Protein AF-T0Z2M7-F1 (afdb_monomer_lite)

pLDDT: mean 82.96, std 15.03, range [30.2, 98.44]

Structure (mmCIF, N/CA/C/O backbone):
data_AF-T0Z2M7-F1
#
_entry.id   AF-T0Z2M7-F1
#
loop_
_atom_site.group_PDB
_atom_site.id
_atom_site.type_symbol
_atom_site.label_atom_id
_atom_site.label_alt_id
_atom_site.label_comp_id
_atom_site.label_asym_id
_atom_site.label_entity_id
_atom_site.label_seq_id
_atom_site.pdbx_PDB_ins_code
_atom_site.Cartn_x
_atom_site.Cartn_y
_atom_site.Cartn_z
_atom_site.occupancy
_atom_site.B_iso_or_equiv
_atom_site.auth_seq_id
_atom_site.auth_comp_id
_atom_site.auth_asym_id
_atom_site.auth_atom_id
_atom_site.pdbx_PDB_model_num
ATOM 1 N N . ALA A 1 1 ? -11.062 12.204 -31.242 1.00 41.41 1 ALA A N 1
ATOM 2 C CA . ALA A 1 1 ? -11.907 12.931 -30.268 1.00 41.41 1 ALA A CA 1
ATOM 3 C C . ALA A 1 1 ? -12.152 14.351 -30.784 1.00 41.41 1 ALA A C 1
ATOM 5 O O . ALA A 1 1 ? -11.266 14.879 -31.443 1.00 41.41 1 ALA A O 1
ATOM 6 N N . ARG A 1 2 ? -13.335 14.942 -30.556 1.00 42.00 2 ARG A N 1
ATOM 7 C CA . ARG A 1 2 ? -13.625 16.352 -30.893 1.00 42.00 2 ARG A CA 1
ATOM 8 C C . ARG A 1 2 ? -13.153 17.238 -29.736 1.00 42.00 2 ARG A C 1
ATOM 10 O O . ARG A 1 2 ? -13.673 17.078 -28.638 1.00 42.00 2 ARG A O 1
ATOM 17 N N . LEU A 1 3 ? -12.191 18.128 -29.983 1.00 48.78 3 LEU A N 1
ATOM 18 C CA . LEU A 1 3 ? -11.627 19.051 -28.978 1.00 48.78 3 LEU A CA 1
ATOM 19 C C . LEU A 1 3 ? -12.195 20.485 -29.068 1.00 48.78 3 LEU A C 1
ATOM 21 O O . LEU A 1 3 ? -12.039 21.268 -28.142 1.00 48.78 3 LEU A O 1
ATOM 25 N N . GLY A 1 4 ? -12.943 20.796 -30.127 1.00 41.41 4 GLY A N 1
ATOM 26 C CA . GLY A 1 4 ? -13.569 22.091 -30.404 1.00 41.41 4 GLY A CA 1
ATOM 27 C C . GLY A 1 4 ? -14.300 22.020 -31.749 1.00 41.41 4 GLY A C 1
ATOM 28 O O . GLY A 1 4 ? -14.230 20.992 -32.424 1.00 41.41 4 GLY A O 1
ATOM 29 N N . GLY A 1 5 ? -15.052 23.055 -32.136 1.00 50.09 5 GLY A N 1
ATOM 30 C CA . GLY A 1 5 ? -15.950 23.012 -33.306 1.00 50.09 5 GLY A CA 1
ATOM 31 C C . GLY A 1 5 ? -15.274 22.740 -34.662 1.00 50.09 5 GLY A C 1
ATOM 32 O O . GLY A 1 5 ? -15.942 22.242 -35.571 1.00 50.09 5 GLY A O 1
ATOM 33 N N . ASP A 1 6 ? -13.974 23.015 -34.784 1.00 63.88 6 ASP A N 1
ATOM 34 C CA . ASP A 1 6 ? -13.193 23.028 -36.028 1.00 63.88 6 ASP A CA 1
ATOM 35 C C . ASP A 1 6 ? -11.781 22.399 -35.919 1.00 63.88 6 ASP A C 1
ATOM 37 O O . ASP A 1 6 ? -11.025 22.421 -36.890 1.00 63.88 6 ASP A O 1
ATOM 41 N N . GLU A 1 7 ? -11.434 21.776 -34.785 1.00 69.38 7 GLU A N 1
ATOM 42 C CA . GLU A 1 7 ? -10.126 21.139 -34.550 1.00 69.38 7 GLU A CA 1
ATOM 43 C C . GLU A 1 7 ? -10.209 19.605 -34.570 1.00 69.38 7 GLU A C 1
ATOM 45 O O . GLU A 1 7 ? -11.076 18.989 -33.938 1.00 69.38 7 GLU A O 1
ATOM 50 N N . PHE A 1 8 ? -9.277 18.974 -35.289 1.00 76.38 8 PHE A N 1
ATOM 51 C CA . PHE A 1 8 ? -9.219 17.525 -35.478 1.00 76.38 8 PHE A CA 1
ATOM 52 C C . PHE A 1 8 ? -7.824 16.991 -35.157 1.00 76.38 8 PHE A C 1
ATOM 54 O O . PHE A 1 8 ? -6.821 17.559 -35.581 1.00 76.38 8 PHE A O 1
ATOM 61 N N . VAL A 1 9 ? -7.775 15.851 -34.467 1.00 81.94 9 VAL A N 1
ATOM 62 C CA . VAL A 1 9 ? -6.540 15.104 -34.196 1.00 81.94 9 VAL A CA 1
ATOM 63 C C . VAL A 1 9 ? -6.565 13.813 -35.004 1.00 81.94 9 VAL A C 1
ATOM 65 O O . VAL A 1 9 ? -7.545 13.065 -34.945 1.00 81.94 9 VAL A O 1
ATOM 68 N N . VAL A 1 10 ? -5.483 13.551 -35.735 1.00 83.06 10 VAL A N 1
ATOM 69 C CA . VAL A 1 10 ? -5.258 12.295 -36.458 1.00 83.06 10 VAL A CA 1
ATOM 70 C C . VAL A 1 10 ? -4.159 11.531 -35.736 1.00 83.06 10 VAL A C 1
ATOM 72 O O . VAL A 1 10 ? -3.068 12.059 -35.539 1.00 83.06 10 VAL A O 1
ATOM 75 N N . VAL A 1 11 ? -4.459 10.295 -35.342 1.00 84.44 11 VAL A N 1
ATOM 76 C CA . VAL A 1 11 ? -3.476 9.367 -34.780 1.00 84.44 11 VAL A CA 1
ATOM 77 C C . VAL A 1 11 ? -3.097 8.393 -35.884 1.00 84.44 11 VAL A C 1
ATOM 79 O O . VAL A 1 11 ? -3.972 7.791 -36.504 1.00 84.44 11 VAL A O 1
ATOM 82 N N . LEU A 1 12 ? -1.801 8.303 -36.158 1.00 78.88 12 LEU A N 1
ATOM 83 C CA . LEU A 1 12 ? -1.234 7.375 -37.124 1.00 78.88 12 LEU A CA 1
ATOM 84 C C . LEU A 1 12 ? -0.395 6.367 -36.355 1.00 78.88 12 LEU A C 1
ATOM 86 O O . LEU A 1 12 ? 0.548 6.742 -35.660 1.00 78.88 12 LEU A O 1
ATOM 90 N N . GLU A 1 13 ? -0.774 5.107 -36.480 1.00 75.50 13 GLU A N 1
ATOM 91 C CA . GLU A 1 13 ? -0.039 3.967 -35.949 1.00 75.50 13 GLU A CA 1
ATOM 92 C C . GLU A 1 13 ? 0.826 3.382 -37.079 1.00 75.50 13 GLU A C 1
ATOM 94 O O . GLU A 1 13 ? 0.578 3.652 -38.256 1.00 75.50 13 GLU A O 1
ATOM 99 N N . ASP A 1 14 ? 1.877 2.640 -36.726 1.00 63.72 14 ASP A N 1
ATOM 100 C CA . ASP A 1 14 ? 2.732 1.909 -37.676 1.00 63.72 14 ASP A CA 1
ATOM 101 C C . ASP A 1 14 ? 3.435 2.761 -38.759 1.00 63.72 14 ASP A C 1
ATOM 103 O O . ASP A 1 14 ? 3.722 2.295 -39.862 1.00 63.72 14 ASP A O 1
ATOM 107 N N . VAL A 1 15 ? 3.759 4.024 -38.454 1.00 66.81 15 VAL A N 1
ATOM 108 C CA . VAL A 1 15 ? 4.578 4.875 -39.336 1.00 66.81 15 VAL A CA 1
ATOM 109 C C . VAL A 1 15 ? 6.044 4.432 -39.253 1.00 66.81 15 VAL A C 1
ATOM 111 O O . VAL A 1 15 ? 6.734 4.741 -38.281 1.00 66.81 15 VAL A O 1
ATOM 114 N N . ALA A 1 16 ? 6.520 3.718 -40.276 1.00 53.38 16 ALA A N 1
ATOM 115 C CA . ALA A 1 16 ? 7.860 3.127 -40.304 1.00 53.38 16 ALA A CA 1
ATOM 116 C C . ALA A 1 16 ? 8.992 4.171 -40.395 1.00 53.38 16 ALA A C 1
ATOM 118 O O . ALA A 1 16 ? 10.078 3.965 -39.849 1.00 53.38 16 ALA A O 1
ATOM 119 N N . SER A 1 17 ? 8.751 5.309 -41.049 1.00 61.16 17 SER A N 1
ATOM 120 C CA . SER A 1 17 ? 9.723 6.398 -41.165 1.00 61.16 17 SER A CA 1
ATOM 121 C C . SER A 1 17 ? 9.061 7.770 -41.320 1.00 61.16 17 SER A C 1
ATOM 123 O O . SER A 1 17 ? 7.914 7.896 -41.749 1.00 61.16 17 SER A O 1
ATOM 125 N N . LEU A 1 18 ? 9.805 8.842 -41.019 1.00 63.94 18 LEU A N 1
ATOM 126 C CA . LEU A 1 18 ? 9.347 10.209 -41.314 1.00 63.94 18 LEU A CA 1
ATOM 127 C C . LEU A 1 18 ? 9.183 10.448 -42.824 1.00 63.94 18 LEU A C 1
ATOM 129 O O . LEU A 1 18 ? 8.407 11.318 -43.224 1.00 63.94 18 LEU A O 1
ATOM 133 N N . ASP A 1 19 ? 9.864 9.657 -43.651 1.00 68.00 19 ASP A N 1
ATOM 134 C CA . ASP A 1 19 ? 9.742 9.717 -45.104 1.00 68.00 19 ASP A CA 1
ATOM 135 C C . ASP A 1 19 ? 8.369 9.207 -45.573 1.00 68.00 19 ASP A C 1
ATOM 137 O O . ASP A 1 19 ? 7.834 9.729 -46.551 1.00 68.00 19 ASP A O 1
ATOM 141 N N . ASP A 1 20 ? 7.727 8.302 -44.822 1.00 67.44 20 ASP A N 1
ATOM 142 C CA . ASP A 1 20 ? 6.366 7.810 -45.098 1.00 67.44 20 ASP A CA 1
ATOM 143 C C . ASP A 1 20 ? 5.277 8.843 -44.780 1.00 67.44 20 ASP A C 1
ATOM 145 O O . ASP A 1 20 ? 4.171 8.803 -45.336 1.00 67.44 20 ASP A O 1
ATOM 149 N N . LEU A 1 21 ? 5.584 9.817 -43.917 1.00 78.62 21 LEU A N 1
ATOM 150 C CA . LEU A 1 21 ? 4.649 10.889 -43.585 1.00 78.62 21 LEU A CA 1
ATOM 151 C C . LEU A 1 21 ? 4.422 11.806 -44.782 1.00 78.62 21 LEU A C 1
ATOM 153 O O . LEU A 1 21 ? 3.293 12.223 -45.024 1.00 78.62 21 LEU A O 1
ATOM 157 N N . THR A 1 22 ? 5.461 12.105 -45.561 1.00 79.31 22 THR A N 1
ATOM 158 C CA . THR A 1 22 ? 5.355 13.087 -46.649 1.00 79.31 22 THR A CA 1
ATOM 159 C C . THR A 1 22 ? 4.326 12.665 -47.713 1.00 79.31 22 THR A C 1
ATOM 161 O O . THR A 1 22 ? 3.413 13.451 -47.979 1.00 79.31 22 THR A O 1
ATOM 164 N N . PRO A 1 23 ? 4.353 11.438 -48.275 1.00 80.56 23 PRO A N 1
ATOM 165 C CA . PRO A 1 23 ? 3.330 10.973 -49.216 1.00 80.56 23 PRO A CA 1
ATOM 166 C C . PRO A 1 23 ? 1.912 10.950 -48.631 1.00 80.56 23 PRO A C 1
ATOM 168 O O . PRO A 1 23 ? 0.943 11.266 -49.327 1.00 80.56 23 PRO A O 1
ATOM 171 N N . LEU A 1 24 ? 1.765 10.585 -47.354 1.00 84.00 24 LEU A N 1
ATOM 172 C CA . LEU A 1 24 ? 0.472 10.563 -46.672 1.00 84.00 24 LEU A CA 1
ATOM 173 C C . LEU A 1 24 ? -0.101 11.974 -46.509 1.00 84.00 24 LEU A C 1
ATOM 175 O O . LEU A 1 24 ? -1.262 12.215 -46.844 1.00 84.00 24 LEU A O 1
ATOM 179 N N . LEU A 1 25 ? 0.723 12.908 -46.041 1.00 86.12 25 LEU A N 1
ATOM 180 C CA . LEU A 1 25 ? 0.365 14.312 -45.897 1.00 86.12 25 LEU A CA 1
ATOM 181 C C . LEU A 1 25 ? 0.009 14.902 -47.261 1.00 86.12 25 LEU A C 1
ATOM 183 O O . LEU A 1 25 ? -1.025 15.545 -47.403 1.00 86.12 25 LEU A O 1
ATOM 187 N N . GLU A 1 26 ? 0.777 14.617 -48.306 1.00 84.25 26 GLU A N 1
ATOM 188 C CA . GLU A 1 26 ? 0.446 15.086 -49.652 1.00 84.25 26 GLU A CA 1
ATOM 189 C C . GLU A 1 26 ? -0.901 14.556 -50.159 1.00 84.25 26 GLU A C 1
ATOM 191 O O . GLU A 1 26 ? -1.699 15.318 -50.712 1.00 84.25 26 GLU A O 1
ATOM 196 N N . ARG A 1 27 ? -1.231 13.288 -49.884 1.00 86.69 27 ARG A N 1
ATOM 197 C CA . ARG A 1 27 ? -2.566 12.740 -50.174 1.00 86.69 27 ARG A CA 1
ATOM 198 C C . ARG A 1 27 ? -3.670 13.449 -49.391 1.00 86.69 27 ARG A C 1
ATOM 200 O O . ARG A 1 27 ? -4.721 13.741 -49.960 1.00 86.69 27 ARG A O 1
ATOM 207 N N . MET A 1 28 ? -3.450 13.727 -48.106 1.00 85.81 28 MET A N 1
ATOM 208 C CA . MET A 1 28 ? -4.407 14.467 -47.277 1.00 85.81 28 MET A CA 1
ATOM 209 C C . MET A 1 28 ? -4.600 15.895 -47.798 1.00 85.81 28 MET A C 1
ATOM 211 O O . MET A 1 28 ? -5.735 16.337 -47.954 1.00 85.81 28 MET A O 1
ATOM 215 N N . ARG A 1 29 ? -3.511 16.589 -48.149 1.00 85.12 29 ARG A N 1
ATOM 216 C CA . ARG A 1 29 ? -3.542 17.927 -48.748 1.00 85.12 29 ARG A CA 1
ATOM 217 C C . ARG A 1 29 ? -4.339 17.940 -50.042 1.00 85.12 29 ARG A C 1
ATOM 219 O O . ARG A 1 29 ? -5.193 18.804 -50.209 1.00 85.12 29 ARG A O 1
ATOM 226 N N . ALA A 1 30 ? -4.074 16.986 -50.935 1.00 84.06 30 ALA A N 1
ATOM 227 C CA . ALA A 1 30 ? -4.768 16.882 -52.213 1.00 84.06 30 ALA A CA 1
ATOM 228 C C . ALA A 1 30 ? -6.282 16.729 -52.015 1.00 84.06 30 ALA A C 1
ATOM 230 O O . ALA A 1 30 ? -7.048 17.417 -52.679 1.00 84.06 30 ALA A O 1
ATOM 231 N N . ARG A 1 31 ? -6.705 15.904 -51.048 1.00 85.88 31 ARG A N 1
ATOM 232 C CA . ARG A 1 31 ? -8.123 15.718 -50.708 1.00 85.88 31 ARG A CA 1
ATOM 233 C C . ARG A 1 31 ? -8.763 16.950 -50.074 1.00 85.88 31 ARG A C 1
ATOM 235 O O . ARG A 1 31 ? -9.897 17.266 -50.401 1.00 85.88 31 ARG A O 1
ATOM 242 N N . LEU A 1 32 ? -8.056 17.659 -49.195 1.00 80.88 32 LEU A N 1
ATOM 243 C CA . LEU A 1 32 ? -8.562 18.895 -48.582 1.00 80.88 32 LEU A CA 1
ATOM 244 C C . LEU A 1 32 ? -8.666 20.048 -49.596 1.00 80.88 32 LEU A C 1
ATOM 246 O O . LEU A 1 32 ? -9.534 20.910 -49.468 1.00 80.88 32 LEU A O 1
ATOM 250 N N . ALA A 1 33 ? -7.801 20.045 -50.612 1.00 80.12 33 ALA A N 1
ATOM 251 C CA . ALA A 1 33 ? -7.800 21.027 -51.689 1.00 80.12 33 ALA A CA 1
ATOM 252 C C . ALA A 1 33 ? -8.869 20.765 -52.769 1.00 80.12 33 ALA A C 1
ATOM 254 O O . ALA A 1 33 ? -9.067 21.627 -53.628 1.00 80.12 33 ALA A O 1
ATOM 255 N N . GLU A 1 34 ? -9.555 19.613 -52.749 1.00 83.88 34 GLU A N 1
ATOM 256 C CA . GLU A 1 34 ? -10.672 19.350 -53.660 1.00 83.88 34 GLU A CA 1
ATOM 257 C C . GLU A 1 34 ? -11.793 20.380 -53.421 1.00 83.88 34 GLU A C 1
ATOM 259 O O . GLU A 1 34 ? -12.197 20.593 -52.273 1.00 83.88 34 GLU A O 1
ATOM 264 N N . PRO A 1 35 ? -12.301 21.051 -54.474 1.00 80.56 35 PRO A N 1
ATOM 265 C CA . PRO A 1 35 ? -13.334 22.061 -54.307 1.00 80.56 35 PRO A CA 1
ATOM 266 C C . PRO A 1 35 ? -14.606 21.464 -53.707 1.00 80.56 35 PRO A C 1
ATOM 268 O O . PRO A 1 35 ? -15.222 20.566 -54.283 1.00 80.56 35 PRO A O 1
ATOM 271 N N . MET A 1 36 ? -15.028 21.999 -52.564 1.00 78.12 36 MET A N 1
ATOM 272 C CA . MET A 1 36 ? -16.313 21.671 -51.962 1.00 78.12 36 MET A CA 1
ATOM 273 C C . MET A 1 36 ? -17.365 22.672 -52.429 1.00 78.12 36 MET A C 1
ATOM 275 O O . MET A 1 36 ? -17.186 23.890 -52.337 1.00 78.12 36 MET A O 1
ATOM 279 N N . VAL A 1 37 ? -18.471 22.140 -52.946 1.00 79.69 37 VAL A N 1
ATOM 280 C CA . VAL A 1 37 ? -19.623 22.937 -53.363 1.00 79.69 37 VAL A CA 1
ATOM 281 C C . VAL A 1 37 ? -20.539 23.111 -52.161 1.00 79.69 37 VAL A C 1
ATOM 283 O O . VAL A 1 37 ? -21.153 22.156 -51.688 1.00 79.69 37 VAL A O 1
ATOM 286 N N . ILE A 1 38 ? -20.629 24.341 -51.664 1.00 77.44 38 ILE A N 1
ATOM 287 C CA . ILE A 1 38 ? -21.544 24.727 -50.593 1.00 77.44 38 ILE A CA 1
ATOM 288 C C . ILE A 1 38 ? -22.546 25.708 -51.203 1.00 77.44 38 ILE A C 1
ATOM 290 O O . ILE A 1 38 ? -22.237 26.876 -51.443 1.00 77.44 38 ILE A O 1
ATOM 294 N N . SER A 1 39 ? -23.760 25.220 -51.476 1.00 79.12 39 SER A N 1
ATOM 295 C CA . SER A 1 39 ? -24.780 25.953 -52.239 1.00 79.12 39 SER A CA 1
ATOM 296 C C . SER A 1 39 ? -24.264 26.340 -53.638 1.00 79.12 39 SER A C 1
ATOM 298 O O . SER A 1 39 ? -23.934 25.457 -54.424 1.00 79.12 39 SER A O 1
ATOM 300 N N . THR A 1 40 ? -24.172 27.629 -53.967 1.00 77.75 40 THR A N 1
ATOM 301 C CA . THR A 1 40 ? -23.656 28.137 -55.250 1.00 77.75 40 THR A CA 1
ATOM 302 C C . THR A 1 40 ? -22.165 28.483 -55.226 1.00 77.75 40 THR A C 1
ATOM 304 O O . THR A 1 40 ? -21.630 28.929 -56.241 1.00 77.75 40 THR A O 1
ATOM 307 N N . TYR A 1 41 ? -21.481 28.289 -54.094 1.00 67.44 41 TYR A N 1
ATOM 308 C CA . TYR A 1 41 ? -20.074 28.647 -53.926 1.00 67.44 41 TYR A CA 1
ATOM 309 C C . TYR A 1 41 ? -19.183 27.407 -53.964 1.00 67.44 41 TYR A C 1
ATOM 311 O O . TYR A 1 41 ? -19.444 26.412 -53.293 1.00 67.44 41 TYR A O 1
ATOM 319 N N . SER A 1 42 ? -18.101 27.494 -54.735 1.00 76.31 42 SER A N 1
ATOM 320 C CA . SER A 1 42 ? -17.023 26.509 -54.752 1.00 76.31 42 SER A CA 1
ATOM 321 C C . SER A 1 42 ? -15.856 27.064 -53.948 1.00 76.31 42 SER A C 1
ATOM 323 O O . SER A 1 42 ? -15.301 28.100 -54.316 1.00 76.31 42 SER A O 1
ATOM 325 N N . THR A 1 43 ? -15.476 26.390 -52.866 1.00 71.81 43 THR A N 1
ATOM 326 C CA . THR A 1 43 ? -14.331 26.787 -52.036 1.00 71.81 43 THR A CA 1
ATOM 327 C C . THR A 1 43 ? -13.395 25.606 -51.820 1.00 71.81 43 THR A C 1
ATOM 329 O O . THR A 1 43 ? -13.844 24.470 -51.732 1.00 71.81 43 THR A O 1
ATOM 332 N N . GLY A 1 44 ? -12.092 25.861 -51.751 1.00 66.50 44 GLY A N 1
ATOM 333 C CA . GLY A 1 44 ? -11.107 24.874 -51.304 1.00 66.50 44 GLY A CA 1
ATOM 334 C C . GLY A 1 44 ? -10.851 25.039 -49.809 1.00 66.50 44 GLY A C 1
ATOM 335 O O . GLY A 1 44 ? -10.902 26.163 -49.299 1.00 66.50 44 GLY A O 1
ATOM 336 N N . LEU A 1 45 ? -10.585 23.943 -49.098 1.00 75.88 45 LEU A N 1
ATOM 337 C CA . LEU A 1 45 ? -10.188 24.005 -47.695 1.00 75.88 45 LEU A CA 1
ATOM 338 C C . LEU A 1 45 ? -8.661 24.047 -47.591 1.00 75.88 45 LEU A C 1
ATOM 340 O O . LEU A 1 45 ? -7.942 23.279 -48.227 1.00 75.88 45 LEU A O 1
ATOM 344 N N . HIS A 1 46 ? -8.160 24.936 -46.739 1.00 72.88 46 HIS A N 1
ATOM 345 C CA . HIS A 1 46 ? -6.753 24.966 -46.365 1.00 72.88 46 HIS A CA 1
ATOM 346 C C . HIS A 1 46 ? -6.613 24.571 -44.900 1.00 72.88 46 HIS A C 1
ATOM 348 O O . HIS A 1 46 ? -7.312 25.102 -44.041 1.00 72.88 46 HIS A O 1
ATOM 354 N N . ALA A 1 47 ? -5.672 23.675 -44.618 1.00 79.75 47 ALA A N 1
ATOM 355 C CA . ALA A 1 47 ? -5.339 23.251 -43.267 1.00 79.75 47 ALA A CA 1
ATOM 356 C C . ALA A 1 47 ? -3.909 23.669 -42.900 1.00 79.75 47 ALA A C 1
ATOM 358 O O . ALA A 1 47 ? -3.066 23.919 -43.767 1.00 79.75 47 ALA A O 1
ATOM 359 N N . SER A 1 48 ? -3.658 23.750 -41.599 1.00 84.69 48 SER A N 1
ATOM 360 C CA . SER A 1 48 ? -2.322 23.770 -41.009 1.00 84.69 48 SER A CA 1
ATOM 361 C C . SER A 1 48 ? -2.233 22.568 -40.079 1.00 84.69 48 SER A C 1
ATOM 363 O O . SER A 1 48 ? -3.208 22.284 -39.388 1.00 84.69 48 SER A O 1
ATOM 365 N N . LEU A 1 49 ? -1.093 21.885 -40.042 1.00 86.69 49 LEU A N 1
ATOM 366 C CA . LEU A 1 49 ? -0.912 20.692 -39.219 1.00 86.69 49 LEU A CA 1
ATOM 367 C C . LEU A 1 49 ? 0.363 20.784 -38.375 1.00 86.69 49 LEU A C 1
ATOM 369 O O . LEU A 1 49 ? 1.438 21.104 -38.873 1.00 86.69 49 LEU A O 1
ATOM 373 N N . GLY A 1 50 ? 0.258 20.476 -37.090 1.00 88.00 50 GLY A N 1
ATOM 374 C CA . GLY A 1 50 ? 1.416 20.208 -36.249 1.00 88.00 50 GLY A CA 1
ATOM 375 C C . GLY A 1 50 ? 1.578 18.711 -36.074 1.00 88.00 50 GLY A C 1
ATOM 376 O O . GLY A 1 50 ? 0.598 18.020 -35.806 1.00 88.00 50 GLY A O 1
ATOM 377 N N . ILE A 1 51 ? 2.794 18.207 -36.261 1.00 88.50 51 ILE A N 1
ATOM 378 C CA . ILE A 1 51 ? 3.077 16.777 -36.167 1.00 88.50 51 ILE A CA 1
ATOM 379 C C . ILE A 1 51 ? 3.974 16.545 -34.966 1.00 88.50 51 ILE A C 1
ATOM 381 O O . ILE A 1 51 ? 5.051 17.127 -34.850 1.00 88.50 51 ILE A O 1
ATOM 385 N N . VAL A 1 52 ? 3.529 15.649 -34.098 1.00 85.62 52 VAL A N 1
ATOM 386 C CA . VAL A 1 52 ? 4.362 15.031 -33.076 1.00 85.62 52 VAL A CA 1
ATOM 387 C C . VAL A 1 52 ? 4.447 13.552 -33.380 1.00 85.62 52 VAL A C 1
ATOM 389 O O . VAL A 1 52 ? 3.487 12.921 -33.810 1.00 85.62 52 VAL A O 1
ATOM 392 N N . VAL A 1 53 ? 5.635 13.015 -33.179 1.00 79.56 53 VAL A N 1
ATOM 393 C CA . VAL A 1 53 ? 5.939 11.602 -33.380 1.00 79.56 53 VAL A CA 1
ATOM 394 C C . VAL A 1 53 ? 6.315 11.064 -32.025 1.00 79.56 53 VAL A C 1
ATOM 396 O O . VAL A 1 53 ? 7.289 11.534 -31.438 1.00 79.56 53 VAL A O 1
ATOM 399 N N . TYR A 1 54 ? 5.537 10.117 -31.523 1.00 66.75 54 TYR A N 1
ATOM 400 C CA . TYR A 1 54 ? 5.908 9.361 -30.342 1.00 66.75 54 TYR A CA 1
ATOM 401 C C . TYR A 1 54 ? 6.750 8.156 -30.777 1.00 66.75 54 TYR A C 1
ATOM 403 O O . TYR A 1 54 ? 6.373 7.485 -31.737 1.00 66.75 54 TYR A O 1
ATOM 411 N N . PRO A 1 55 ? 7.877 7.865 -30.108 1.00 59.94 55 PRO A N 1
ATOM 412 C CA . PRO A 1 55 ? 8.454 8.554 -28.941 1.00 59.94 55 PRO A CA 1
ATOM 413 C C . PRO A 1 55 ? 9.524 9.619 -29.282 1.00 59.94 55 PRO A C 1
ATOM 415 O O . PRO A 1 55 ? 10.367 9.923 -28.447 1.00 59.94 55 PRO A O 1
ATOM 418 N N . LEU A 1 56 ? 9.577 10.150 -30.508 1.00 62.91 56 LEU A N 1
ATOM 419 C CA . LEU A 1 56 ? 10.597 11.134 -30.920 1.00 62.91 56 LEU A CA 1
ATOM 420 C C . LEU A 1 56 ? 10.478 12.483 -30.183 1.00 62.91 56 LEU A C 1
ATOM 422 O O . LEU A 1 56 ? 11.483 13.142 -29.941 1.00 62.91 56 LEU A O 1
ATOM 426 N N . HIS A 1 57 ? 9.259 12.891 -29.837 1.00 64.75 57 HIS A N 1
ATOM 427 C CA . HIS A 1 57 ? 8.955 14.163 -29.183 1.00 64.75 57 HIS A CA 1
ATOM 428 C C . HIS A 1 57 ? 8.458 13.898 -27.754 1.00 64.75 57 HIS A C 1
ATOM 430 O O . HIS A 1 57 ? 7.258 13.944 -27.500 1.00 64.75 57 HIS A O 1
ATOM 436 N N . GLU A 1 58 ? 9.380 13.521 -26.860 1.00 59.50 58 GLU A N 1
ATOM 437 C CA . GLU A 1 58 ? 9.109 13.062 -25.485 1.00 59.50 58 GLU A CA 1
ATOM 438 C C . GLU A 1 58 ? 8.303 14.071 -24.637 1.00 59.50 58 GLU A C 1
ATOM 440 O O . GLU A 1 58 ? 8.410 15.284 -24.809 1.00 59.50 58 GLU A O 1
ATOM 445 N N . GLY A 1 59 ? 7.488 13.550 -23.709 1.00 53.72 59 GLY A N 1
ATOM 446 C CA . GLY A 1 59 ? 6.636 14.319 -22.800 1.00 53.72 59 GLY A CA 1
ATOM 447 C C . GLY A 1 59 ? 5.855 13.420 -21.835 1.00 53.72 59 GLY A C 1
ATOM 448 O O . GLY A 1 59 ? 5.480 12.311 -22.203 1.00 53.72 59 GLY A O 1
ATOM 449 N N . ALA A 1 60 ? 5.613 13.891 -20.606 1.00 50.66 60 ALA A N 1
ATOM 450 C CA . ALA A 1 60 ? 5.109 13.079 -19.488 1.00 50.66 60 ALA A CA 1
ATOM 451 C C . ALA A 1 60 ? 3.674 12.520 -19.656 1.00 50.66 60 ALA A C 1
ATOM 453 O O . ALA A 1 60 ? 3.292 11.599 -18.935 1.00 50.66 60 ALA A O 1
ATOM 454 N N . ASP A 1 61 ? 2.883 13.042 -20.601 1.00 70.19 61 ASP A N 1
ATOM 455 C CA . ASP A 1 61 ? 1.506 12.609 -20.859 1.00 70.19 61 ASP A CA 1
ATOM 456 C C . ASP A 1 61 ? 1.007 12.979 -22.277 1.00 70.19 61 ASP A C 1
ATOM 458 O O . ASP A 1 61 ? 1.638 13.735 -23.024 1.00 70.19 61 ASP A O 1
ATOM 462 N N . THR A 1 62 ? -0.169 12.463 -22.658 1.00 73.44 62 THR A N 1
ATOM 463 C CA . THR A 1 62 ? -0.852 12.784 -23.928 1.00 73.44 62 THR A CA 1
ATOM 464 C C . THR A 1 62 ? -1.131 14.282 -24.087 1.00 73.44 62 THR A C 1
ATOM 466 O O . THR A 1 62 ? -1.102 14.802 -25.203 1.00 73.44 62 THR A O 1
ATOM 469 N N . GLY A 1 63 ? -1.371 15.001 -22.987 1.00 76.62 63 GLY A N 1
ATOM 470 C CA . GLY A 1 63 ? -1.604 16.444 -23.007 1.00 76.62 63 GLY A CA 1
ATOM 471 C C . GLY A 1 63 ? -0.369 17.226 -23.457 1.00 76.62 63 GLY A C 1
ATOM 472 O O . GLY A 1 63 ? -0.494 18.218 -24.172 1.00 76.62 63 GLY A O 1
ATOM 473 N N . HIS A 1 64 ? 0.827 16.770 -23.092 1.00 76.31 64 HIS A N 1
ATOM 474 C CA . HIS A 1 64 ? 2.090 17.350 -23.530 1.00 76.31 64 HIS A CA 1
ATOM 475 C C . HIS A 1 64 ? 2.281 17.203 -25.041 1.00 76.31 64 HIS A C 1
ATOM 477 O O . HIS A 1 64 ? 2.593 18.185 -25.715 1.00 76.31 64 HIS A O 1
ATOM 483 N N . LEU A 1 65 ? 2.021 16.011 -25.583 1.00 79.12 65 LEU A N 1
ATOM 484 C CA . LEU A 1 65 ? 2.106 15.751 -27.023 1.00 79.12 65 LEU A CA 1
ATOM 485 C C . LEU A 1 65 ? 1.138 16.634 -27.818 1.00 79.12 65 LEU A C 1
ATOM 487 O O . LEU A 1 65 ? 1.529 17.218 -28.827 1.00 79.12 65 LEU A O 1
ATOM 491 N N . LEU A 1 66 ? -0.095 16.795 -27.331 1.00 83.44 66 LEU A N 1
ATOM 492 C CA . LEU A 1 66 ? -1.078 17.686 -27.950 1.00 83.44 66 LEU A CA 1
ATOM 493 C C . LEU A 1 66 ? -0.612 19.148 -27.926 1.00 83.44 66 LEU A C 1
ATOM 495 O O . LEU A 1 66 ? -0.622 19.803 -28.962 1.00 83.44 66 LEU A O 1
ATOM 499 N N . ARG A 1 67 ? -0.089 19.639 -26.793 1.00 80.56 67 ARG A N 1
ATOM 500 C CA . ARG A 1 67 ? 0.459 21.006 -26.703 1.00 80.56 67 ARG A CA 1
ATOM 501 C C . ARG A 1 67 ? 1.630 21.238 -27.661 1.00 80.56 67 ARG A C 1
ATOM 503 O O . ARG A 1 67 ? 1.745 22.326 -28.223 1.00 80.56 67 ARG A O 1
ATOM 510 N N . LEU A 1 68 ? 2.509 20.252 -27.838 1.00 81.62 68 LEU A N 1
ATOM 511 C CA . LEU A 1 68 ? 3.623 20.333 -28.788 1.00 81.62 68 LEU A CA 1
ATOM 512 C C . LEU A 1 68 ? 3.131 20.366 -30.240 1.00 81.62 68 LEU A C 1
ATOM 514 O O . LEU A 1 68 ? 3.626 21.173 -31.034 1.00 81.62 68 LEU A O 1
ATOM 518 N N . ALA A 1 69 ? 2.144 19.531 -30.575 1.00 85.44 69 ALA A N 1
ATOM 519 C CA . ALA A 1 69 ? 1.505 19.534 -31.885 1.00 85.44 69 ALA A CA 1
ATOM 520 C C . ALA A 1 69 ? 0.840 20.891 -32.160 1.00 85.44 69 ALA A C 1
ATOM 522 O O . ALA A 1 69 ? 1.096 21.503 -33.197 1.00 85.44 69 ALA A O 1
ATOM 523 N N . ASP A 1 70 ? 0.092 21.435 -31.203 1.00 83.19 70 ASP A N 1
ATOM 524 C CA . ASP A 1 70 ? -0.563 22.737 -31.346 1.00 83.19 70 ASP A CA 1
ATOM 525 C C . ASP A 1 70 ? 0.448 23.865 -31.564 1.00 83.19 70 ASP A C 1
ATOM 527 O O . ASP A 1 70 ? 0.288 24.685 -32.471 1.00 83.19 70 ASP A O 1
ATOM 531 N N . GLN A 1 71 ? 1.543 23.891 -30.800 1.00 81.38 71 GLN A N 1
ATOM 532 C CA . GLN A 1 71 ? 2.605 24.885 -30.984 1.00 81.38 71 GLN A CA 1
ATOM 533 C C . GLN A 1 71 ? 3.228 24.816 -32.385 1.00 81.38 71 GLN A C 1
ATOM 535 O O . GLN A 1 71 ? 3.468 25.855 -33.007 1.00 81.38 71 GLN A O 1
ATOM 540 N N . ALA A 1 72 ? 3.474 23.609 -32.902 1.00 83.88 72 ALA A N 1
ATOM 541 C CA . ALA A 1 72 ? 3.979 23.413 -34.258 1.00 83.88 72 ALA A CA 1
ATOM 542 C C . ALA A 1 72 ? 2.961 23.883 -35.317 1.00 83.88 72 ALA A C 1
ATOM 544 O O . ALA A 1 72 ? 3.320 24.608 -36.247 1.00 83.88 72 ALA A O 1
ATOM 545 N N . MET A 1 73 ? 1.673 23.571 -35.144 1.00 85.25 73 MET A N 1
ATOM 546 C CA . MET A 1 73 ? 0.598 24.035 -36.029 1.00 85.25 73 MET A CA 1
ATOM 547 C C . MET A 1 73 ? 0.493 25.569 -36.054 1.00 85.25 73 MET A C 1
ATOM 549 O O . MET A 1 73 ? 0.411 26.181 -37.127 1.00 85.25 73 MET A O 1
ATOM 553 N N . TYR A 1 74 ? 0.502 26.209 -34.881 1.00 77.69 74 TYR A N 1
ATOM 554 C CA . TYR A 1 74 ? 0.349 27.660 -34.751 1.00 77.69 74 TYR A CA 1
ATOM 555 C C . TYR A 1 74 ? 1.476 28.433 -35.441 1.00 77.69 74 TYR A C 1
ATOM 557 O O . TYR A 1 74 ? 1.213 29.487 -36.023 1.00 77.69 74 TYR A O 1
ATOM 565 N N . ARG A 1 75 ? 2.705 27.899 -35.462 1.00 74.12 75 ARG A N 1
ATOM 566 C CA . ARG A 1 75 ? 3.836 28.495 -36.200 1.00 74.12 75 ARG A CA 1
ATOM 567 C C . ARG A 1 75 ? 3.581 28.582 -37.704 1.00 74.12 75 ARG A C 1
ATOM 569 O O . ARG A 1 75 ? 3.950 29.565 -38.331 1.00 74.12 75 ARG A O 1
ATOM 576 N N . ILE A 1 76 ? 2.914 27.590 -38.284 1.00 74.50 76 ILE A N 1
ATOM 577 C CA . ILE A 1 76 ? 2.538 27.605 -39.707 1.00 74.50 76 ILE A CA 1
ATOM 578 C C . ILE A 1 76 ? 1.399 28.593 -39.937 1.00 74.50 76 ILE A C 1
ATOM 580 O O . ILE A 1 76 ? 1.355 29.304 -40.940 1.00 74.50 76 ILE A O 1
ATOM 584 N N . LYS A 1 77 ? 0.453 28.647 -38.994 1.00 73.94 77 LYS A N 1
ATOM 585 C CA . LYS A 1 77 ? -0.696 29.553 -39.059 1.00 73.94 77 LYS A CA 1
ATOM 586 C C . LYS A 1 77 ? -0.270 31.026 -38.969 1.00 73.94 77 LYS A C 1
ATOM 588 O O . LYS A 1 77 ? -0.928 31.865 -39.580 1.00 73.94 77 LYS A O 1
ATOM 593 N N . SER A 1 78 ? 0.827 31.336 -38.272 1.00 69.12 78 SER A N 1
ATOM 594 C CA . SER A 1 78 ? 1.350 32.700 -38.107 1.00 69.12 78 SER A CA 1
ATOM 595 C C . SER A 1 78 ? 2.231 33.200 -39.265 1.00 69.12 78 SER A C 1
ATOM 597 O O . SER A 1 78 ? 2.486 34.404 -39.354 1.00 69.12 78 SER A O 1
ATOM 599 N N . GLN A 1 79 ? 2.646 32.331 -40.195 1.00 63.31 79 GLN A N 1
ATOM 600 C CA . GLN A 1 79 ? 3.406 32.715 -41.391 1.00 63.31 79 GLN A CA 1
ATOM 601 C C . GLN A 1 79 ? 2.468 33.237 -42.503 1.00 63.31 79 GLN A C 1
ATOM 603 O O . GLN A 1 79 ? 1.574 32.534 -42.967 1.00 63.31 79 GLN A O 1
ATOM 608 N N . LYS A 1 80 ? 2.668 34.493 -42.938 1.00 48.38 80 LYS A N 1
ATOM 609 C CA . LYS A 1 80 ? 1.797 35.236 -43.885 1.00 48.38 80 LYS A CA 1
ATOM 610 C C . LYS A 1 80 ? 2.127 35.051 -45.386 1.00 48.38 80 LYS A C 1
ATOM 612 O O . LYS A 1 80 ? 1.628 35.811 -46.210 1.00 48.38 80 LYS A O 1
ATOM 617 N N . LEU A 1 81 ? 2.976 34.091 -45.756 1.00 48.59 81 LEU A N 1
ATOM 618 C CA . LEU A 1 81 ? 3.455 33.867 -47.135 1.00 48.59 81 LEU A CA 1
ATOM 619 C C . LEU A 1 81 ? 2.817 32.605 -47.756 1.00 48.59 81 LEU A C 1
ATOM 621 O O . LEU A 1 81 ? 2.327 31.759 -47.003 1.00 48.59 81 LEU A O 1
ATOM 625 N N . PRO A 1 82 ? 2.783 32.457 -49.101 1.00 48.72 82 PRO A N 1
ATOM 626 C CA . PRO A 1 82 ? 2.184 31.289 -49.749 1.00 48.72 82 PRO A CA 1
ATOM 627 C C . PRO A 1 82 ? 2.824 30.005 -49.208 1.00 48.72 82 PRO A C 1
ATOM 629 O O . PRO A 1 82 ? 4.039 29.822 -49.282 1.00 48.72 82 PRO A O 1
ATOM 632 N N . ARG A 1 83 ? 1.999 29.145 -48.598 1.00 55.69 83 ARG A N 1
ATOM 633 C CA . ARG A 1 83 ? 2.447 27.977 -47.830 1.00 55.69 83 ARG A CA 1
ATOM 634 C C . ARG A 1 83 ? 3.004 26.903 -48.762 1.00 55.69 83 ARG A C 1
ATOM 636 O O . ARG A 1 83 ? 2.263 26.040 -49.223 1.00 55.69 83 ARG A O 1
ATOM 643 N N . ALA A 1 84 ? 4.311 26.940 -49.017 1.00 60.00 84 ALA A N 1
ATOM 644 C CA . ALA A 1 84 ? 5.018 25.823 -49.645 1.00 60.00 84 ALA A CA 1
ATOM 645 C C . ALA A 1 84 ? 4.957 24.555 -48.767 1.00 60.00 84 ALA A C 1
ATOM 647 O O . ALA A 1 84 ? 4.942 23.445 -49.287 1.00 60.00 84 ALA A O 1
ATOM 648 N N . GLN A 1 85 ? 4.843 24.726 -47.445 1.00 70.94 85 GLN A N 1
ATOM 649 C CA . GLN A 1 85 ? 4.707 23.656 -46.461 1.00 70.94 85 GLN A CA 1
ATOM 650 C C . GLN A 1 85 ? 3.540 23.972 -45.510 1.00 70.94 85 GLN A C 1
ATOM 652 O O . GLN A 1 85 ? 3.419 25.090 -45.009 1.00 70.94 85 GLN A O 1
ATOM 657 N N . 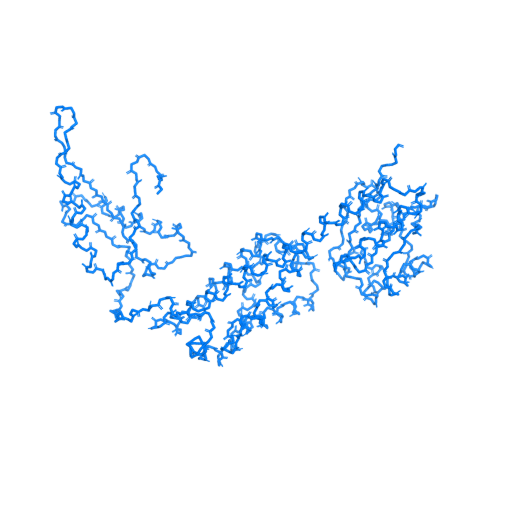TRP A 1 86 ? 2.645 23.003 -45.299 1.00 79.00 86 TRP A N 1
ATOM 658 C CA . TRP A 1 86 ? 1.405 23.150 -44.517 1.00 79.00 86 TRP A CA 1
ATOM 659 C C . TRP A 1 86 ? 1.424 22.344 -43.207 1.00 79.00 86 TRP A C 1
ATOM 661 O O . TRP A 1 86 ? 0.456 22.377 -42.446 1.00 79.00 86 TRP A O 1
ATOM 671 N N . TRP A 1 87 ? 2.543 21.668 -42.929 1.00 86.31 87 TRP A N 1
ATOM 672 C CA . TRP A 1 87 ? 2.801 20.904 -41.710 1.00 86.31 87 TRP A CA 1
ATOM 673 C C . TRP A 1 87 ? 4.205 21.186 -41.136 1.00 86.31 87 TRP A C 1
ATOM 675 O O . TRP A 1 87 ? 5.082 21.643 -41.865 1.00 86.31 87 TRP A O 1
ATOM 685 N N . SER A 1 88 ? 4.431 20.952 -39.838 1.00 82.00 88 SER A N 1
ATOM 686 C CA . SER A 1 88 ? 5.753 21.114 -39.203 1.00 82.00 88 SER A CA 1
ATOM 687 C C . SER A 1 88 ? 5.903 20.261 -37.942 1.00 82.00 88 SER A C 1
ATOM 689 O O . SER A 1 88 ? 4.908 19.922 -37.299 1.00 82.00 88 SER A O 1
ATOM 691 N N . PHE A 1 89 ? 7.152 19.945 -37.591 1.00 83.19 89 PHE A N 1
ATOM 692 C CA . PHE A 1 89 ? 7.522 19.390 -36.287 1.00 83.19 89 PHE A CA 1
ATOM 693 C C . PHE A 1 89 ? 7.763 20.516 -35.267 1.00 83.19 89 PHE A C 1
ATOM 695 O O . PHE A 1 89 ? 8.087 21.647 -35.655 1.00 83.19 89 PHE A O 1
ATOM 702 N N . PRO A 1 90 ? 7.643 20.250 -33.955 1.00 75.94 90 PRO A N 1
ATOM 703 C CA . PRO A 1 90 ? 8.121 21.186 -32.948 1.00 75.94 90 PRO A CA 1
ATOM 704 C C . PRO A 1 90 ? 9.643 21.383 -33.086 1.00 75.94 90 PRO A C 1
ATOM 706 O O . PRO A 1 90 ? 10.397 20.443 -33.320 1.00 75.94 90 PRO A O 1
ATOM 709 N N . VAL A 1 91 ? 10.101 22.632 -32.962 1.00 64.25 91 VAL A N 1
ATOM 710 C CA . VAL A 1 91 ? 11.528 22.980 -32.952 1.00 64.25 91 VAL A CA 1
ATOM 711 C C . VAL A 1 91 ? 12.200 22.300 -31.756 1.00 64.25 91 VAL A C 1
ATOM 713 O O . VAL A 1 91 ? 11.844 22.592 -30.618 1.00 64.25 91 VAL A O 1
ATOM 716 N N . SER A 1 92 ? 13.163 21.421 -32.031 1.00 53.19 92 SER A N 1
ATOM 717 C CA . SER A 1 92 ? 14.118 20.886 -31.054 1.00 53.19 92 SER A CA 1
ATOM 718 C C . SER A 1 92 ? 15.464 21.593 -31.234 1.00 53.19 92 SER A C 1
ATOM 720 O O . SER A 1 92 ? 15.857 21.880 -32.366 1.00 53.19 92 SER A O 1
ATOM 722 N N . GLU A 1 93 ? 16.187 21.868 -30.146 1.00 41.97 93 GLU A N 1
ATOM 723 C CA . GLU A 1 93 ? 17.518 22.502 -30.185 1.00 41.97 93 GLU A CA 1
ATOM 724 C C . GLU A 1 93 ? 18.621 21.584 -30.753 1.00 41.97 93 GLU A C 1
ATOM 726 O O . GLU A 1 93 ? 19.735 22.043 -31.004 1.00 41.97 93 GLU A O 1
ATOM 731 N N . GLN A 1 94 ? 18.330 20.307 -31.032 1.00 34.69 94 GLN A N 1
ATOM 732 C CA . GLN A 1 94 ? 19.257 19.380 -31.687 1.00 34.69 94 GLN A CA 1
ATOM 733 C C . GLN A 1 94 ? 18.543 18.512 -32.739 1.00 34.69 94 GLN A C 1
ATOM 735 O O . GLN A 1 94 ? 17.492 17.937 -32.438 1.00 34.69 94 GLN A O 1
ATOM 740 N N . PRO A 1 95 ? 19.097 18.366 -33.962 1.00 33.03 95 PRO A N 1
ATOM 741 C CA . PRO A 1 95 ? 18.567 17.421 -34.938 1.00 33.03 95 PRO A CA 1
ATOM 742 C C . PRO A 1 95 ? 18.793 15.980 -34.441 1.00 33.03 95 PRO A C 1
ATOM 744 O O . PRO A 1 95 ? 19.895 15.666 -33.980 1.00 33.03 95 PRO A O 1
ATOM 747 N N . PRO A 1 96 ? 17.788 15.089 -34.521 1.00 41.28 96 PRO A N 1
ATOM 748 C CA . PRO A 1 96 ? 17.955 13.705 -34.103 1.00 41.28 96 PRO A CA 1
ATOM 749 C C . PRO A 1 96 ? 18.953 12.991 -35.021 1.00 41.28 96 PRO A C 1
ATOM 751 O O . PRO A 1 96 ? 18.880 13.082 -36.247 1.00 41.28 96 PRO A O 1
ATOM 754 N N . ALA A 1 97 ? 19.898 12.271 -34.415 1.00 39.56 97 ALA A N 1
ATOM 755 C CA . ALA A 1 97 ? 20.765 11.352 -35.138 1.00 39.56 97 ALA A CA 1
ATOM 756 C C . ALA A 1 97 ? 19.910 10.269 -35.817 1.00 39.56 97 ALA A C 1
ATOM 758 O O . ALA A 1 97 ? 18.956 9.769 -35.218 1.00 39.56 97 ALA A O 1
ATOM 759 N N . ALA A 1 98 ? 20.255 9.912 -37.056 1.00 35.16 98 ALA A N 1
ATOM 760 C CA . ALA A 1 98 ? 19.563 8.881 -37.822 1.00 35.16 98 ALA A CA 1
ATOM 761 C C . ALA A 1 98 ? 19.447 7.578 -37.010 1.00 35.16 98 ALA A C 1
ATOM 763 O O . ALA A 1 98 ? 20.453 6.985 -36.614 1.00 35.16 98 ALA A O 1
ATOM 764 N N . LEU A 1 99 ? 18.210 7.146 -36.758 1.00 41.16 99 LEU A N 1
ATOM 765 C CA . LEU A 1 99 ? 17.911 5.847 -36.173 1.00 41.16 99 LEU A CA 1
ATOM 766 C C . LEU A 1 99 ? 18.039 4.801 -37.282 1.00 41.16 99 LEU A C 1
ATOM 768 O O . LEU A 1 99 ? 17.329 4.862 -38.281 1.00 41.16 99 LEU A O 1
ATOM 772 N N . SER A 1 100 ? 18.936 3.835 -37.105 1.00 32.25 100 SER A N 1
ATOM 773 C CA . SER A 1 100 ? 18.812 2.568 -37.820 1.00 32.25 100 SER A CA 1
ATOM 774 C C . SER A 1 100 ? 17.626 1.829 -37.185 1.00 32.25 100 SER A C 1
ATOM 776 O O . SER A 1 100 ? 17.648 1.636 -35.964 1.00 32.25 100 SER A O 1
ATOM 778 N N . PRO A 1 101 ? 16.571 1.479 -37.939 1.00 38.53 101 PRO A N 1
ATOM 779 C CA . PRO A 1 101 ? 15.412 0.810 -37.380 1.00 38.53 101 PRO A CA 1
ATOM 780 C C . PRO A 1 101 ? 15.803 -0.638 -37.100 1.00 38.53 101 PRO A C 1
ATOM 782 O O . PRO A 1 101 ? 15.901 -1.462 -38.004 1.00 38.53 101 PRO A O 1
ATOM 785 N N . VAL A 1 102 ? 16.045 -0.965 -35.835 1.00 40.06 102 VAL A N 1
ATOM 786 C CA . VAL A 1 102 ? 15.770 -2.330 -35.398 1.00 40.06 102 VAL A CA 1
ATOM 787 C C . VAL A 1 102 ? 14.263 -2.355 -35.183 1.00 40.06 102 VAL A C 1
ATOM 789 O O . VAL A 1 102 ? 13.784 -1.824 -34.183 1.00 40.06 102 VAL A O 1
ATOM 792 N N . GLU A 1 103 ? 13.519 -2.884 -36.155 1.00 42.91 103 GLU A N 1
ATOM 793 C CA . GLU A 1 103 ? 12.129 -3.298 -35.954 1.00 42.91 103 GLU A CA 1
ATOM 794 C C . GLU A 1 103 ? 12.100 -4.192 -34.707 1.00 42.91 103 GLU A C 1
ATOM 796 O O . GLU A 1 103 ? 12.647 -5.296 -34.698 1.00 42.91 103 GLU A O 1
ATOM 801 N N . VAL A 1 104 ? 11.558 -3.683 -33.601 1.00 46.97 104 VAL A N 1
ATOM 802 C CA . VAL A 1 104 ? 11.325 -4.503 -32.415 1.00 46.97 104 VAL A CA 1
ATOM 803 C C . VAL A 1 104 ? 9.932 -5.073 -32.576 1.00 46.97 104 VAL A C 1
ATOM 805 O O . VAL A 1 104 ? 8.952 -4.359 -32.369 1.00 46.97 104 VAL A O 1
ATOM 808 N N . ASP A 1 105 ? 9.846 -6.355 -32.916 1.00 50.69 105 ASP A N 1
ATOM 809 C CA . ASP A 1 105 ? 8.614 -7.103 -32.722 1.00 50.69 105 ASP A CA 1
ATOM 810 C C . ASP A 1 105 ? 8.283 -7.109 -31.220 1.00 50.69 105 ASP A C 1
ATOM 812 O O . ASP A 1 105 ? 8.837 -7.850 -30.404 1.00 50.69 105 ASP A O 1
ATOM 816 N N . ILE A 1 106 ? 7.401 -6.194 -30.829 1.00 51.47 106 ILE A N 1
ATOM 817 C CA . ILE A 1 106 ? 6.936 -6.022 -29.454 1.00 51.47 106 ILE A CA 1
ATOM 818 C C . ILE A 1 106 ? 6.101 -7.214 -28.973 1.00 51.47 106 ILE A C 1
ATOM 820 O O . ILE A 1 106 ? 5.896 -7.338 -27.761 1.00 51.47 106 ILE A O 1
ATOM 824 N N . SER A 1 107 ? 5.638 -8.103 -29.858 1.00 53.94 107 SER A N 1
ATOM 825 C CA . SER A 1 107 ? 4.951 -9.331 -29.446 1.00 53.94 107 SER A CA 1
ATOM 826 C C . SER A 1 107 ? 5.912 -10.325 -28.777 1.00 53.94 107 SER A C 1
ATOM 828 O O . SER A 1 107 ? 5.531 -10.981 -27.808 1.00 53.94 107 SER A O 1
ATOM 830 N N . GLU A 1 108 ? 7.188 -10.332 -29.177 1.00 61.28 108 GLU A N 1
ATOM 831 C CA . GLU A 1 108 ? 8.229 -11.199 -28.607 1.00 61.28 108 GLU A CA 1
ATOM 832 C C . GLU A 1 108 ? 8.933 -10.598 -27.378 1.00 61.28 108 GLU A C 1
ATOM 834 O O . GLU A 1 108 ? 9.654 -11.292 -26.654 1.00 61.28 108 GLU A O 1
ATOM 839 N N . LEU A 1 109 ? 8.726 -9.304 -27.103 1.00 74.38 109 LEU A N 1
ATOM 840 C CA . LEU A 1 109 ? 9.379 -8.595 -26.001 1.00 74.38 109 LEU A CA 1
ATOM 841 C C . LEU A 1 109 ? 8.710 -8.863 -24.641 1.00 74.38 109 LEU A C 1
ATOM 843 O O . LEU A 1 109 ? 8.170 -7.965 -23.989 1.00 74.38 109 LEU A O 1
ATOM 847 N N . LEU A 1 110 ? 8.703 -10.121 -24.220 1.00 84.94 110 LEU A N 1
ATOM 848 C CA . LEU A 1 110 ? 8.084 -10.546 -22.968 1.00 84.94 110 LEU A CA 1
ATOM 849 C C . LEU A 1 110 ? 8.762 -9.893 -21.743 1.00 84.94 110 LEU A C 1
ATOM 851 O O . LEU A 1 110 ? 9.975 -9.670 -21.754 1.00 84.94 110 LEU A O 1
ATOM 855 N N . PRO A 1 111 ? 8.007 -9.606 -20.662 1.00 89.19 111 PRO A N 1
ATOM 856 C CA . PRO A 1 111 ? 8.558 -9.042 -19.422 1.00 89.19 111 PRO A CA 1
ATOM 857 C C . PRO A 1 111 ? 9.549 -9.984 -18.719 1.00 89.19 111 PRO A C 1
ATOM 859 O O . PRO A 1 111 ? 10.337 -9.553 -17.875 1.00 89.19 111 PRO A O 1
ATOM 862 N N . TYR A 1 112 ? 9.529 -11.268 -19.070 1.00 93.81 112 TYR A N 1
ATOM 863 C CA . TYR A 1 112 ? 10.363 -12.312 -18.488 1.00 93.81 112 TYR A CA 1
ATOM 864 C C . TYR A 1 112 ? 11.020 -13.156 -19.586 1.00 93.81 112 TYR A C 1
ATOM 866 O O . TYR A 1 112 ? 10.671 -13.070 -20.763 1.00 93.81 112 TYR A O 1
ATOM 874 N N . GLY A 1 113 ? 11.967 -14.005 -19.187 1.00 91.38 113 GLY A N 1
ATOM 875 C CA . GLY A 1 113 ? 12.632 -14.953 -20.078 1.00 91.38 113 GLY A CA 1
ATOM 876 C C . GLY A 1 113 ? 13.975 -14.464 -20.639 1.00 91.38 113 GLY A C 1
ATOM 877 O O . GLY A 1 113 ? 14.483 -13.415 -20.236 1.00 91.38 113 GLY A O 1
ATOM 878 N N . PRO A 1 114 ? 14.585 -15.226 -21.567 1.00 91.12 114 PRO A N 1
ATOM 879 C CA . PRO A 1 114 ? 15.986 -15.036 -21.954 1.00 91.12 114 PRO A CA 1
ATOM 880 C C . PRO A 1 114 ? 16.303 -13.666 -22.565 1.00 91.12 114 PRO A C 1
ATOM 882 O O . PRO A 1 114 ? 17.396 -13.133 -22.371 1.00 91.12 114 PRO A O 1
ATOM 885 N N . LEU A 1 115 ? 15.366 -13.072 -23.313 1.00 87.06 115 LEU A N 1
ATOM 886 C CA . LEU A 1 115 ? 15.565 -11.740 -23.883 1.00 87.06 115 LEU A CA 1
ATOM 887 C C . LEU A 1 115 ? 15.539 -10.659 -22.795 1.00 87.06 115 LEU A C 1
ATOM 889 O O . LEU A 1 115 ? 16.469 -9.858 -22.738 1.00 87.06 115 LEU A O 1
ATOM 893 N N . ALA A 1 116 ? 14.544 -10.686 -21.902 1.00 90.88 116 ALA A N 1
ATOM 894 C CA . ALA A 1 116 ? 14.471 -9.786 -20.750 1.00 90.88 116 ALA A CA 1
ATOM 895 C C . ALA A 1 116 ? 15.720 -9.905 -19.862 1.00 90.88 116 ALA A C 1
ATOM 897 O O . ALA A 1 116 ? 16.299 -8.890 -19.483 1.00 90.88 116 ALA A O 1
ATOM 898 N N . GLN A 1 117 ? 16.200 -11.131 -19.622 1.00 94.25 117 GLN A N 1
ATOM 899 C CA . GLN A 1 117 ? 17.427 -11.384 -18.863 1.00 94.25 117 GLN A CA 1
ATOM 900 C C . GLN A 1 117 ? 18.642 -10.666 -19.457 1.00 94.25 117 GLN A C 1
ATOM 902 O O . GLN A 1 117 ? 19.375 -9.977 -18.747 1.00 94.25 117 GLN A O 1
ATOM 907 N N . ARG A 1 118 ? 18.847 -10.791 -20.774 1.00 90.44 118 ARG A N 1
ATOM 908 C CA . ARG A 1 118 ? 19.960 -10.122 -21.464 1.00 90.44 118 ARG A CA 1
ATOM 909 C C . ARG A 1 118 ? 19.836 -8.601 -21.433 1.00 90.44 118 ARG A C 1
ATOM 911 O O . ARG A 1 118 ? 20.845 -7.924 -21.281 1.00 90.44 118 ARG A O 1
ATOM 918 N N . LEU A 1 119 ? 18.619 -8.081 -21.587 1.00 88.88 119 LEU A N 1
ATOM 919 C CA . LEU A 1 119 ? 18.353 -6.641 -21.620 1.00 88.88 119 LEU A CA 1
ATOM 920 C C . LEU A 1 119 ? 18.527 -5.978 -20.248 1.00 88.88 119 LEU A C 1
ATOM 922 O O . LEU A 1 119 ? 19.022 -4.854 -20.181 1.00 88.88 119 LEU A O 1
ATOM 926 N N . LEU A 1 120 ? 18.138 -6.665 -19.171 1.00 92.62 120 LEU A N 1
ATOM 927 C CA . LEU A 1 120 ? 18.215 -6.151 -17.801 1.00 92.62 120 LEU A CA 1
ATOM 928 C C . LEU A 1 120 ? 19.572 -6.389 -17.135 1.00 92.62 120 LEU A C 1
ATOM 930 O O . LEU A 1 120 ? 19.932 -5.638 -16.233 1.00 92.62 120 LEU A O 1
ATOM 934 N N . GLY A 1 121 ? 20.351 -7.374 -17.594 1.00 91.88 121 GLY A N 1
ATOM 935 C CA . GLY A 1 121 ? 21.668 -7.708 -17.038 1.00 91.88 121 GLY A CA 1
ATOM 936 C C . GLY A 1 121 ? 22.588 -6.499 -16.807 1.00 91.88 121 GLY A C 1
ATOM 937 O O . GLY A 1 121 ? 23.073 -6.336 -15.687 1.00 91.88 121 GLY A O 1
ATOM 938 N N . PRO A 1 122 ? 22.788 -5.607 -17.800 1.00 90.56 122 PRO A N 1
ATOM 939 C CA . PRO A 1 122 ? 23.603 -4.407 -17.619 1.00 90.56 122 PRO A CA 1
ATOM 940 C C . PRO A 1 122 ? 23.077 -3.453 -16.541 1.00 90.56 122 PRO A C 1
ATOM 942 O O . PRO A 1 122 ? 23.872 -2.879 -15.803 1.00 90.56 122 PRO A O 1
ATOM 945 N N . ILE A 1 123 ? 21.752 -3.294 -16.423 1.00 89.88 123 ILE A N 1
ATOM 946 C CA . ILE A 1 123 ? 21.152 -2.424 -15.401 1.00 89.88 123 ILE A CA 1
ATOM 947 C C . ILE A 1 123 ? 21.309 -3.050 -14.016 1.00 89.88 123 ILE A C 1
ATOM 949 O O . ILE A 1 123 ? 21.668 -2.356 -13.064 1.00 89.88 123 ILE A O 1
ATOM 953 N N . GLN A 1 124 ? 21.114 -4.365 -13.904 1.00 90.19 124 GLN A N 1
ATOM 954 C CA . GLN A 1 124 ? 21.265 -5.085 -12.644 1.00 90.19 124 GLN A CA 1
ATOM 955 C C . GLN A 1 124 ? 22.656 -4.887 -12.033 1.00 90.19 124 GLN A C 1
ATOM 957 O O . GLN A 1 124 ? 22.777 -4.770 -10.817 1.00 90.19 124 GLN A O 1
ATOM 962 N N . SER A 1 125 ? 23.711 -4.789 -12.841 1.00 88.69 125 SER A N 1
ATOM 963 C CA . SER A 1 125 ? 25.066 -4.570 -12.324 1.00 88.69 125 SER A CA 1
ATOM 964 C C . SER A 1 125 ? 25.284 -3.189 -11.707 1.00 88.69 125 SER A C 1
ATOM 966 O O . SER A 1 125 ? 26.145 -3.068 -10.846 1.00 88.69 125 SER A O 1
ATOM 968 N N . ILE A 1 126 ? 24.510 -2.174 -12.096 1.00 91.81 126 ILE A N 1
ATOM 969 C CA . ILE A 1 126 ? 24.752 -0.772 -11.708 1.00 91.81 126 ILE A CA 1
ATOM 970 C C . ILE A 1 126 ? 23.626 -0.161 -10.871 1.00 91.81 126 ILE A C 1
ATOM 972 O O . ILE A 1 126 ? 23.793 0.927 -10.335 1.00 91.81 126 ILE A O 1
ATOM 976 N N . HIS A 1 127 ? 22.475 -0.829 -10.732 1.00 92.56 127 HIS A N 1
ATOM 977 C CA . HIS A 1 127 ? 21.323 -0.240 -10.038 1.00 92.56 127 HIS A CA 1
ATOM 978 C C . HIS A 1 127 ? 21.615 0.142 -8.580 1.00 92.56 127 HIS A C 1
ATOM 980 O O . HIS A 1 127 ? 21.113 1.147 -8.086 1.00 92.56 127 HIS A O 1
ATOM 986 N N . HIS A 1 128 ? 22.476 -0.622 -7.908 1.00 93.75 128 HIS A N 1
ATOM 987 C CA . HIS A 1 128 ? 22.896 -0.357 -6.535 1.00 93.75 128 HIS A CA 1
ATOM 988 C C . HIS A 1 128 ? 23.627 0.989 -6.364 1.00 93.75 128 HIS A C 1
ATOM 990 O O . HIS A 1 128 ? 23.606 1.540 -5.269 1.00 93.75 128 HIS A O 1
ATOM 996 N N . GLU A 1 129 ? 24.226 1.543 -7.427 1.00 95.00 129 GLU A N 1
ATOM 997 C CA . GLU A 1 129 ? 24.928 2.836 -7.393 1.00 95.00 129 GLU A CA 1
ATOM 998 C C . GLU A 1 129 ? 23.968 4.026 -7.244 1.00 95.00 129 GLU A C 1
ATOM 1000 O O . GLU A 1 129 ? 24.376 5.103 -6.815 1.00 95.00 129 GLU A O 1
ATOM 1005 N N . TRP A 1 130 ? 22.691 3.847 -7.601 1.00 95.25 130 TRP A N 1
ATOM 1006 C CA . TRP A 1 130 ? 21.696 4.922 -7.620 1.00 95.25 130 TRP A CA 1
ATOM 1007 C C . TRP A 1 130 ? 20.373 4.577 -6.929 1.00 95.25 130 TRP A C 1
ATOM 1009 O O . TRP A 1 130 ? 19.544 5.463 -6.750 1.00 95.25 130 TRP A O 1
ATOM 1019 N N . ALA A 1 131 ? 20.147 3.329 -6.509 1.00 96.25 131 ALA A N 1
ATOM 1020 C CA . ALA A 1 131 ? 18.885 2.904 -5.897 1.00 96.25 131 ALA A CA 1
ATOM 1021 C C . ALA A 1 131 ? 18.518 3.710 -4.639 1.00 96.25 131 ALA A C 1
ATOM 1023 O O . ALA A 1 131 ? 17.343 3.986 -4.408 1.00 96.25 131 ALA A O 1
ATOM 1024 N N . GLU A 1 132 ? 19.504 4.096 -3.827 1.00 97.19 132 GLU A N 1
ATOM 1025 C CA . GLU A 1 132 ? 19.275 4.891 -2.616 1.00 97.19 132 GLU A CA 1
ATOM 1026 C C . GLU A 1 132 ? 18.779 6.300 -2.939 1.00 97.19 132 GLU A C 1
ATOM 1028 O O . GLU A 1 132 ? 17.662 6.649 -2.556 1.00 97.19 132 GLU A O 1
ATOM 1033 N N . SER A 1 133 ? 19.544 7.062 -3.725 1.00 97.44 133 SER A N 1
ATOM 1034 C CA . SER A 1 133 ? 19.167 8.422 -4.124 1.00 97.44 133 SER A CA 1
ATOM 1035 C C . SER A 1 133 ? 17.887 8.451 -4.960 1.00 97.44 133 SER A C 1
ATOM 1037 O O . SER A 1 133 ? 17.090 9.380 -4.838 1.00 97.44 133 SER A O 1
ATOM 1039 N N . PHE A 1 134 ? 17.648 7.414 -5.764 1.00 97.50 134 PHE A N 1
ATOM 1040 C CA . PHE A 1 134 ? 16.398 7.227 -6.488 1.00 97.50 134 PHE A CA 1
ATOM 1041 C C . PHE A 1 134 ? 15.209 7.093 -5.529 1.00 97.50 134 PHE A C 1
ATOM 1043 O O . PHE A 1 134 ? 14.198 7.774 -5.700 1.00 97.50 134 PHE A O 1
ATOM 1050 N N . VAL A 1 135 ? 15.303 6.235 -4.510 1.00 98.19 135 VAL A N 1
ATOM 1051 C CA . VAL A 1 135 ? 14.206 6.045 -3.551 1.00 98.19 135 VAL A CA 1
ATOM 1052 C C . VAL A 1 135 ? 13.988 7.290 -2.693 1.00 98.19 135 VAL A C 1
ATOM 1054 O O . VAL A 1 135 ? 12.837 7.658 -2.462 1.00 98.19 135 VAL A O 1
ATOM 1057 N N . ASP A 1 136 ? 15.052 7.979 -2.283 1.00 98.00 136 ASP A N 1
ATOM 1058 C CA . ASP A 1 136 ? 14.925 9.249 -1.564 1.00 98.00 136 ASP A CA 1
ATOM 1059 C C . ASP A 1 136 ? 14.207 10.309 -2.416 1.00 98.00 136 ASP A C 1
ATOM 1061 O O . ASP A 1 136 ? 13.266 10.947 -1.943 1.00 98.00 136 ASP A O 1
ATOM 1065 N N . ALA A 1 137 ? 14.581 10.451 -3.693 1.00 97.56 137 ALA A N 1
ATOM 1066 C CA . ALA A 1 137 ? 13.918 11.372 -4.618 1.00 97.56 137 ALA A CA 1
ATOM 1067 C C . ALA A 1 137 ? 12.448 10.997 -4.869 1.00 97.56 137 ALA A C 1
ATOM 1069 O O . ALA A 1 137 ? 11.588 11.877 -4.936 1.00 97.56 137 ALA A O 1
ATOM 1070 N N . PHE A 1 138 ? 12.148 9.698 -4.961 1.00 96.94 138 PHE A N 1
ATOM 1071 C CA . PHE A 1 138 ? 10.785 9.201 -5.129 1.00 96.94 138 PHE A CA 1
ATOM 1072 C C . PHE A 1 138 ? 9.895 9.604 -3.948 1.00 96.94 138 PHE A C 1
ATOM 1074 O O . PHE A 1 138 ? 8.828 10.175 -4.162 1.00 96.94 138 PHE A O 1
ATOM 1081 N N . TYR A 1 139 ? 10.340 9.369 -2.709 1.00 96.94 139 TYR A N 1
ATOM 1082 C CA . TYR A 1 139 ? 9.555 9.744 -1.531 1.00 96.94 139 TYR A CA 1
ATOM 1083 C C . TYR A 1 139 ? 9.493 11.255 -1.305 1.00 96.94 139 TYR A C 1
ATOM 1085 O O . TYR A 1 139 ? 8.466 11.737 -0.836 1.00 96.94 139 TYR A O 1
ATOM 1093 N N . ALA A 1 140 ? 10.534 12.008 -1.676 1.00 95.75 140 ALA A N 1
ATOM 1094 C CA . ALA A 1 140 ? 10.486 13.468 -1.646 1.00 95.75 140 ALA A CA 1
ATOM 1095 C C . ALA A 1 140 ? 9.373 14.009 -2.558 1.00 95.75 140 ALA A C 1
ATOM 1097 O O . ALA A 1 140 ? 8.574 14.828 -2.116 1.00 95.75 140 ALA A O 1
ATOM 1098 N N . ARG A 1 141 ? 9.270 13.492 -3.792 1.00 93.94 141 ARG A N 1
ATOM 1099 C CA . ARG A 1 141 ? 8.198 13.848 -4.738 1.00 93.94 141 ARG A CA 1
ATOM 1100 C C . ARG A 1 141 ? 6.829 13.346 -4.264 1.00 93.94 141 ARG A C 1
ATOM 1102 O O . ARG A 1 141 ? 5.845 14.068 -4.351 1.00 93.94 141 ARG A O 1
ATOM 1109 N N . LEU A 1 142 ? 6.752 12.130 -3.719 1.00 91.38 142 LEU A N 1
ATOM 1110 C CA . LEU A 1 142 ? 5.498 11.570 -3.203 1.00 91.38 142 LEU A CA 1
ATOM 1111 C C . LEU A 1 142 ? 4.938 12.388 -2.026 1.00 91.38 142 LEU A C 1
ATOM 1113 O O . LEU A 1 142 ? 3.726 12.560 -1.923 1.00 91.38 142 LEU A O 1
ATOM 1117 N N . ALA A 1 143 ? 5.811 12.931 -1.172 1.00 92.38 143 ALA A N 1
ATOM 1118 C CA . ALA A 1 143 ? 5.434 13.787 -0.047 1.00 92.38 143 ALA A CA 1
ATOM 1119 C C . ALA A 1 143 ? 4.873 15.161 -0.469 1.00 92.38 143 ALA A C 1
ATOM 1121 O O . ALA A 1 143 ? 4.274 15.850 0.354 1.00 92.38 143 ALA A O 1
ATOM 1122 N N . GLU A 1 144 ? 5.001 15.562 -1.739 1.00 90.56 144 GLU A N 1
ATOM 1123 C CA . GLU A 1 144 ? 4.350 16.773 -2.262 1.00 90.56 144 GLU A CA 1
ATOM 1124 C C . GLU A 1 144 ? 2.823 16.596 -2.401 1.00 90.56 144 GLU A C 1
ATOM 1126 O O . GLU A 1 144 ? 2.079 17.577 -2.466 1.00 90.56 144 GLU A O 1
ATOM 1131 N N . HIS A 1 145 ? 2.334 15.350 -2.410 1.00 85.50 145 HIS A N 1
ATOM 1132 C CA . HIS A 1 145 ? 0.913 15.025 -2.504 1.00 85.50 145 HIS A CA 1
ATOM 1133 C C . HIS A 1 145 ? 0.285 14.921 -1.107 1.00 85.50 145 HIS A C 1
ATOM 1135 O O . HIS A 1 145 ? 0.669 14.082 -0.293 1.00 85.50 145 HIS A O 1
ATOM 1141 N N . ALA A 1 146 ? -0.752 15.728 -0.848 1.00 83.00 146 ALA A N 1
ATOM 1142 C CA . ALA A 1 146 ? -1.365 15.856 0.480 1.00 83.00 146 ALA A CA 1
ATOM 1143 C C . ALA A 1 146 ? -1.908 14.540 1.077 1.00 83.00 146 ALA A C 1
ATOM 1145 O O . ALA A 1 146 ? -1.953 14.413 2.296 1.00 83.00 146 ALA A O 1
ATOM 1146 N N . GLY A 1 147 ? -2.335 13.581 0.246 1.00 83.88 147 GLY A N 1
ATOM 1147 C CA . GLY A 1 147 ? -2.809 12.266 0.695 1.00 83.88 147 GLY A CA 1
ATOM 1148 C C . GLY A 1 147 ? -1.670 11.396 1.243 1.00 83.88 147 GLY A C 1
ATOM 1149 O O . GLY A 1 147 ? -1.616 11.167 2.452 1.00 83.88 147 GLY A O 1
ATOM 1150 N N . PRO A 1 148 ? -0.716 10.967 0.393 1.00 88.00 148 PRO A N 1
ATOM 1151 C CA . PRO A 1 148 ? 0.466 10.220 0.825 1.00 88.00 148 PRO A CA 1
ATOM 1152 C C . PRO A 1 148 ? 1.253 10.892 1.958 1.00 88.00 148 PRO A C 1
ATOM 1154 O O . PRO A 1 148 ? 1.683 10.197 2.879 1.00 88.00 148 PRO A O 1
ATOM 1157 N N . ALA A 1 149 ? 1.384 12.225 1.944 1.00 89.88 149 ALA A N 1
ATOM 1158 C CA . ALA A 1 149 ? 2.083 12.978 2.988 1.00 89.88 149 ALA A CA 1
ATOM 1159 C C . ALA A 1 149 ? 1.547 12.681 4.399 1.00 89.88 149 ALA A C 1
ATOM 1161 O O . ALA A 1 149 ? 2.336 12.460 5.309 1.00 89.88 149 ALA A O 1
ATOM 1162 N N . GLN A 1 150 ? 0.226 12.559 4.579 1.00 87.75 150 GLN A N 1
ATOM 1163 C CA . GLN A 1 150 ? -0.368 12.264 5.893 1.00 87.75 150 GLN A CA 1
ATOM 1164 C C . GLN A 1 150 ? 0.080 10.917 6.469 1.00 87.75 150 GLN A C 1
ATOM 1166 O O . GLN A 1 150 ? 0.236 10.784 7.682 1.00 87.75 150 GLN A O 1
ATOM 1171 N N . ILE A 1 151 ? 0.267 9.910 5.612 1.00 88.38 151 ILE A N 1
ATOM 1172 C CA . ILE A 1 151 ? 0.744 8.590 6.037 1.00 88.38 151 ILE A CA 1
ATOM 1173 C C . ILE A 1 151 ? 2.239 8.660 6.344 1.00 88.38 151 ILE A C 1
ATOM 1175 O O . ILE A 1 151 ? 2.669 8.131 7.365 1.00 88.38 151 ILE A O 1
ATOM 1179 N N . LEU A 1 152 ? 3.019 9.327 5.488 1.00 92.00 152 LEU A N 1
ATOM 1180 C CA . LEU A 1 152 ? 4.464 9.471 5.668 1.00 92.00 152 LEU A CA 1
ATOM 1181 C C . LEU A 1 152 ? 4.806 10.248 6.948 1.00 92.00 152 LEU A C 1
ATOM 1183 O O . LEU A 1 152 ? 5.662 9.805 7.710 1.00 92.00 152 LEU A O 1
ATOM 1187 N N . ASP A 1 153 ? 4.083 11.332 7.235 1.00 92.06 153 ASP A N 1
ATOM 1188 C CA . ASP A 1 153 ? 4.253 12.157 8.439 1.00 92.06 153 ASP A CA 1
ATOM 1189 C C . ASP A 1 153 ? 3.899 11.404 9.732 1.00 92.06 153 ASP A C 1
ATOM 1191 O O . ASP A 1 153 ? 4.362 11.761 10.818 1.00 92.06 153 ASP A O 1
ATOM 1195 N N . ALA A 1 154 ? 3.085 10.348 9.636 1.00 90.69 154 ALA A N 1
ATOM 1196 C CA . ALA A 1 154 ? 2.743 9.500 10.771 1.00 90.69 154 ALA A CA 1
ATOM 1197 C C . ALA A 1 154 ? 3.837 8.469 11.101 1.00 90.69 154 ALA A C 1
ATOM 1199 O O . ALA A 1 154 ? 3.768 7.843 12.161 1.00 90.69 154 ALA A O 1
ATOM 1200 N N . LEU A 1 155 ? 4.836 8.261 10.240 1.00 92.62 155 LEU A N 1
ATOM 1201 C CA . LEU A 1 155 ? 5.908 7.293 10.475 1.00 92.62 155 LEU A CA 1
ATOM 1202 C C . LEU A 1 155 ? 6.999 7.873 11.380 1.00 92.62 155 LEU A C 1
ATOM 1204 O O . LEU A 1 155 ? 7.383 9.037 11.287 1.00 92.62 155 LEU A O 1
ATOM 1208 N N . THR A 1 156 ? 7.568 7.032 12.239 1.00 93.06 156 THR A N 1
ATOM 1209 C CA . THR A 1 156 ? 8.850 7.340 12.881 1.00 93.06 156 THR A CA 1
ATOM 1210 C C . THR A 1 156 ? 9.973 7.360 11.842 1.00 93.06 156 THR A C 1
ATOM 1212 O O . THR A 1 156 ? 9.878 6.741 10.781 1.00 93.06 156 THR A O 1
ATOM 1215 N N . THR A 1 157 ? 11.105 7.987 12.175 1.00 94.81 157 THR A N 1
ATOM 1216 C CA . THR A 1 157 ? 12.303 7.950 11.319 1.00 94.81 157 THR A CA 1
ATOM 1217 C C . THR A 1 157 ? 12.726 6.516 10.988 1.00 94.81 157 THR A C 1
ATOM 1219 O O . THR A 1 157 ? 13.068 6.225 9.848 1.00 94.81 157 THR A O 1
ATOM 1222 N N . GLN A 1 158 ? 12.660 5.596 11.956 1.00 94.69 158 GLN A N 1
ATOM 1223 C CA . GLN A 1 158 ? 13.025 4.195 11.740 1.00 94.69 158 GLN A CA 1
ATOM 1224 C C . GLN A 1 158 ? 12.046 3.475 10.800 1.00 94.69 158 GLN A C 1
ATOM 1226 O O . GLN A 1 158 ? 12.481 2.724 9.928 1.00 94.69 158 GLN A O 1
ATOM 1231 N N . GLU A 1 159 ? 10.740 3.696 10.961 1.00 94.38 159 GLU A N 1
ATOM 1232 C CA . GLU A 1 159 ? 9.718 3.116 10.080 1.00 94.38 159 GLU A CA 1
ATOM 1233 C C . GLU A 1 159 ? 9.830 3.663 8.657 1.00 94.38 159 GLU A C 1
ATOM 1235 O O . GLU A 1 159 ? 9.721 2.898 7.700 1.00 94.38 159 GLU A O 1
ATOM 1240 N N . PHE A 1 160 ? 10.110 4.958 8.504 1.00 96.50 160 PHE A N 1
ATOM 1241 C CA . PHE A 1 160 ? 10.300 5.559 7.191 1.00 96.50 160 PHE A CA 1
ATOM 1242 C C . PHE A 1 160 ? 11.565 5.032 6.499 1.00 96.50 160 PHE A C 1
ATOM 1244 O O . PHE A 1 160 ? 11.514 4.655 5.329 1.00 96.50 160 PHE A O 1
ATOM 1251 N N . GLU A 1 161 ? 12.681 4.886 7.221 1.00 97.31 161 GLU A N 1
ATOM 1252 C CA . GLU A 1 161 ? 13.881 4.234 6.678 1.00 97.31 161 GLU A CA 1
ATOM 1253 C C . GLU A 1 161 ? 13.631 2.768 6.300 1.00 97.31 161 GLU A C 1
ATOM 1255 O O . GLU A 1 161 ? 14.117 2.294 5.268 1.00 97.31 161 GLU A O 1
ATOM 1260 N N . HIS A 1 162 ? 12.826 2.049 7.088 1.00 96.62 162 HIS A N 1
ATOM 1261 C CA . HIS A 1 162 ? 12.410 0.690 6.750 1.00 96.62 162 HIS A CA 1
ATOM 1262 C C . HIS A 1 162 ? 11.551 0.650 5.479 1.00 96.62 162 HIS A C 1
ATOM 1264 O O . HIS A 1 162 ? 11.778 -0.193 4.609 1.00 96.62 162 HIS A O 1
ATOM 1270 N N . LEU A 1 163 ? 10.605 1.581 5.331 1.00 96.56 163 LEU A N 1
ATOM 1271 C CA . LEU A 1 163 ? 9.779 1.720 4.134 1.00 96.56 163 LEU A CA 1
ATOM 1272 C C . LEU A 1 163 ? 10.639 2.008 2.892 1.00 96.56 163 LEU A C 1
ATOM 1274 O O . LEU A 1 163 ? 10.478 1.349 1.862 1.00 96.56 163 LEU A O 1
ATOM 1278 N N . LYS A 1 164 ? 11.617 2.915 2.997 1.00 97.88 164 LYS A N 1
ATOM 1279 C CA . LYS A 1 164 ? 12.585 3.174 1.919 1.00 97.88 164 LYS A CA 1
ATOM 1280 C C . LYS A 1 164 ? 13.419 1.937 1.586 1.00 97.88 164 LYS A C 1
ATOM 1282 O O . LYS A 1 164 ? 13.634 1.644 0.411 1.00 97.88 164 LYS A O 1
ATOM 1287 N N . ALA A 1 165 ? 13.846 1.165 2.587 1.00 98.06 165 ALA A N 1
ATOM 1288 C CA . ALA A 1 165 ? 14.537 -0.103 2.354 1.00 98.06 165 ALA A CA 1
ATOM 1289 C C . ALA A 1 165 ? 13.666 -1.096 1.571 1.00 98.06 165 ALA A C 1
ATOM 1291 O O . ALA A 1 165 ? 14.139 -1.681 0.597 1.00 98.06 165 ALA A O 1
ATOM 1292 N N . LYS A 1 166 ? 12.379 -1.216 1.918 1.00 97.44 166 LYS A N 1
ATOM 1293 C CA . LYS A 1 166 ? 11.424 -2.057 1.182 1.00 97.44 166 LYS A CA 1
ATOM 1294 C C . LYS A 1 166 ? 11.188 -1.575 -0.249 1.00 97.44 166 LYS A C 1
ATOM 1296 O O . LYS A 1 166 ? 11.121 -2.400 -1.155 1.00 97.44 166 LYS A O 1
ATOM 1301 N N . GLN A 1 167 ? 11.149 -0.264 -0.480 1.00 97.62 167 GLN A N 1
ATOM 1302 C CA . GLN A 1 167 ? 11.063 0.289 -1.833 1.00 97.62 167 GLN A CA 1
ATOM 1303 C C . GLN A 1 167 ? 12.314 -0.026 -2.670 1.00 97.62 167 GLN A C 1
ATOM 1305 O O . GLN A 1 167 ? 12.190 -0.339 -3.853 1.00 97.62 167 GLN A O 1
ATOM 1310 N N . ARG A 1 168 ? 13.514 0.011 -2.068 1.00 97.69 168 ARG A N 1
ATOM 1311 C CA . ARG A 1 168 ? 14.759 -0.406 -2.741 1.00 97.69 168 ARG A CA 1
ATOM 1312 C C . ARG A 1 168 ? 14.735 -1.891 -3.092 1.00 97.69 168 ARG A C 1
ATOM 1314 O O . ARG A 1 168 ? 15.065 -2.239 -4.218 1.00 97.69 168 ARG A O 1
ATOM 1321 N N . GLU A 1 169 ? 14.302 -2.746 -2.164 1.00 97.12 169 GLU A N 1
ATOM 1322 C CA . GLU A 1 169 ? 14.121 -4.181 -2.424 1.00 97.12 169 GLU A CA 1
ATOM 1323 C C . GLU A 1 169 ? 13.162 -4.422 -3.605 1.00 97.12 169 GLU A C 1
ATOM 1325 O O . GLU A 1 169 ? 13.470 -5.226 -4.484 1.00 97.12 169 GLU A O 1
ATOM 1330 N N . HIS A 1 170 ? 12.039 -3.693 -3.669 1.00 96.75 170 HIS A N 1
ATOM 1331 C CA . HIS A 1 170 ? 11.076 -3.790 -4.775 1.00 96.75 170 HIS A CA 1
ATOM 1332 C C . HIS A 1 170 ? 11.658 -3.324 -6.113 1.00 96.75 170 HIS A C 1
ATOM 1334 O O . HIS A 1 170 ? 11.498 -3.984 -7.137 1.00 96.75 170 HIS A O 1
ATOM 1340 N N . LEU A 1 171 ? 12.391 -2.210 -6.110 1.00 95.94 171 LEU A N 1
ATOM 1341 C CA . LEU A 1 171 ? 13.091 -1.715 -7.294 1.00 95.94 171 LEU A CA 1
ATOM 1342 C C . LEU A 1 171 ? 14.109 -2.743 -7.813 1.00 95.94 171 LEU A C 1
ATOM 1344 O O . LEU A 1 171 ? 14.130 -3.034 -9.009 1.00 95.94 171 LEU A O 1
ATOM 1348 N N . THR A 1 172 ? 14.919 -3.320 -6.922 1.00 95.88 172 THR A N 1
ATOM 1349 C CA . THR A 1 172 ? 15.864 -4.392 -7.266 1.00 95.88 172 THR A CA 1
ATOM 1350 C C . THR A 1 172 ? 15.141 -5.617 -7.818 1.00 95.88 172 THR A C 1
ATOM 1352 O O . THR A 1 172 ? 15.594 -6.178 -8.812 1.00 95.88 172 THR A O 1
ATOM 1355 N N . LEU A 1 173 ? 14.004 -6.007 -7.230 1.00 96.50 173 LEU A N 1
ATOM 1356 C CA . LEU A 1 173 ? 13.182 -7.112 -7.727 1.00 96.50 173 LEU A CA 1
ATOM 1357 C C . LEU A 1 173 ? 12.725 -6.857 -9.169 1.00 96.50 173 LEU A C 1
ATOM 1359 O O . LEU A 1 173 ? 12.931 -7.705 -10.033 1.00 96.50 173 LEU A O 1
ATOM 1363 N N . LEU A 1 174 ? 12.147 -5.685 -9.451 1.00 95.12 174 LEU A N 1
ATOM 1364 C CA . LEU A 1 174 ? 11.652 -5.328 -10.786 1.00 95.12 174 LEU A CA 1
ATOM 1365 C C . LEU A 1 174 ? 12.760 -5.311 -11.845 1.00 95.12 174 LEU A C 1
ATOM 1367 O O . LEU A 1 174 ? 12.493 -5.633 -13.006 1.00 95.12 174 LEU A O 1
ATOM 1371 N N . LEU A 1 175 ? 13.985 -4.960 -11.453 1.00 94.25 175 LEU A N 1
ATOM 1372 C CA . LEU A 1 175 ? 15.161 -4.921 -12.323 1.00 94.25 175 LEU A CA 1
ATOM 1373 C C . LEU A 1 175 ? 15.867 -6.278 -12.460 1.00 94.25 175 LEU A C 1
ATOM 1375 O O . LEU A 1 175 ? 16.675 -6.434 -13.376 1.00 94.25 175 LEU A O 1
ATOM 1379 N N . ASP A 1 176 ? 15.535 -7.265 -11.622 1.00 96.12 176 ASP A N 1
ATOM 1380 C CA . ASP A 1 176 ? 16.214 -8.558 -11.594 1.00 96.12 176 ASP A CA 1
ATOM 1381 C C . ASP A 1 176 ? 16.013 -9.323 -12.919 1.00 96.12 176 ASP A C 1
ATOM 1383 O O . ASP A 1 176 ? 14.882 -9.692 -13.270 1.00 96.12 176 ASP A O 1
ATOM 1387 N N . PRO A 1 177 ? 17.089 -9.620 -13.673 1.00 96.31 177 PRO A N 1
ATOM 1388 C CA . PRO A 1 177 ? 17.027 -10.438 -14.877 1.00 96.31 177 PRO A CA 1
ATOM 1389 C C . PRO A 1 177 ? 16.312 -11.775 -14.642 1.00 96.31 177 PRO A C 1
ATOM 1391 O O . PRO A 1 177 ? 15.535 -12.213 -15.491 1.00 96.31 177 PRO A O 1
ATOM 1394 N N . ALA A 1 178 ? 16.543 -12.408 -13.491 1.00 95.56 178 ALA A N 1
ATOM 1395 C CA . ALA A 1 178 ? 16.030 -13.729 -13.150 1.00 95.56 178 ALA A CA 1
ATOM 1396 C C . ALA A 1 178 ? 14.582 -13.724 -12.634 1.00 95.56 178 ALA A C 1
ATOM 1398 O O . ALA A 1 178 ? 14.031 -14.802 -12.403 1.00 95.56 178 ALA A O 1
ATOM 1399 N N . LEU A 1 179 ? 13.951 -12.552 -12.485 1.00 96.94 179 LEU A N 1
ATOM 1400 C CA . LEU A 1 179 ? 12.565 -12.455 -12.036 1.00 96.94 179 LEU A CA 1
ATOM 1401 C C . LEU A 1 179 ? 11.638 -13.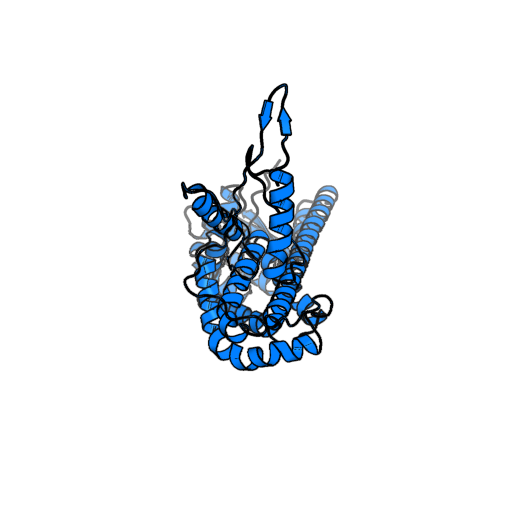286 -12.935 1.00 96.94 179 LEU A C 1
ATOM 1403 O O . LEU A 1 179 ? 11.601 -13.106 -14.156 1.00 96.94 179 LEU A O 1
ATOM 1407 N N . GLY A 1 180 ? 10.869 -14.174 -12.307 1.00 96.44 180 GLY A N 1
ATOM 1408 C CA . GLY A 1 180 ? 9.772 -14.909 -12.928 1.00 96.44 180 GLY A CA 1
ATOM 1409 C C . GLY A 1 180 ? 8.412 -14.283 -12.620 1.00 96.44 180 GLY A C 1
ATOM 1410 O O . GLY A 1 180 ? 8.269 -13.508 -11.673 1.00 96.44 180 GLY A O 1
ATOM 1411 N N . GLU A 1 181 ? 7.404 -14.658 -13.406 1.00 97.31 181 GLU A N 1
ATOM 1412 C CA . GLU A 1 181 ? 6.034 -14.149 -13.271 1.00 97.31 181 GLU A CA 1
ATOM 1413 C C . GLU A 1 181 ? 5.433 -14.434 -11.891 1.00 97.31 181 GLU A C 1
ATOM 1415 O O . GLU A 1 181 ? 4.965 -13.508 -11.234 1.00 97.31 181 GLU A O 1
ATOM 1420 N N . ASP A 1 182 ? 5.520 -15.677 -11.411 1.00 97.19 182 ASP A N 1
ATOM 1421 C CA . ASP A 1 182 ? 4.921 -16.084 -10.133 1.00 97.19 182 ASP A CA 1
ATOM 1422 C C . ASP A 1 182 ? 5.487 -15.299 -8.943 1.00 97.19 182 ASP A C 1
ATOM 1424 O O . ASP A 1 182 ? 4.737 -14.815 -8.094 1.00 97.19 182 ASP A O 1
ATOM 1428 N N . GLY A 1 183 ? 6.813 -15.129 -8.898 1.00 96.44 183 GLY A N 1
ATOM 1429 C CA . GLY A 1 183 ? 7.482 -14.369 -7.840 1.00 96.44 183 GLY A CA 1
ATOM 1430 C C . GLY A 1 183 ? 7.122 -12.884 -7.882 1.00 96.44 183 GLY A C 1
ATOM 1431 O O . GLY A 1 183 ? 6.862 -12.280 -6.841 1.00 96.44 183 GLY A O 1
ATOM 1432 N N . HIS A 1 184 ? 7.034 -12.312 -9.087 1.00 98.31 184 HIS A N 1
ATOM 1433 C CA . HIS A 1 184 ? 6.593 -10.935 -9.279 1.00 98.31 184 HIS A CA 1
ATOM 1434 C C . HIS A 1 184 ? 5.143 -10.753 -8.809 1.00 98.31 184 HIS A C 1
ATOM 1436 O O . HIS A 1 184 ? 4.872 -9.890 -7.976 1.00 98.31 184 HIS A O 1
ATOM 1442 N N . ARG A 1 185 ? 4.225 -11.612 -9.264 1.00 98.44 185 ARG A N 1
ATOM 1443 C CA . ARG A 1 185 ? 2.815 -11.570 -8.868 1.00 98.44 185 ARG A CA 1
ATOM 1444 C C . ARG A 1 185 ? 2.645 -11.701 -7.364 1.00 98.44 185 ARG A C 1
ATOM 1446 O O . ARG A 1 185 ? 1.917 -10.915 -6.769 1.00 98.44 185 ARG A O 1
ATOM 1453 N N . GLN A 1 186 ? 3.343 -12.642 -6.731 1.00 97.94 186 GLN A N 1
ATOM 1454 C CA . GLN A 1 186 ? 3.274 -12.821 -5.282 1.00 97.94 186 GLN A CA 1
ATOM 1455 C C . GLN A 1 186 ? 3.715 -11.558 -4.526 1.00 97.94 186 GLN A C 1
ATOM 1457 O O . GLN A 1 186 ? 3.033 -11.141 -3.586 1.00 97.94 186 GLN A O 1
ATOM 1462 N N . ALA A 1 187 ? 4.828 -10.940 -4.934 1.00 97.88 187 ALA A N 1
ATOM 1463 C CA . ALA A 1 187 ? 5.327 -9.711 -4.321 1.00 97.88 187 ALA A CA 1
ATOM 1464 C C . ALA A 1 187 ? 4.352 -8.538 -4.519 1.00 97.88 187 ALA A C 1
ATOM 1466 O O . ALA A 1 187 ? 3.976 -7.883 -3.543 1.00 97.88 187 ALA A O 1
ATOM 1467 N N . ALA A 1 188 ? 3.879 -8.338 -5.749 1.00 98.31 188 ALA A N 1
ATOM 1468 C CA . ALA A 1 188 ? 2.951 -7.277 -6.126 1.00 98.31 188 ALA A CA 1
ATOM 1469 C C . ALA A 1 188 ? 1.598 -7.405 -5.405 1.00 98.31 188 ALA A C 1
ATOM 1471 O O . ALA A 1 188 ? 1.128 -6.466 -4.764 1.00 98.31 188 ALA A O 1
ATOM 1472 N N . THR A 1 189 ? 0.993 -8.596 -5.405 1.00 98.31 189 THR A N 1
ATOM 1473 C CA . THR A 1 189 ? -0.259 -8.857 -4.679 1.00 98.31 189 THR A CA 1
ATOM 1474 C C . THR A 1 189 ? -0.090 -8.649 -3.176 1.00 98.31 189 THR A C 1
ATOM 1476 O O . THR A 1 189 ? -0.979 -8.092 -2.529 1.00 98.31 189 THR A O 1
ATOM 1479 N N . ARG A 1 190 ? 1.054 -9.039 -2.598 1.00 97.38 190 ARG A N 1
ATOM 1480 C CA . ARG A 1 190 ? 1.350 -8.770 -1.185 1.00 97.38 190 ARG A CA 1
ATOM 1481 C C . ARG A 1 190 ? 1.458 -7.269 -0.905 1.00 97.38 190 ARG A C 1
ATOM 1483 O O . ARG A 1 190 ? 0.889 -6.820 0.088 1.00 97.38 190 ARG A O 1
ATOM 1490 N N . ALA A 1 191 ? 2.149 -6.508 -1.753 1.00 97.25 191 ALA A N 1
ATOM 1491 C CA . ALA A 1 191 ? 2.261 -5.055 -1.620 1.00 97.25 191 ALA A CA 1
ATOM 1492 C C . ALA A 1 191 ? 0.883 -4.380 -1.695 1.00 97.25 191 ALA A C 1
ATOM 1494 O O . ALA A 1 191 ? 0.525 -3.626 -0.796 1.00 97.25 191 ALA A O 1
ATOM 1495 N N . GLY A 1 192 ? 0.059 -4.749 -2.681 1.00 97.56 192 GLY A N 1
ATOM 1496 C CA . GLY A 1 192 ? -1.303 -4.231 -2.832 1.00 97.56 192 GLY A CA 1
ATOM 1497 C C . GLY A 1 192 ? -2.208 -4.504 -1.632 1.00 97.56 192 GLY A C 1
ATOM 1498 O O . GLY A 1 192 ? -2.945 -3.623 -1.194 1.00 97.56 192 GLY A O 1
ATOM 1499 N N . ARG A 1 193 ? -2.104 -5.699 -1.035 1.00 97.69 193 ARG A N 1
ATOM 1500 C CA . ARG A 1 193 ? -2.796 -6.011 0.226 1.00 97.69 193 ARG A CA 1
ATOM 1501 C C . ARG A 1 193 ? -2.333 -5.090 1.352 1.00 97.69 193 ARG A C 1
ATOM 1503 O O . ARG A 1 193 ? -3.168 -4.545 2.059 1.00 97.69 193 ARG A O 1
ATOM 1510 N N . ILE A 1 194 ? -1.021 -4.908 1.518 1.00 94.88 194 ILE A N 1
ATOM 1511 C CA . ILE A 1 194 ? -0.466 -4.031 2.561 1.00 94.88 194 ILE A CA 1
ATOM 1512 C C . ILE A 1 194 ? -0.963 -2.597 2.375 1.00 94.88 194 ILE A C 1
ATOM 1514 O O . ILE A 1 194 ? -1.471 -2.031 3.335 1.00 94.88 194 ILE A O 1
ATOM 1518 N N . HIS A 1 195 ? -0.904 -2.055 1.156 1.00 94.81 195 HIS A N 1
ATOM 1519 C CA . HIS A 1 195 ? -1.413 -0.719 0.840 1.00 94.81 195 HIS A CA 1
ATOM 1520 C C . HIS A 1 195 ? -2.894 -0.560 1.233 1.00 94.81 195 HIS A C 1
ATOM 1522 O O . HIS A 1 195 ? -3.251 0.370 1.956 1.00 94.81 195 HIS A O 1
ATOM 1528 N N . ALA A 1 196 ? -3.752 -1.512 0.857 1.00 93.62 196 ALA A N 1
ATOM 1529 C CA . ALA A 1 196 ? -5.176 -1.462 1.196 1.00 93.62 196 ALA A CA 1
ATOM 1530 C C . ALA A 1 196 ? -5.460 -1.603 2.706 1.00 93.62 196 ALA A C 1
ATOM 1532 O O . ALA A 1 196 ? -6.419 -1.020 3.229 1.00 93.62 196 ALA A O 1
ATOM 1533 N N . MET A 1 197 ? -4.645 -2.378 3.427 1.00 90.62 197 MET A N 1
ATOM 1534 C CA . MET A 1 197 ? -4.759 -2.543 4.881 1.00 90.62 197 MET A CA 1
ATOM 1535 C C . MET A 1 197 ? -4.273 -1.305 5.645 1.00 90.62 197 MET A C 1
ATOM 1537 O O . MET A 1 197 ? -4.841 -0.979 6.684 1.00 90.62 197 MET A O 1
ATOM 1541 N N . THR A 1 198 ? -3.278 -0.579 5.125 1.00 87.38 198 THR A N 1
ATOM 1542 C CA . THR A 1 198 ? -2.787 0.676 5.720 1.00 87.38 198 THR A CA 1
ATOM 1543 C C . THR A 1 198 ? -3.616 1.902 5.332 1.00 87.38 198 THR A C 1
ATOM 1545 O O . THR A 1 198 ? -3.367 2.992 5.842 1.00 87.38 198 THR A O 1
ATOM 1548 N N . GLY A 1 199 ? -4.626 1.735 4.473 1.00 86.38 199 GLY A N 1
ATOM 1549 C CA . GLY A 1 199 ? -5.524 2.810 4.049 1.00 86.38 199 GLY A CA 1
ATOM 1550 C C . GLY A 1 199 ? -4.990 3.654 2.891 1.00 86.38 199 GLY A C 1
ATOM 1551 O O . GLY A 1 199 ? -5.497 4.749 2.668 1.00 86.38 199 GLY A O 1
ATOM 1552 N N . ILE A 1 200 ? -3.990 3.162 2.156 1.00 90.69 200 ILE A N 1
ATOM 1553 C CA . ILE A 1 200 ? -3.550 3.771 0.898 1.00 90.69 200 ILE A CA 1
ATOM 1554 C C . ILE A 1 200 ? -4.607 3.481 -0.171 1.00 90.69 200 ILE A C 1
ATOM 1556 O O . ILE A 1 200 ? -4.964 2.329 -0.413 1.00 90.69 200 ILE A O 1
ATOM 1560 N N . GLU A 1 201 ? -5.096 4.536 -0.817 1.00 87.50 201 GLU A N 1
ATOM 1561 C CA . GLU A 1 201 ? -6.106 4.435 -1.868 1.00 87.50 201 GLU A CA 1
ATOM 1562 C C . GLU A 1 201 ? -5.504 3.962 -3.201 1.00 87.50 201 GLU A C 1
ATOM 1564 O O . GLU A 1 201 ? -4.392 4.351 -3.569 1.00 87.50 201 GLU A O 1
ATOM 1569 N N . ASP A 1 202 ? -6.273 3.196 -3.983 1.00 88.00 202 ASP A N 1
ATOM 1570 C CA . ASP A 1 202 ? -5.858 2.711 -5.311 1.00 88.00 202 ASP A CA 1
ATOM 1571 C C . ASP A 1 202 ? -5.438 3.857 -6.255 1.00 88.00 202 ASP A C 1
ATOM 1573 O O . ASP A 1 202 ? -4.559 3.681 -7.104 1.00 88.00 202 ASP A O 1
ATOM 1577 N N . ALA A 1 203 ? -6.036 5.044 -6.094 1.00 85.94 203 ALA A N 1
ATOM 1578 C CA . ALA A 1 203 ? -5.670 6.250 -6.833 1.00 85.94 203 ALA A CA 1
ATOM 1579 C C . ALA A 1 203 ? -4.239 6.712 -6.510 1.00 85.94 203 ALA A C 1
ATOM 1581 O O . ALA A 1 203 ? -3.474 7.025 -7.420 1.00 85.94 203 ALA A O 1
ATOM 1582 N N . TRP A 1 204 ? -3.842 6.682 -5.235 1.00 88.44 204 TRP A N 1
ATOM 1583 C CA . TRP A 1 204 ? -2.486 7.053 -4.818 1.00 88.44 204 TRP A CA 1
ATOM 1584 C C . TRP A 1 204 ? -1.462 6.020 -5.277 1.00 88.44 204 TRP A C 1
ATOM 1586 O O . TRP A 1 204 ? -0.362 6.384 -5.693 1.00 88.44 204 TRP A O 1
ATOM 1596 N N . VAL A 1 205 ? -1.831 4.733 -5.281 1.00 89.12 205 VAL A N 1
ATOM 1597 C CA . VAL A 1 205 ? -0.993 3.685 -5.882 1.00 89.12 205 VAL A CA 1
ATOM 1598 C C . VAL A 1 205 ? -0.777 3.979 -7.371 1.00 89.12 205 VAL A C 1
ATOM 1600 O O . VAL A 1 205 ? 0.366 3.976 -7.826 1.00 89.12 205 VAL A O 1
ATOM 1603 N N . ALA A 1 206 ? -1.831 4.313 -8.121 1.00 85.06 206 ALA A N 1
ATOM 1604 C CA . ALA A 1 206 ? -1.719 4.668 -9.539 1.00 85.06 206 ALA A CA 1
ATOM 1605 C C . ALA A 1 206 ? -0.784 5.870 -9.780 1.00 85.06 206 ALA A C 1
ATOM 1607 O O . ALA A 1 206 ? 0.090 5.811 -10.649 1.00 85.06 206 ALA A O 1
ATOM 1608 N N . GLU A 1 207 ? -0.936 6.939 -8.990 1.00 83.94 207 GLU A N 1
ATOM 1609 C CA . GLU A 1 207 ? -0.078 8.132 -9.042 1.00 83.94 207 GLU A CA 1
ATOM 1610 C C . GLU A 1 207 ? 1.386 7.786 -8.743 1.00 83.94 207 GLU A C 1
ATOM 1612 O O . GLU A 1 207 ? 2.286 8.171 -9.492 1.00 83.94 207 GLU A O 1
ATOM 1617 N N . SER A 1 208 ? 1.632 6.990 -7.700 1.00 88.69 208 SER A N 1
ATOM 1618 C CA . SER A 1 208 ? 2.981 6.563 -7.320 1.00 88.69 208 SER A CA 1
ATOM 1619 C C . SER A 1 208 ? 3.654 5.694 -8.389 1.00 88.69 208 SER A C 1
ATOM 1621 O O . SER A 1 208 ? 4.840 5.867 -8.663 1.00 88.69 208 SER A O 1
ATOM 1623 N N . VAL A 1 209 ? 2.910 4.813 -9.066 1.00 87.50 209 VAL A N 1
ATOM 1624 C CA . VAL A 1 209 ? 3.434 4.009 -10.182 1.00 87.50 209 VAL A CA 1
ATOM 1625 C C . VAL A 1 209 ? 3.770 4.899 -11.379 1.00 87.50 209 VAL A C 1
ATOM 1627 O O . VAL A 1 209 ? 4.797 4.693 -12.031 1.00 87.50 209 VAL A O 1
ATOM 1630 N N . ALA A 1 210 ? 2.947 5.911 -11.666 1.00 84.12 210 ALA A N 1
ATOM 1631 C CA . ALA A 1 210 ? 3.232 6.878 -12.723 1.00 84.12 210 ALA A CA 1
ATOM 1632 C C . ALA A 1 210 ? 4.507 7.686 -12.423 1.00 84.12 210 ALA A C 1
ATOM 1634 O O . ALA A 1 210 ? 5.355 7.840 -13.307 1.00 84.12 210 ALA A O 1
ATOM 1635 N N . LEU A 1 211 ? 4.675 8.126 -11.173 1.00 87.12 211 LEU A N 1
ATOM 1636 C CA . LEU A 1 211 ? 5.879 8.801 -10.686 1.00 87.12 211 LEU A CA 1
ATOM 1637 C C . LEU A 1 211 ? 7.119 7.903 -10.796 1.00 87.12 211 LEU A C 1
ATOM 1639 O O . LEU A 1 211 ? 8.153 8.324 -11.316 1.00 87.12 211 LEU A O 1
ATOM 1643 N N . LEU A 1 212 ? 7.000 6.648 -10.355 1.00 89.50 212 LEU A N 1
ATOM 1644 C CA . LEU A 1 212 ? 8.070 5.655 -10.413 1.00 89.50 212 LEU A CA 1
ATOM 1645 C C . LEU A 1 212 ? 8.512 5.392 -11.859 1.00 89.50 212 LEU A C 1
ATOM 1647 O O . LEU A 1 212 ? 9.711 5.351 -12.133 1.00 89.50 212 LEU A O 1
ATOM 1651 N N . ARG A 1 213 ? 7.554 5.262 -12.788 1.00 89.94 213 ARG A N 1
ATOM 1652 C CA . ARG A 1 213 ? 7.828 5.094 -14.223 1.00 89.94 213 ARG A CA 1
ATOM 1653 C C . ARG A 1 213 ? 8.590 6.289 -14.789 1.00 89.94 213 ARG A C 1
ATOM 1655 O O . ARG A 1 213 ? 9.628 6.087 -15.407 1.00 89.94 213 ARG A O 1
ATOM 1662 N N . ALA A 1 214 ? 8.107 7.510 -14.553 1.00 83.81 214 ALA A N 1
ATOM 1663 C CA . ALA A 1 214 ? 8.751 8.722 -15.058 1.00 83.81 214 ALA A CA 1
ATOM 1664 C C . ALA A 1 214 ? 10.192 8.862 -14.540 1.00 83.81 214 ALA A C 1
ATOM 1666 O O . ALA A 1 214 ? 11.109 9.154 -15.303 1.00 83.81 214 ALA A O 1
ATOM 1667 N N . GLN A 1 215 ? 10.413 8.578 -13.255 1.00 90.50 215 GLN A N 1
ATOM 1668 C CA . GLN A 1 215 ? 11.749 8.637 -12.671 1.00 90.50 215 GLN A CA 1
ATOM 1669 C C . GLN A 1 215 ? 12.676 7.537 -13.211 1.00 90.50 215 GLN A C 1
ATOM 1671 O O . GLN A 1 215 ? 13.865 7.779 -13.412 1.00 90.50 215 GLN A O 1
ATOM 1676 N N . LEU A 1 216 ? 12.156 6.330 -13.463 1.00 87.44 216 LEU A N 1
ATOM 1677 C CA . LEU A 1 216 ? 12.918 5.257 -14.109 1.00 87.44 216 LEU A CA 1
ATOM 1678 C C . LEU A 1 216 ? 13.303 5.616 -15.545 1.00 87.44 216 LEU A C 1
ATOM 1680 O O . LEU A 1 216 ? 14.427 5.324 -15.951 1.00 87.44 216 LEU A O 1
ATOM 1684 N N . ASP A 1 217 ? 12.413 6.272 -16.287 1.00 84.81 217 ASP A N 1
ATOM 1685 C CA . ASP A 1 217 ? 12.703 6.746 -17.640 1.00 84.81 217 ASP A CA 1
ATOM 1686 C C . ASP A 1 217 ? 13.867 7.740 -17.634 1.00 84.81 217 ASP A C 1
ATOM 1688 O O . ASP A 1 217 ? 14.826 7.560 -18.384 1.00 84.81 217 ASP A O 1
ATOM 1692 N N . GLU A 1 218 ? 13.843 8.727 -16.731 1.00 85.31 218 GLU A N 1
ATOM 1693 C CA . GLU A 1 218 ? 14.942 9.685 -16.541 1.00 85.31 218 GLU A CA 1
ATOM 1694 C C . GLU A 1 218 ? 16.257 8.978 -16.177 1.00 85.31 218 GLU A C 1
ATOM 1696 O O . GLU A 1 218 ? 17.297 9.221 -16.799 1.00 85.31 218 GLU A O 1
ATOM 1701 N N . GLN A 1 219 ? 16.207 8.066 -15.202 1.00 87.75 219 GLN A N 1
ATOM 1702 C CA . GLN A 1 219 ? 17.385 7.371 -14.683 1.00 87.75 219 GLN A CA 1
ATOM 1703 C C . GLN A 1 219 ? 18.034 6.456 -15.729 1.00 87.75 219 GLN A C 1
ATOM 1705 O O . GLN A 1 219 ? 19.260 6.341 -15.799 1.00 87.75 219 GLN A O 1
ATOM 1710 N N . LEU A 1 220 ? 17.224 5.794 -16.556 1.00 84.19 220 LEU A N 1
ATOM 1711 C CA . LEU A 1 220 ? 17.685 4.816 -17.541 1.00 84.19 220 LEU A CA 1
ATOM 1712 C C . LEU A 1 220 ? 17.886 5.412 -18.938 1.00 84.19 220 LEU A C 1
ATOM 1714 O O . LEU A 1 220 ? 18.475 4.743 -19.798 1.00 84.19 220 LEU A O 1
ATOM 1718 N N . ALA A 1 221 ? 17.462 6.655 -19.182 1.00 80.00 221 ALA A N 1
ATOM 1719 C CA . ALA A 1 221 ? 17.601 7.317 -20.476 1.00 80.00 221 ALA A CA 1
ATOM 1720 C C . ALA A 1 221 ? 19.032 7.247 -21.041 1.00 80.00 221 ALA A C 1
ATOM 1722 O O . ALA A 1 221 ? 19.168 6.869 -22.205 1.00 80.00 221 ALA A O 1
ATOM 1723 N N . PRO A 1 222 ? 20.123 7.520 -20.287 1.00 78.12 222 PRO A N 1
ATOM 1724 C CA . PRO A 1 222 ? 21.486 7.444 -20.826 1.00 78.12 222 PRO A CA 1
ATOM 1725 C C . PRO A 1 222 ? 21.885 6.042 -21.308 1.00 78.12 222 PRO A C 1
ATOM 1727 O O . PRO A 1 222 ? 22.639 5.914 -22.273 1.00 78.12 222 PRO A O 1
ATOM 1730 N N . LEU A 1 223 ? 21.360 5.002 -20.659 1.00 71.75 223 LEU A N 1
ATOM 1731 C CA . LEU A 1 223 ? 21.705 3.597 -20.896 1.00 71.75 223 LEU A CA 1
ATOM 1732 C C . LEU A 1 223 ? 20.910 2.986 -22.053 1.00 71.75 223 LEU A C 1
ATOM 1734 O O . LEU A 1 223 ? 21.356 2.030 -22.682 1.00 71.75 223 LEU A O 1
ATOM 1738 N N . THR A 1 224 ? 19.742 3.552 -22.350 1.00 70.56 224 THR A N 1
ATOM 1739 C CA . THR A 1 224 ? 18.753 2.975 -23.272 1.00 70.56 224 THR A CA 1
ATOM 1740 C C . THR A 1 224 ? 18.567 3.798 -24.550 1.00 70.56 224 THR A C 1
ATOM 1742 O O . THR A 1 224 ? 17.775 3.428 -25.415 1.00 70.56 224 THR A O 1
ATOM 1745 N N . ARG A 1 225 ? 19.363 4.867 -24.751 1.00 68.44 225 ARG A N 1
ATOM 1746 C CA . ARG A 1 225 ? 19.296 5.739 -25.949 1.00 68.44 225 ARG A CA 1
ATOM 1747 C C . ARG A 1 225 ? 19.386 4.985 -27.275 1.00 68.44 225 ARG A C 1
ATOM 1749 O O . ARG A 1 225 ? 18.786 5.404 -28.257 1.00 68.44 225 ARG A O 1
ATOM 1756 N N . ARG A 1 226 ? 20.194 3.923 -27.319 1.00 57.03 226 ARG A N 1
ATOM 1757 C CA . ARG A 1 226 ? 20.452 3.131 -28.536 1.00 57.03 226 ARG A CA 1
ATOM 1758 C C . ARG A 1 226 ? 19.582 1.881 -28.639 1.00 57.03 226 ARG A C 1
ATOM 1760 O O . ARG A 1 226 ? 19.465 1.333 -29.727 1.00 57.03 226 ARG A O 1
ATOM 1767 N N . ASP A 1 227 ? 18.998 1.438 -27.529 1.00 66.25 227 ASP A N 1
ATOM 1768 C CA . ASP A 1 227 ? 18.154 0.250 -27.460 1.00 66.25 227 ASP A CA 1
ATOM 1769 C C . ASP A 1 227 ? 17.079 0.441 -26.383 1.00 66.25 227 ASP A C 1
ATOM 1771 O O . ASP A 1 227 ? 17.338 0.346 -25.181 1.00 66.25 227 ASP A O 1
ATOM 1775 N N . ARG A 1 228 ? 15.853 0.727 -26.831 1.00 72.25 228 ARG A N 1
ATOM 1776 C CA . ARG A 1 228 ? 14.703 0.998 -25.956 1.00 72.25 228 ARG A CA 1
ATOM 1777 C C . ARG A 1 228 ? 14.036 -0.268 -25.421 1.00 72.25 228 ARG A C 1
ATOM 1779 O O . ARG A 1 228 ? 13.142 -0.175 -24.582 1.00 72.25 228 ARG A O 1
ATOM 1786 N N . ARG A 1 229 ? 14.459 -1.456 -25.863 1.00 81.25 229 ARG A N 1
ATOM 1787 C C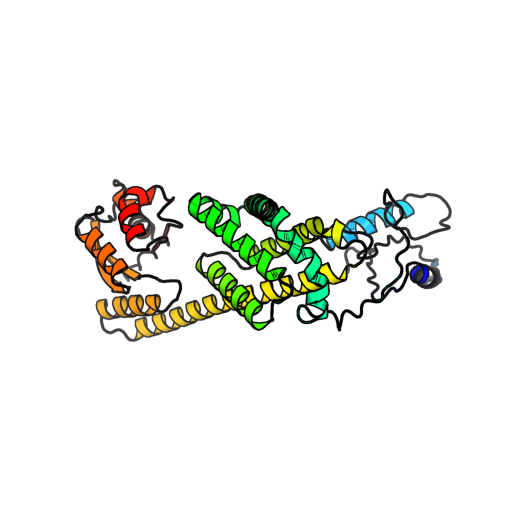A . ARG A 1 229 ? 13.847 -2.724 -25.444 1.00 81.25 229 ARG A CA 1
ATOM 1788 C C . ARG A 1 229 ? 13.928 -2.934 -23.937 1.00 81.25 229 ARG A C 1
ATOM 1790 O O . ARG A 1 229 ? 12.989 -3.459 -23.350 1.00 81.25 229 ARG A O 1
ATOM 1797 N N . THR A 1 230 ? 14.998 -2.473 -23.296 1.00 83.50 230 THR A N 1
ATOM 1798 C CA . THR A 1 230 ? 15.125 -2.566 -21.840 1.00 83.50 230 THR A CA 1
ATOM 1799 C C . THR A 1 230 ? 14.070 -1.731 -21.106 1.00 83.50 230 THR A C 1
ATOM 1801 O O . THR A 1 230 ? 13.448 -2.237 -20.175 1.00 83.50 230 THR A O 1
ATOM 1804 N N . LEU A 1 231 ? 13.798 -0.499 -21.560 1.00 82.94 231 LEU A N 1
ATOM 1805 C CA . LEU A 1 231 ? 12.714 0.328 -21.007 1.00 82.94 231 LEU A CA 1
ATOM 1806 C C . LEU A 1 231 ? 11.348 -0.335 -21.205 1.00 82.94 231 LEU A C 1
ATOM 1808 O O . LEU A 1 231 ? 10.556 -0.401 -20.273 1.00 82.94 231 LEU A O 1
ATOM 1812 N N . LEU A 1 232 ? 11.091 -0.889 -22.392 1.00 81.75 232 LEU A N 1
ATOM 1813 C CA . LEU A 1 232 ? 9.820 -1.550 -22.697 1.00 81.75 232 LEU A CA 1
ATOM 1814 C C . LEU A 1 232 ? 9.576 -2.794 -21.823 1.00 81.75 232 LEU A C 1
ATOM 1816 O O . LEU A 1 232 ? 8.458 -2.994 -21.348 1.00 81.75 232 LEU A O 1
ATOM 1820 N N . VAL A 1 233 ? 10.608 -3.608 -21.562 1.00 87.75 233 VAL A N 1
ATOM 1821 C CA . VAL A 1 233 ? 10.527 -4.727 -20.600 1.00 87.75 233 VAL A CA 1
ATOM 1822 C C . VAL A 1 233 ? 10.191 -4.207 -19.200 1.00 87.75 233 VAL A C 1
ATOM 1824 O O . VAL A 1 233 ? 9.300 -4.748 -18.544 1.00 87.75 233 VAL A O 1
ATOM 1827 N N . MET A 1 234 ? 10.852 -3.133 -18.759 1.00 89.38 234 MET A N 1
ATOM 1828 C CA . MET A 1 234 ? 10.602 -2.526 -17.449 1.00 89.38 234 MET A CA 1
ATOM 1829 C C . MET A 1 234 ? 9.196 -1.951 -17.313 1.00 89.38 234 MET A C 1
ATOM 1831 O O . MET A 1 234 ? 8.536 -2.184 -16.302 1.00 89.38 234 MET A O 1
ATOM 1835 N N . HIS A 1 235 ? 8.694 -1.257 -18.333 1.00 86.19 235 HIS A N 1
ATOM 1836 C CA . HIS A 1 235 ? 7.326 -0.739 -18.350 1.00 86.19 235 HIS A CA 1
ATOM 1837 C C . HIS A 1 235 ? 6.292 -1.857 -18.289 1.00 86.19 235 HIS A C 1
ATOM 1839 O O . HIS A 1 235 ? 5.315 -1.735 -17.554 1.00 86.19 235 HIS A O 1
ATOM 1845 N N . ARG A 1 236 ? 6.518 -2.969 -19.002 1.00 87.12 236 ARG A N 1
ATOM 1846 C CA . ARG A 1 236 ? 5.643 -4.150 -18.920 1.00 87.12 236 ARG A CA 1
ATOM 1847 C C . ARG A 1 236 ? 5.644 -4.760 -17.523 1.00 87.12 236 ARG A C 1
ATOM 1849 O O . ARG A 1 236 ? 4.574 -5.091 -17.021 1.00 87.12 236 ARG A O 1
ATOM 1856 N N . ARG A 1 237 ? 6.810 -4.862 -16.874 1.00 95.25 237 ARG A N 1
ATOM 1857 C CA . ARG A 1 237 ? 6.896 -5.304 -15.473 1.00 95.25 237 ARG A CA 1
ATOM 1858 C C . ARG A 1 237 ? 6.130 -4.359 -14.545 1.00 95.25 237 ARG A C 1
ATOM 1860 O O . ARG A 1 237 ? 5.275 -4.831 -13.815 1.00 95.25 237 ARG A O 1
ATOM 1867 N N . LEU A 1 238 ? 6.348 -3.048 -14.625 1.00 92.38 238 LEU A N 1
ATOM 1868 C CA . LEU A 1 238 ? 5.622 -2.066 -13.803 1.00 92.38 238 LEU A CA 1
ATOM 1869 C C . LEU A 1 238 ? 4.100 -2.107 -14.006 1.00 92.38 238 LEU A C 1
ATOM 1871 O O . LEU A 1 238 ? 3.346 -1.960 -13.049 1.00 92.38 238 LEU A O 1
ATOM 1875 N N . ALA A 1 239 ? 3.637 -2.310 -15.241 1.00 87.69 239 ALA A N 1
ATOM 1876 C CA . ALA A 1 239 ? 2.210 -2.424 -15.528 1.00 87.69 239 ALA A CA 1
ATOM 1877 C C . ALA A 1 239 ? 1.593 -3.677 -14.882 1.00 87.69 239 ALA A C 1
ATOM 1879 O O . ALA A 1 239 ? 0.516 -3.594 -14.291 1.00 87.69 239 ALA A O 1
ATOM 1880 N N . LEU A 1 240 ? 2.288 -4.818 -14.960 1.00 94.06 240 LEU A N 1
ATOM 1881 C CA . LEU A 1 240 ? 1.877 -6.056 -14.293 1.00 94.06 240 LEU A CA 1
ATOM 1882 C C . LEU A 1 240 ? 1.914 -5.921 -12.765 1.00 94.06 240 LEU A C 1
ATOM 1884 O O . LEU A 1 240 ? 0.963 -6.326 -12.100 1.00 94.06 240 LEU A O 1
ATOM 1888 N N . ASP A 1 241 ? 2.963 -5.297 -12.225 1.00 97.94 241 ASP A N 1
ATOM 1889 C CA . ASP A 1 241 ? 3.098 -4.998 -10.798 1.00 97.94 241 ASP A CA 1
ATOM 1890 C C . ASP A 1 241 ? 1.870 -4.239 -10.286 1.00 97.94 241 ASP A C 1
ATOM 1892 O O . ASP A 1 241 ? 1.187 -4.678 -9.362 1.00 97.94 241 ASP A O 1
ATOM 1896 N N . TYR A 1 242 ? 1.517 -3.143 -10.960 1.00 95.25 242 TYR A N 1
ATOM 1897 C CA . TYR A 1 242 ? 0.344 -2.350 -10.615 1.00 95.25 242 TYR A CA 1
ATOM 1898 C C . TYR A 1 242 ? -0.958 -3.156 -10.701 1.00 95.25 242 TYR A C 1
ATOM 1900 O O . TYR A 1 242 ? -1.775 -3.113 -9.780 1.00 95.25 242 TYR A O 1
ATOM 1908 N N . GLN A 1 243 ? -1.147 -3.938 -11.769 1.00 94.56 243 GLN A N 1
ATOM 1909 C CA . GLN A 1 243 ? -2.335 -4.778 -11.928 1.00 94.56 243 GLN A CA 1
ATOM 1910 C C . GLN A 1 243 ? -2.496 -5.766 -10.762 1.00 94.56 243 GLN A C 1
ATOM 1912 O O . GLN A 1 243 ? -3.600 -5.937 -10.238 1.00 94.56 243 GLN A O 1
ATOM 1917 N N . TRP A 1 244 ? -1.412 -6.407 -10.332 1.00 97.88 244 TRP A N 1
ATOM 1918 C CA . TRP A 1 244 ? -1.452 -7.360 -9.225 1.00 97.88 244 TRP A CA 1
ATOM 1919 C C . TRP A 1 244 ? -1.539 -6.691 -7.854 1.00 97.88 244 TRP A C 1
ATOM 1921 O O . TRP A 1 244 ? -2.127 -7.278 -6.943 1.00 97.88 244 TRP A O 1
ATOM 1931 N N . GLN A 1 245 ? -1.043 -5.460 -7.701 1.00 98.38 245 GLN A N 1
ATOM 1932 C CA . GLN A 1 245 ? -1.330 -4.648 -6.519 1.00 98.38 245 GLN A CA 1
ATOM 1933 C C . GLN A 1 245 ? -2.837 -4.354 -6.402 1.00 98.38 245 GLN A C 1
ATOM 1935 O O . GLN A 1 245 ? -3.411 -4.549 -5.330 1.00 98.38 245 GLN A O 1
ATOM 1940 N N . LEU A 1 246 ? -3.513 -3.989 -7.500 1.00 94.75 246 LEU A N 1
ATOM 1941 C CA . LEU A 1 246 ? -4.974 -3.815 -7.509 1.00 94.75 246 LEU A CA 1
ATOM 1942 C C . LEU A 1 246 ? -5.721 -5.121 -7.196 1.00 94.75 246 LEU A C 1
ATOM 1944 O O . LEU A 1 246 ? -6.726 -5.107 -6.486 1.00 94.75 246 LEU A O 1
ATOM 1948 N N . GLU A 1 247 ? -5.230 -6.264 -7.684 1.00 95.81 247 GLU A N 1
ATOM 1949 C CA . GLU A 1 247 ? -5.780 -7.580 -7.326 1.00 95.81 247 GLU A CA 1
ATOM 1950 C C . GLU A 1 247 ? -5.683 -7.832 -5.811 1.00 95.81 247 GLU A C 1
ATOM 1952 O O . GLU A 1 247 ? -6.659 -8.250 -5.183 1.00 95.81 247 GLU A O 1
ATOM 1957 N N . GLY A 1 248 ? -4.532 -7.516 -5.209 1.00 97.19 248 GLY A N 1
ATOM 1958 C CA . GLY A 1 248 ? -4.321 -7.600 -3.765 1.00 97.19 248 GLY A CA 1
ATOM 1959 C C . GLY A 1 248 ? -5.243 -6.678 -2.965 1.00 97.19 248 GLY A C 1
ATOM 1960 O O . GLY A 1 248 ? -5.868 -7.130 -2.004 1.00 97.19 248 GLY A O 1
ATOM 1961 N N . SER A 1 249 ? -5.375 -5.420 -3.392 1.00 96.69 249 SER A N 1
ATOM 1962 C CA . SER A 1 249 ? -6.283 -4.433 -2.791 1.00 96.69 249 SER A CA 1
ATOM 1963 C C . SER A 1 249 ? -7.740 -4.910 -2.834 1.00 96.69 249 SER A C 1
ATOM 1965 O O . SER A 1 249 ? -8.431 -4.971 -1.812 1.00 96.69 249 SER A O 1
ATOM 1967 N N . ARG A 1 250 ? -8.189 -5.403 -3.995 1.00 96.81 250 ARG A N 1
ATOM 1968 C CA . ARG A 1 250 ? -9.542 -5.943 -4.173 1.00 96.81 250 ARG A CA 1
ATOM 1969 C C . ARG A 1 250 ? -9.822 -7.148 -3.279 1.00 96.81 250 ARG A C 1
ATOM 1971 O O . ARG A 1 250 ? -10.940 -7.280 -2.784 1.00 96.81 250 ARG A O 1
ATOM 1978 N N . ALA A 1 251 ? -8.839 -8.021 -3.059 1.00 96.44 251 ALA A N 1
ATOM 1979 C CA . ALA A 1 251 ? -8.996 -9.160 -2.156 1.00 96.44 251 ALA A CA 1
ATOM 1980 C C . ALA A 1 251 ? -9.268 -8.714 -0.708 1.00 96.44 251 ALA A C 1
ATOM 1982 O O . ALA A 1 251 ? -10.112 -9.312 -0.040 1.00 96.44 251 ALA A O 1
ATOM 1983 N N . VAL A 1 252 ? -8.610 -7.644 -0.245 1.00 96.50 252 VAL A N 1
ATOM 1984 C CA . VAL A 1 252 ? -8.878 -7.035 1.071 1.00 96.50 252 VAL A CA 1
ATOM 1985 C C . VAL A 1 252 ? -10.298 -6.468 1.117 1.00 96.50 252 VAL A C 1
ATOM 1987 O O . VAL A 1 252 ? -11.041 -6.745 2.058 1.00 96.50 252 VAL A O 1
ATOM 1990 N N . GLN A 1 253 ? -10.727 -5.748 0.076 1.00 94.75 253 GLN A N 1
ATOM 1991 C CA . GLN A 1 253 ? -12.083 -5.191 0.029 1.00 94.75 253 GLN A CA 1
ATOM 1992 C C . GLN A 1 253 ? -13.168 -6.279 0.057 1.00 94.75 253 GLN A C 1
ATOM 1994 O O . GLN A 1 253 ? -14.125 -6.179 0.821 1.00 94.75 253 GLN A O 1
ATOM 1999 N N . LEU A 1 254 ? -12.994 -7.357 -0.713 1.00 96.31 254 LEU A N 1
ATOM 2000 C CA . LEU A 1 254 ? -13.926 -8.488 -0.712 1.00 96.31 254 LEU A CA 1
ATOM 2001 C C . LEU A 1 254 ? -14.003 -9.176 0.658 1.00 96.31 254 LEU A C 1
ATOM 2003 O O . LEU A 1 254 ? -15.089 -9.583 1.076 1.00 96.31 254 LEU A O 1
ATOM 2007 N N . ALA A 1 255 ? -12.877 -9.290 1.369 1.00 96.31 255 ALA A N 1
ATOM 2008 C CA . ALA A 1 255 ? -12.864 -9.821 2.728 1.00 96.31 255 ALA A CA 1
ATOM 2009 C C . ALA A 1 255 ? -13.678 -8.928 3.681 1.00 96.31 255 ALA A C 1
ATOM 2011 O O . ALA A 1 255 ? -14.539 -9.437 4.401 1.00 96.31 255 ALA A O 1
ATOM 2012 N N . ARG A 1 256 ? -13.486 -7.602 3.628 1.00 94.75 256 ARG A N 1
ATOM 2013 C CA . ARG A 1 256 ? -14.261 -6.622 4.417 1.00 94.75 256 ARG A CA 1
ATOM 2014 C C . ARG A 1 256 ? -15.762 -6.720 4.143 1.00 94.75 256 ARG A C 1
ATOM 2016 O O . ARG A 1 256 ? -16.550 -6.820 5.083 1.00 94.75 256 ARG A O 1
ATOM 2023 N N . ASP A 1 257 ? -16.157 -6.757 2.873 1.00 96.00 257 ASP A N 1
ATOM 2024 C CA . ASP A 1 257 ? -17.566 -6.852 2.478 1.00 96.00 257 ASP A CA 1
ATOM 2025 C C . ASP A 1 257 ? -18.200 -8.161 2.980 1.00 96.00 257 ASP A C 1
ATOM 2027 O O . ASP A 1 257 ? -19.308 -8.164 3.526 1.00 96.00 257 ASP A O 1
ATOM 2031 N N . GLY A 1 258 ? -17.471 -9.278 2.880 1.00 96.88 258 GLY A N 1
ATOM 2032 C CA . GLY A 1 258 ? -17.907 -10.570 3.414 1.00 96.88 258 GLY A CA 1
ATOM 2033 C C . GLY A 1 258 ? -18.120 -10.551 4.932 1.00 96.88 258 GLY A C 1
ATOM 2034 O O . GLY A 1 258 ? -19.065 -11.164 5.441 1.00 96.88 258 GLY A O 1
ATOM 2035 N N . ILE A 1 259 ? -17.291 -9.809 5.665 1.00 96.00 259 ILE A N 1
ATOM 2036 C CA . ILE A 1 259 ? -17.443 -9.617 7.111 1.00 96.00 259 ILE A CA 1
ATOM 2037 C C . ILE A 1 259 ? -18.688 -8.807 7.455 1.00 96.00 259 ILE A C 1
ATOM 2039 O O . ILE A 1 259 ? -19.411 -9.196 8.372 1.00 96.00 259 ILE A O 1
ATOM 2043 N N . LEU A 1 260 ? -18.999 -7.747 6.707 1.00 94.00 260 LEU A N 1
ATOM 2044 C CA . LEU A 1 260 ? -20.220 -6.964 6.931 1.00 94.00 260 LEU A CA 1
ATOM 2045 C C . LEU A 1 260 ? -21.481 -7.831 6.801 1.00 94.00 260 LEU A C 1
ATOM 2047 O O . LEU A 1 260 ? -22.381 -7.751 7.641 1.00 94.00 260 LEU A O 1
ATOM 2051 N N . VAL A 1 261 ? -21.519 -8.726 5.809 1.00 95.88 261 VAL A N 1
ATOM 2052 C CA . VAL A 1 261 ? -22.624 -9.686 5.630 1.00 95.88 261 VAL A CA 1
ATOM 2053 C C . VAL A 1 261 ? -22.718 -10.665 6.808 1.00 95.88 261 VAL A C 1
ATOM 2055 O O . VAL A 1 261 ? -23.811 -10.921 7.328 1.00 95.88 261 VAL A O 1
ATOM 2058 N N . ARG A 1 262 ? -21.579 -11.192 7.279 1.00 96.81 262 ARG A N 1
ATOM 2059 C CA . ARG A 1 262 ? -21.531 -12.085 8.452 1.00 96.81 262 ARG A CA 1
ATOM 2060 C C . ARG A 1 262 ? -22.007 -11.382 9.722 1.00 96.81 262 ARG A C 1
ATOM 2062 O O . ARG A 1 262 ? -22.829 -11.943 10.441 1.00 96.81 262 ARG A O 1
ATOM 2069 N N . ILE A 1 263 ? -21.550 -10.155 9.971 1.00 95.25 263 ILE A N 1
ATOM 2070 C CA . ILE A 1 263 ? -21.969 -9.340 11.120 1.00 95.25 263 ILE A CA 1
ATOM 2071 C C . ILE A 1 263 ? -23.473 -9.064 11.067 1.00 95.25 263 ILE A C 1
ATOM 2073 O O . ILE A 1 263 ? -24.152 -9.235 12.077 1.00 95.25 263 ILE A O 1
ATOM 2077 N N . SER A 1 264 ? -24.017 -8.721 9.894 1.00 94.75 264 SER A N 1
ATOM 2078 C CA . SER A 1 264 ? -25.464 -8.543 9.726 1.00 94.75 264 SER A CA 1
ATOM 2079 C C . SER A 1 264 ? -26.233 -9.815 10.102 1.00 94.75 264 SER A C 1
ATOM 2081 O O . SER A 1 264 ? -27.197 -9.758 10.858 1.00 94.75 264 SER A O 1
ATOM 2083 N N . THR A 1 265 ? -25.754 -10.984 9.672 1.00 95.75 265 THR A N 1
ATOM 2084 C CA . THR A 1 265 ? -26.362 -12.280 10.022 1.00 95.75 265 THR A CA 1
ATOM 2085 C C . THR A 1 265 ? -26.298 -12.568 11.529 1.00 95.75 265 THR A C 1
ATOM 2087 O O . THR A 1 265 ? -27.254 -13.085 12.111 1.00 95.75 265 THR A O 1
ATOM 2090 N N . ILE A 1 266 ? -25.188 -12.222 12.189 1.00 96.19 266 ILE A N 1
ATOM 2091 C CA . ILE A 1 266 ? -25.043 -12.346 13.649 1.00 96.19 266 ILE A CA 1
ATOM 2092 C C . ILE A 1 266 ? -26.057 -11.442 14.358 1.00 96.19 266 ILE A C 1
ATOM 2094 O O . ILE A 1 266 ? -26.734 -11.907 15.270 1.00 96.19 266 ILE A O 1
ATOM 2098 N N . ALA A 1 267 ? -26.222 -10.196 13.906 1.00 92.81 267 ALA A N 1
ATOM 2099 C CA . ALA A 1 267 ? -27.161 -9.243 14.499 1.00 92.81 267 ALA A CA 1
ATOM 2100 C C . ALA A 1 267 ? -28.618 -9.741 14.492 1.00 92.81 267 ALA A C 1
ATOM 2102 O O . ALA A 1 267 ? -29.354 -9.467 15.434 1.00 92.81 267 ALA A O 1
ATOM 2103 N N . TRP A 1 268 ? -29.018 -10.512 13.475 1.00 93.69 268 TRP A N 1
ATOM 2104 C CA . TRP A 1 268 ? -30.356 -11.111 13.391 1.00 93.69 268 TRP A CA 1
ATOM 2105 C C . TRP A 1 268 ? -30.516 -12.437 14.148 1.00 93.69 268 TRP A C 1
ATOM 2107 O O . TRP A 1 268 ? -31.645 -12.884 14.331 1.00 93.69 268 TRP A O 1
ATOM 2117 N N . SER A 1 269 ? -29.418 -13.089 14.545 1.00 94.56 269 SER A N 1
ATOM 2118 C CA . SER A 1 269 ? -29.442 -14.439 15.138 1.00 94.56 269 SER A CA 1
ATOM 2119 C C . SER A 1 269 ? -28.985 -14.511 16.592 1.00 94.56 269 SER A C 1
ATOM 2121 O O . SER A 1 269 ? -29.144 -15.558 17.208 1.00 94.56 269 SER A O 1
ATOM 2123 N N . ALA A 1 270 ? -28.382 -13.454 17.134 1.00 95.06 270 ALA A N 1
ATOM 2124 C CA . ALA A 1 270 ? -27.930 -13.435 18.518 1.00 95.06 270 ALA A CA 1
ATOM 2125 C C . ALA A 1 270 ? -29.105 -13.188 19.478 1.00 95.06 270 ALA A C 1
ATOM 2127 O O . ALA A 1 270 ? -29.787 -12.167 19.387 1.00 95.06 270 ALA A O 1
ATOM 2128 N N . ASP A 1 271 ? -29.290 -14.085 20.447 1.00 93.62 271 ASP A N 1
ATOM 2129 C CA . ASP A 1 271 ? -30.374 -13.985 21.435 1.00 93.62 271 ASP A CA 1
ATOM 2130 C C . ASP A 1 271 ? -30.041 -13.019 22.583 1.00 93.62 271 ASP A C 1
ATOM 2132 O O . ASP A 1 271 ? -30.918 -12.562 23.322 1.00 93.62 271 ASP A O 1
ATOM 2136 N N . ARG A 1 272 ? -28.748 -12.737 22.792 1.00 95.06 272 ARG A N 1
ATOM 2137 C CA . ARG A 1 272 ? -28.246 -11.930 23.911 1.00 95.06 272 ARG A CA 1
ATOM 2138 C C . ARG A 1 272 ? -27.203 -10.928 23.449 1.00 95.06 272 ARG A C 1
ATOM 2140 O O . ARG A 1 272 ? -26.350 -11.236 22.624 1.00 95.06 272 ARG A O 1
ATOM 2147 N N . TYR A 1 273 ? -27.199 -9.758 24.088 1.00 93.06 273 TYR A N 1
ATOM 2148 C CA . TYR A 1 273 ? -26.236 -8.690 23.811 1.00 93.06 273 TYR A CA 1
ATOM 2149 C C . TYR A 1 273 ? -24.772 -9.146 23.931 1.00 93.06 273 TYR A C 1
ATOM 2151 O O . TYR A 1 273 ? -24.000 -8.915 23.010 1.00 93.06 273 TYR A O 1
ATOM 2159 N N . LEU A 1 274 ? -24.398 -9.836 25.017 1.00 94.38 274 LEU A N 1
ATOM 2160 C CA . LEU A 1 274 ? -23.017 -10.312 25.203 1.00 94.38 274 LEU A CA 1
ATOM 2161 C C . LEU A 1 274 ? -22.590 -11.315 24.120 1.00 94.38 274 LEU A C 1
ATOM 2163 O O . LEU A 1 274 ? -21.453 -11.288 23.663 1.00 94.38 274 LEU A O 1
ATOM 2167 N N . GLU A 1 275 ? -23.514 -12.170 23.676 1.00 95.62 275 GLU A N 1
ATOM 2168 C CA . GLU A 1 275 ? -23.257 -13.103 22.578 1.00 95.62 275 GLU A CA 1
ATOM 2169 C C . GLU A 1 275 ? -23.055 -12.352 21.254 1.00 95.62 275 GLU A C 1
ATOM 2171 O O . GLU A 1 275 ? -22.114 -12.645 20.518 1.00 95.62 275 GLU A O 1
ATOM 2176 N N . LEU A 1 276 ? -23.900 -11.352 20.977 1.00 95.75 276 LEU A N 1
ATOM 2177 C CA . LEU A 1 276 ? -23.790 -10.495 19.800 1.00 95.75 276 LEU A CA 1
ATOM 2178 C C . LEU A 1 276 ? -22.410 -9.837 19.726 1.00 95.75 276 LEU A C 1
ATOM 2180 O O . LEU A 1 276 ? -21.708 -10.005 18.730 1.00 95.75 276 LEU A O 1
ATOM 2184 N N . ILE A 1 277 ? -22.005 -9.111 20.773 1.00 95.31 277 ILE A N 1
ATOM 2185 C CA . ILE A 1 277 ? -20.740 -8.366 20.747 1.00 95.31 277 ILE A CA 1
ATOM 2186 C C . ILE A 1 277 ? -19.524 -9.299 20.687 1.00 95.31 277 ILE A C 1
ATOM 2188 O O . ILE A 1 277 ? -18.587 -9.004 19.948 1.00 95.31 277 ILE A O 1
ATOM 2192 N N . GLN A 1 278 ? -19.553 -10.456 21.359 1.00 96.75 278 GLN A N 1
ATOM 2193 C CA . GLN A 1 278 ? -18.446 -11.412 21.286 1.00 96.75 278 GLN A CA 1
ATOM 2194 C C . GLN A 1 278 ? -18.325 -12.017 19.884 1.00 96.75 278 GLN A C 1
ATOM 2196 O O . GLN A 1 278 ? -17.243 -12.001 19.302 1.00 96.75 278 GLN A O 1
ATOM 2201 N N . ARG A 1 279 ? -19.437 -12.460 19.281 1.00 97.38 279 ARG A N 1
ATOM 2202 C CA . ARG A 1 279 ? -19.429 -13.012 17.914 1.00 97.38 279 ARG A CA 1
ATOM 2203 C C . ARG A 1 279 ? -19.005 -11.976 16.873 1.00 97.38 279 ARG A C 1
ATOM 2205 O O . ARG A 1 279 ? -18.381 -12.344 15.876 1.00 97.38 279 ARG A O 1
ATOM 2212 N N . VAL A 1 280 ? -19.330 -10.698 17.081 1.00 96.19 280 VAL A N 1
ATOM 2213 C CA . VAL A 1 280 ? -18.842 -9.595 16.240 1.00 96.19 280 VAL A CA 1
ATOM 2214 C C . VAL A 1 280 ? -17.332 -9.417 16.394 1.00 96.19 280 VAL A C 1
ATOM 2216 O O . VAL A 1 280 ? -16.644 -9.374 15.375 1.00 96.19 280 VAL A O 1
ATOM 2219 N N . ALA A 1 281 ? -16.809 -9.375 17.623 1.00 95.50 281 ALA A N 1
ATOM 2220 C CA . ALA A 1 281 ? -15.372 -9.253 17.876 1.00 95.50 281 ALA A CA 1
ATOM 2221 C C . ALA A 1 281 ? -14.581 -10.417 17.252 1.00 95.50 281 ALA A C 1
ATOM 2223 O O . ALA A 1 281 ? -13.622 -10.183 16.515 1.00 95.50 281 ALA A O 1
ATOM 2224 N N . ASP A 1 282 ? -15.041 -11.657 17.449 1.00 96.44 282 ASP A N 1
ATOM 2225 C CA . ASP A 1 282 ? -14.432 -12.857 16.858 1.00 96.44 282 ASP A CA 1
ATOM 2226 C C . ASP A 1 282 ? -14.482 -12.825 15.325 1.00 96.44 282 ASP A C 1
ATOM 2228 O O . ASP A 1 282 ? -13.551 -13.251 14.646 1.00 96.44 282 ASP A O 1
ATOM 2232 N N . THR A 1 283 ? -15.572 -12.303 14.755 1.00 96.56 283 THR A N 1
ATOM 2233 C CA . THR A 1 283 ? -15.723 -12.177 13.302 1.00 96.56 283 THR A CA 1
ATOM 2234 C C . THR A 1 283 ? -14.767 -11.132 12.732 1.00 96.56 283 THR A C 1
ATOM 2236 O O . THR A 1 283 ? -14.126 -11.402 11.717 1.00 96.56 283 THR A O 1
ATOM 2239 N N . LEU A 1 284 ? -14.617 -9.975 13.381 1.00 95.19 284 LEU A N 1
ATOM 2240 C CA . LEU A 1 284 ? -13.662 -8.943 12.966 1.00 95.19 284 LEU A CA 1
ATOM 2241 C C . LEU A 1 284 ? -12.216 -9.447 13.012 1.00 95.19 284 LEU A C 1
ATOM 2243 O O . LEU A 1 284 ? -11.456 -9.149 12.097 1.00 95.19 284 LEU A O 1
ATOM 2247 N N . LEU A 1 285 ? -11.866 -10.271 14.006 1.00 95.12 285 LEU A N 1
ATOM 2248 C CA . LEU A 1 285 ? -10.538 -10.884 14.129 1.00 95.12 285 LEU A CA 1
ATOM 2249 C C . LEU A 1 285 ? -10.179 -11.819 12.956 1.00 95.12 285 LEU A C 1
ATOM 2251 O O . LEU A 1 285 ? -9.021 -12.173 12.781 1.00 95.12 285 LEU A O 1
ATOM 2255 N N . THR A 1 286 ? -11.151 -12.226 12.130 1.00 95.38 286 THR A N 1
ATOM 2256 C CA . THR A 1 286 ? -10.860 -13.037 10.932 1.00 95.38 286 THR A CA 1
ATOM 2257 C C . THR A 1 286 ? -10.311 -12.232 9.749 1.00 95.38 286 THR A C 1
ATOM 2259 O O . THR A 1 286 ? -9.958 -12.833 8.737 1.00 95.38 286 THR A O 1
ATOM 2262 N N . LEU A 1 287 ? -10.241 -10.899 9.849 1.00 94.25 287 LEU A N 1
ATOM 2263 C CA . LEU A 1 287 ? -9.562 -10.046 8.870 1.00 94.25 287 LEU A CA 1
ATOM 2264 C C . LEU A 1 287 ? -8.059 -9.996 9.155 1.00 94.25 287 LEU A C 1
ATOM 2266 O O . LEU A 1 287 ? -7.657 -9.735 10.285 1.00 94.25 287 LEU A O 1
ATOM 2270 N N . ASP A 1 288 ? -7.237 -10.148 8.116 1.00 90.19 288 ASP A N 1
ATOM 2271 C CA . ASP A 1 288 ? -5.770 -10.143 8.240 1.00 90.19 288 ASP A CA 1
ATOM 2272 C C . ASP A 1 288 ? -5.212 -8.818 8.796 1.00 90.19 288 ASP A C 1
ATOM 2274 O O . ASP A 1 288 ? -4.148 -8.794 9.412 1.00 90.19 288 ASP A O 1
ATOM 2278 N N . GLU A 1 289 ? -5.928 -7.709 8.598 1.00 89.31 289 GLU A N 1
ATOM 2279 C CA . GLU A 1 289 ? -5.583 -6.392 9.147 1.00 89.31 289 GLU A CA 1
ATOM 2280 C C . GLU A 1 289 ? -5.975 -6.174 10.619 1.00 89.31 289 GLU A C 1
ATOM 2282 O O . GLU A 1 289 ? -5.618 -5.145 11.195 1.00 89.31 289 GLU A O 1
ATOM 2287 N N . VAL A 1 290 ? -6.721 -7.093 11.242 1.00 90.94 290 VAL A N 1
ATOM 2288 C CA . VAL A 1 290 ? -7.206 -6.945 12.622 1.00 90.94 290 VAL A CA 1
ATOM 2289 C C . VAL A 1 290 ? -6.386 -7.836 13.551 1.00 90.94 290 VAL A C 1
ATOM 2291 O O . VAL A 1 290 ? -6.612 -9.035 13.651 1.00 90.94 290 VAL A O 1
ATOM 2294 N N . ALA A 1 291 ? -5.453 -7.233 14.290 1.00 88.81 291 ALA A N 1
ATOM 2295 C CA . ALA A 1 291 ? -4.657 -7.941 15.301 1.00 88.81 291 ALA A CA 1
ATOM 2296 C C . ALA A 1 291 ? -5.434 -8.223 16.605 1.00 88.81 291 ALA A C 1
ATOM 2298 O O . ALA A 1 291 ? -5.103 -9.139 17.361 1.00 88.81 291 ALA A O 1
ATOM 2299 N N . GLY A 1 292 ? -6.469 -7.424 16.873 1.00 92.19 292 GLY A N 1
ATOM 2300 C CA . GLY A 1 292 ? -7.289 -7.511 18.071 1.00 92.19 292 GLY A CA 1
ATOM 2301 C C . GLY A 1 292 ? -8.529 -6.626 17.977 1.00 92.19 292 GLY A C 1
ATOM 2302 O O . GLY A 1 292 ? -8.518 -5.577 17.332 1.00 92.19 292 GLY A O 1
ATOM 2303 N N . CYS A 1 293 ? -9.610 -7.051 18.621 1.00 93.56 293 CYS A N 1
ATOM 2304 C CA . CYS A 1 293 ? -10.867 -6.327 18.720 1.00 93.56 293 CYS A CA 1
ATOM 2305 C C . CYS A 1 293 ? -11.381 -6.370 20.160 1.00 93.56 293 CYS A C 1
ATOM 2307 O O . CYS A 1 293 ? -11.466 -7.437 20.766 1.00 93.56 293 CYS A O 1
ATOM 2309 N N . ALA A 1 294 ? -11.745 -5.211 20.702 1.00 92.50 294 ALA A N 1
ATOM 2310 C CA . ALA A 1 294 ? -12.405 -5.112 21.993 1.00 92.50 294 ALA A CA 1
ATOM 2311 C C . ALA A 1 294 ? -13.628 -4.209 21.891 1.00 92.50 294 ALA A C 1
ATOM 2313 O O . ALA A 1 294 ? -13.581 -3.151 21.259 1.00 92.50 294 ALA A O 1
ATOM 2314 N N . ILE A 1 295 ? -14.716 -4.630 22.526 1.00 92.50 295 ILE A N 1
ATOM 2315 C CA . ILE A 1 295 ? -15.965 -3.879 22.612 1.00 92.50 295 ILE A CA 1
ATOM 2316 C C . ILE A 1 295 ? -16.237 -3.630 24.086 1.00 92.50 295 ILE A C 1
ATOM 2318 O O . ILE A 1 295 ? -16.223 -4.550 24.902 1.00 92.50 295 ILE A O 1
ATOM 2322 N N . GLY A 1 296 ? -16.471 -2.370 24.429 1.00 90.19 296 GLY A N 1
ATOM 2323 C CA . GLY A 1 296 ? -16.667 -1.955 25.805 1.00 90.19 296 GLY A CA 1
ATOM 2324 C C . GLY A 1 296 ? -17.447 -0.659 25.913 1.00 90.19 296 GLY A C 1
ATOM 2325 O O . GLY A 1 296 ? -17.699 0.032 24.924 1.00 90.19 296 GLY A O 1
ATOM 2326 N N . ARG A 1 297 ? -17.818 -0.328 27.145 1.00 90.25 297 ARG A N 1
ATOM 2327 C CA . ARG A 1 297 ? -18.517 0.913 27.493 1.00 90.25 297 ARG A CA 1
ATOM 2328 C C . ARG A 1 297 ? -17.995 1.454 28.822 1.00 90.25 297 ARG A C 1
ATOM 2330 O O . ARG A 1 297 ? -17.513 0.668 29.640 1.00 90.25 297 ARG A O 1
ATOM 2337 N N . PRO A 1 298 ? -18.073 2.772 29.055 1.00 90.56 298 PRO A N 1
ATOM 2338 C CA . PRO A 1 298 ? -17.683 3.335 30.333 1.00 90.56 298 PRO A CA 1
ATOM 2339 C C . PRO A 1 298 ? -18.639 2.909 31.453 1.00 90.56 298 PRO A C 1
ATOM 2341 O O . PRO A 1 298 ? -19.855 2.821 31.258 1.00 90.56 298 PRO A O 1
ATOM 2344 N N . ASP A 1 299 ? -18.075 2.663 32.633 1.00 90.12 299 ASP A N 1
ATOM 2345 C CA . ASP A 1 299 ? -18.815 2.510 33.881 1.00 90.12 299 ASP A CA 1
ATOM 2346 C C . ASP A 1 299 ? -19.342 3.868 34.392 1.00 90.12 299 ASP A C 1
ATOM 2348 O O . ASP A 1 299 ? -19.135 4.920 33.785 1.00 90.12 299 ASP A O 1
ATOM 2352 N N . ALA A 1 300 ? -20.028 3.863 35.538 1.00 89.25 300 ALA A N 1
ATOM 2353 C CA . ALA A 1 300 ? -20.566 5.086 36.145 1.00 89.25 300 ALA A CA 1
ATOM 2354 C C . ALA A 1 300 ? -19.490 6.123 36.537 1.00 89.25 300 ALA A C 1
ATOM 2356 O O . ALA A 1 300 ? -19.829 7.270 36.813 1.00 89.25 300 ALA A O 1
ATOM 2357 N N . SER A 1 301 ? -18.215 5.726 36.580 1.00 88.38 301 SER A N 1
ATOM 2358 C CA . SER A 1 301 ? -17.068 6.600 36.846 1.00 88.38 301 SER A CA 1
ATOM 2359 C C . SER A 1 301 ? -16.319 7.024 35.578 1.00 88.38 301 SER A C 1
ATOM 2361 O O . SER A 1 301 ? -15.243 7.612 35.687 1.00 88.38 301 SER A O 1
ATOM 2363 N N . GLY A 1 302 ? -16.861 6.700 34.398 1.00 86.94 302 GLY A N 1
ATOM 2364 C CA . GLY A 1 302 ? -16.293 7.077 33.107 1.00 86.94 302 GLY A CA 1
ATOM 2365 C C . GLY A 1 302 ? -15.211 6.139 32.578 1.00 86.94 302 GLY A C 1
ATOM 2366 O O . GLY A 1 302 ? -14.676 6.386 31.497 1.00 86.94 302 GLY A O 1
ATOM 2367 N N . ARG A 1 303 ? -14.880 5.058 33.296 1.00 89.00 303 ARG A N 1
ATOM 2368 C CA . ARG A 1 303 ? -13.791 4.141 32.923 1.00 89.00 303 ARG A CA 1
ATOM 2369 C C . ARG A 1 303 ? -14.296 3.057 31.996 1.00 89.00 303 ARG A C 1
ATOM 2371 O O . ARG A 1 303 ? -15.290 2.405 32.316 1.00 89.00 303 ARG A O 1
ATOM 2378 N N . PHE A 1 304 ? -13.611 2.829 30.883 1.00 88.19 304 PHE A N 1
ATOM 2379 C CA . PHE A 1 304 ? -14.004 1.782 29.943 1.00 88.19 304 PHE A CA 1
ATOM 2380 C C . PHE A 1 304 ? -13.834 0.384 30.544 1.00 88.19 304 PHE A C 1
ATOM 2382 O O . PHE A 1 304 ? -12.763 0.032 31.027 1.00 88.19 304 PHE A O 1
ATOM 2389 N N . GLN A 1 305 ? -14.909 -0.401 30.480 1.00 89.69 305 GLN A N 1
ATOM 2390 C CA . GLN A 1 305 ? -14.937 -1.829 30.785 1.00 89.69 305 GLN A CA 1
ATOM 2391 C C . GLN A 1 305 ? -15.124 -2.589 29.473 1.00 89.69 305 GLN A C 1
ATOM 2393 O O . GLN A 1 305 ? -16.061 -2.288 28.722 1.00 89.69 305 GLN A O 1
ATOM 2398 N N . PHE A 1 306 ? -14.246 -3.548 29.184 1.00 91.25 306 PHE A N 1
ATOM 2399 C CA . PHE A 1 306 ? -14.325 -4.346 27.964 1.00 91.25 306 PHE A CA 1
ATOM 2400 C C . PHE A 1 306 ? -15.215 -5.570 28.202 1.00 91.25 306 PHE A C 1
ATOM 2402 O O . PHE A 1 306 ? -14.914 -6.442 29.010 1.00 91.25 306 PHE A O 1
ATOM 2409 N N . GLU A 1 307 ? -16.352 -5.612 27.510 1.00 93.06 307 GLU A N 1
ATOM 2410 C CA . GLU A 1 307 ? -17.371 -6.659 27.653 1.00 93.06 307 GLU A CA 1
ATOM 2411 C C . GLU A 1 307 ? -17.144 -7.821 26.671 1.00 93.06 307 GLU A C 1
ATOM 2413 O O . GLU A 1 307 ? -17.603 -8.933 26.924 1.00 93.06 307 GLU A O 1
ATOM 2418 N N . ALA A 1 308 ? -16.426 -7.574 25.570 1.00 94.62 308 ALA A N 1
ATOM 2419 C CA . ALA A 1 308 ? -15.974 -8.590 24.625 1.00 94.62 308 ALA A CA 1
ATOM 2420 C C . ALA A 1 308 ? -14.557 -8.283 24.142 1.00 94.62 308 ALA A C 1
ATOM 2422 O O . ALA A 1 308 ? -14.225 -7.129 23.858 1.00 94.62 308 ALA A O 1
ATOM 2423 N N . VAL A 1 309 ? -13.737 -9.326 24.025 1.00 94.69 309 VAL A N 1
ATOM 2424 C CA . VAL A 1 309 ? -12.348 -9.243 23.562 1.00 94.69 309 VAL A CA 1
ATOM 2425 C C . VAL A 1 309 ? -12.064 -10.434 22.656 1.00 94.69 309 VAL A C 1
ATOM 2427 O O . VAL A 1 309 ? -12.364 -11.574 23.006 1.00 94.69 309 VAL A O 1
ATOM 2430 N N . ALA A 1 310 ? -11.463 -10.165 21.503 1.00 94.75 310 ALA A N 1
ATOM 2431 C CA . ALA A 1 310 ? -10.971 -11.159 20.565 1.00 94.75 310 ALA A CA 1
ATOM 2432 C C . ALA A 1 310 ? -9.568 -10.740 20.106 1.00 94.75 310 ALA A C 1
ATOM 2434 O O . ALA A 1 310 ? -9.377 -9.626 19.628 1.00 94.75 310 ALA A O 1
ATOM 2435 N N . GLY A 1 311 ? -8.572 -11.606 20.265 1.00 91.94 311 GLY A N 1
ATOM 2436 C CA . GLY A 1 311 ? -7.203 -11.339 19.826 1.00 91.94 311 GLY A CA 1
ATOM 2437 C C . GLY A 1 311 ? -6.202 -12.325 20.413 1.00 91.94 311 GLY A C 1
ATOM 2438 O O . GLY A 1 311 ? -6.559 -13.179 21.225 1.00 91.94 311 GLY A O 1
ATOM 2439 N N . GLY A 1 312 ? -4.943 -12.208 19.988 1.00 89.94 312 GLY A N 1
ATOM 2440 C CA . GLY A 1 312 ? -3.844 -12.991 20.557 1.00 89.94 312 GLY A CA 1
ATOM 2441 C C . GLY A 1 312 ? -3.531 -12.612 22.010 1.00 89.94 312 GLY A C 1
ATOM 2442 O O . GLY A 1 312 ? -3.979 -11.579 22.509 1.00 89.94 312 GLY A O 1
ATOM 2443 N N . GLU A 1 313 ? -2.709 -13.430 22.673 1.00 89.69 313 GLU A N 1
ATOM 2444 C CA . GLU A 1 313 ? -2.315 -13.248 24.082 1.00 89.69 313 GLU A CA 1
ATOM 2445 C C . GLU A 1 313 ? -1.766 -11.839 24.360 1.00 89.69 313 GLU A C 1
ATOM 2447 O O . GLU A 1 313 ? -2.202 -11.191 25.306 1.00 89.69 313 GLU A O 1
ATOM 2452 N N . ALA A 1 314 ? -0.931 -11.305 23.462 1.00 87.56 314 ALA A N 1
ATOM 2453 C CA . ALA A 1 314 ? -0.373 -9.958 23.587 1.00 87.56 314 ALA A CA 1
ATOM 2454 C C . ALA A 1 314 ? -1.443 -8.843 23.633 1.00 87.56 314 ALA A C 1
ATOM 2456 O O . ALA A 1 314 ? -1.329 -7.911 24.427 1.00 87.56 314 ALA A O 1
ATOM 2457 N N . PHE A 1 315 ? -2.507 -8.929 22.825 1.00 89.00 315 PHE A N 1
ATOM 2458 C CA . PHE A 1 315 ? -3.600 -7.944 22.855 1.00 89.00 315 PHE A CA 1
ATOM 2459 C C . PHE A 1 315 ? -4.439 -8.056 24.123 1.00 89.00 315 PHE A C 1
ATOM 2461 O O . PHE A 1 315 ? -4.783 -7.048 24.742 1.00 89.00 315 PHE A O 1
ATOM 2468 N N . VAL A 1 316 ? -4.737 -9.285 24.538 1.00 89.62 316 VAL A N 1
ATOM 2469 C CA . VAL A 1 316 ? -5.483 -9.539 25.774 1.00 89.62 316 VAL A CA 1
ATOM 2470 C C . VAL A 1 316 ? -4.704 -9.023 26.986 1.00 89.62 316 VAL A C 1
ATOM 2472 O O . VAL A 1 316 ? -5.282 -8.380 27.864 1.00 89.62 316 VAL A O 1
ATOM 2475 N N . ASP A 1 317 ? -3.394 -9.251 27.027 1.00 87.69 317 ASP A N 1
ATOM 2476 C CA . ASP A 1 317 ? -2.541 -8.782 28.113 1.00 87.69 317 ASP A CA 1
ATOM 2477 C C . ASP A 1 317 ? -2.402 -7.260 28.135 1.00 87.69 317 ASP A C 1
ATOM 2479 O O . ASP A 1 317 ? -2.447 -6.679 29.222 1.00 87.69 317 ASP A O 1
ATOM 2483 N N . TYR A 1 318 ? -2.342 -6.608 26.968 1.00 86.81 318 TYR A N 1
ATOM 2484 C CA . TYR A 1 318 ? -2.425 -5.150 26.858 1.00 86.81 318 TYR A CA 1
ATOM 2485 C C . TYR A 1 318 ? -3.709 -4.607 27.504 1.00 86.81 318 TYR A C 1
ATOM 2487 O O . TYR A 1 318 ? -3.638 -3.733 28.369 1.00 86.81 318 TYR A O 1
ATOM 2495 N N . LEU A 1 319 ? -4.883 -5.151 27.163 1.00 88.00 319 LEU A N 1
ATOM 2496 C CA . LEU A 1 319 ? -6.153 -4.683 27.734 1.00 88.00 319 LEU A CA 1
ATOM 2497 C C . LEU A 1 319 ? -6.230 -4.919 29.245 1.00 88.00 319 LEU A C 1
ATOM 2499 O O . LEU A 1 319 ? -6.618 -4.019 29.988 1.00 88.00 319 LEU A O 1
ATOM 2503 N N . ARG A 1 320 ? -5.769 -6.079 29.725 1.00 86.50 320 ARG A N 1
ATOM 2504 C CA . ARG A 1 320 ? -5.667 -6.360 31.168 1.00 86.50 320 ARG A CA 1
ATOM 2505 C C . ARG A 1 320 ? -4.698 -5.417 31.877 1.00 86.50 320 ARG A C 1
ATOM 2507 O O . ARG A 1 320 ? -4.856 -5.146 33.066 1.00 86.50 320 ARG A O 1
ATOM 2514 N N . ALA A 1 321 ? -3.633 -4.981 31.209 1.00 85.44 321 ALA A N 1
ATOM 2515 C CA . ALA A 1 321 ? -2.691 -4.010 31.757 1.00 85.44 321 ALA A CA 1
ATOM 2516 C C . ALA A 1 321 ? -3.368 -2.634 31.918 1.00 85.44 321 ALA A C 1
ATOM 2518 O O . ALA A 1 321 ? -3.308 -2.051 33.002 1.00 85.44 321 ALA A O 1
ATOM 2519 N N . VAL A 1 322 ? -4.128 -2.197 30.905 1.00 84.56 322 VAL A N 1
ATOM 2520 C CA . VAL A 1 322 ? -4.957 -0.977 30.954 1.00 84.56 322 VAL A CA 1
ATOM 2521 C C . VAL A 1 322 ? -6.012 -1.045 32.067 1.00 84.56 322 VAL A C 1
ATOM 2523 O O . VAL A 1 322 ? -6.152 -0.100 32.838 1.00 84.56 322 VAL A O 1
ATOM 2526 N N . GLU A 1 323 ? -6.717 -2.169 32.224 1.00 83.25 323 GLU A N 1
ATOM 2527 C CA . GLU A 1 323 ? -7.712 -2.356 33.298 1.00 83.25 323 GLU A CA 1
ATOM 2528 C C . GLU A 1 323 ? -7.093 -2.329 34.704 1.00 83.25 323 GLU A C 1
ATOM 2530 O O . GLU A 1 323 ? -7.729 -1.895 35.666 1.00 83.25 323 GLU A O 1
ATOM 2535 N N . ARG A 1 324 ? -5.830 -2.756 34.831 1.00 84.25 324 ARG A N 1
ATOM 2536 C CA . ARG A 1 324 ? -5.045 -2.659 36.073 1.00 84.25 324 ARG A CA 1
ATOM 2537 C C . ARG A 1 324 ? -4.482 -1.255 36.321 1.00 84.25 324 ARG A C 1
ATOM 2539 O O . ARG A 1 324 ? -3.881 -1.036 37.372 1.00 84.25 324 ARG A O 1
ATOM 2546 N N . GLY A 1 325 ? -4.675 -0.317 35.391 1.00 81.88 325 GLY A N 1
ATOM 2547 C CA . GLY A 1 325 ? -4.186 1.058 35.479 1.00 81.88 325 GLY A CA 1
ATOM 2548 C C . GLY A 1 325 ? -2.698 1.218 35.159 1.00 81.88 325 GLY A C 1
ATOM 2549 O O . GLY A 1 325 ? -2.104 2.225 35.547 1.00 81.88 325 GLY A O 1
ATOM 2550 N N . VAL A 1 326 ? -2.082 0.249 34.469 1.00 81.19 326 VAL A N 1
ATOM 2551 C CA . VAL A 1 326 ? -0.692 0.333 33.993 1.00 81.19 326 VAL A CA 1
ATOM 2552 C C . VAL A 1 326 ? -0.632 -0.089 32.517 1.00 81.19 326 VAL A C 1
ATOM 2554 O O . VAL A 1 326 ? -0.460 -1.274 32.240 1.00 81.19 326 VAL A O 1
ATOM 2557 N N . PRO A 1 327 ? -0.769 0.835 31.549 1.00 81.31 327 PRO A N 1
ATOM 2558 C CA . PRO A 1 327 ? -0.891 2.293 31.694 1.00 81.31 327 PRO A CA 1
ATOM 2559 C C . PRO A 1 327 ? -2.274 2.715 32.238 1.00 81.31 327 PRO A C 1
ATOM 2561 O O . PRO A 1 327 ? -3.170 1.872 32.284 1.00 81.31 327 PRO A O 1
ATOM 2564 N N . PRO A 1 328 ? -2.462 3.990 32.649 1.00 82.81 328 PRO A N 1
ATOM 2565 C CA . PRO A 1 328 ? -3.741 4.515 33.126 1.00 82.81 328 PRO A CA 1
ATOM 2566 C C . PRO A 1 328 ? -4.956 4.055 32.316 1.00 82.81 328 PRO A C 1
ATOM 2568 O O . PRO A 1 328 ? -4.898 3.866 31.098 1.00 82.81 328 PRO A O 1
ATOM 2571 N N . ASP A 1 329 ? -6.070 3.892 33.020 1.00 81.81 329 ASP A N 1
ATOM 2572 C CA . ASP A 1 329 ? -7.347 3.489 32.453 1.00 81.81 329 ASP A CA 1
ATOM 2573 C C . ASP A 1 329 ? -7.827 4.487 31.392 1.00 81.81 329 ASP A C 1
ATOM 2575 O O . ASP A 1 329 ? -7.670 5.698 31.531 1.00 81.81 329 ASP A O 1
ATOM 2579 N N . ILE A 1 330 ? -8.444 3.981 30.325 1.00 84.81 330 ILE A N 1
ATOM 2580 C CA . ILE A 1 330 ? -9.039 4.828 29.288 1.00 84.81 330 ILE A CA 1
ATOM 2581 C C . ILE A 1 330 ? -10.367 5.388 29.803 1.00 84.81 330 ILE A C 1
ATOM 2583 O O . ILE A 1 330 ? -11.174 4.652 30.385 1.00 84.81 330 ILE A O 1
ATOM 2587 N N . ARG A 1 331 ? -10.619 6.681 29.556 1.00 85.88 331 ARG A N 1
ATOM 2588 C CA . ARG A 1 331 ? -11.778 7.400 30.106 1.00 85.88 331 ARG A CA 1
ATOM 2589 C C . ARG A 1 331 ? -12.675 8.040 29.058 1.00 85.88 331 ARG A C 1
ATOM 2591 O O . ARG A 1 331 ? -12.263 8.326 27.936 1.00 85.88 331 ARG A O 1
ATOM 2598 N N . ALA A 1 332 ? -13.930 8.264 29.432 1.00 85.81 332 ALA A N 1
ATOM 2599 C CA . ALA A 1 332 ? -14.927 8.909 28.586 1.00 85.81 332 ALA A CA 1
ATOM 2600 C C . ALA A 1 332 ? -14.845 10.445 28.626 1.00 85.81 332 ALA A C 1
ATOM 2602 O O . ALA A 1 332 ? -15.239 11.093 27.655 1.00 85.81 332 ALA A O 1
ATOM 2603 N N . GLU A 1 333 ? -14.347 11.049 29.706 1.00 84.69 333 GLU A N 1
ATOM 2604 C CA . GLU A 1 333 ? -14.338 12.504 29.910 1.00 84.69 333 GLU A CA 1
ATOM 2605 C C . GLU A 1 333 ? -13.223 13.236 29.144 1.00 84.69 333 GLU A C 1
ATOM 2607 O O . GLU A 1 333 ? -12.143 12.705 28.918 1.00 84.69 333 GLU A O 1
ATOM 2612 N N . ALA A 1 334 ? -13.472 14.482 28.727 1.00 79.06 334 ALA A N 1
ATOM 2613 C CA . ALA A 1 334 ? -12.514 15.277 27.945 1.00 79.06 334 ALA A CA 1
ATOM 2614 C C . ALA A 1 334 ? -11.488 16.053 28.792 1.00 79.06 334 ALA A C 1
ATOM 2616 O O . ALA A 1 334 ? -10.535 16.599 28.244 1.00 79.06 334 ALA A O 1
ATOM 2617 N N . ASP A 1 335 ? -11.702 16.150 30.104 1.00 75.81 335 ASP A N 1
ATOM 2618 C CA . ASP A 1 335 ? -10.892 16.946 31.037 1.00 75.81 335 ASP A CA 1
ATOM 2619 C C . ASP A 1 335 ? -9.555 16.282 31.405 1.00 75.81 335 ASP A C 1
ATOM 2621 O O . ASP A 1 335 ? -8.725 16.872 32.098 1.00 75.81 335 ASP A O 1
ATOM 2625 N N . ARG A 1 336 ? -9.342 15.056 30.923 1.00 71.50 336 ARG A N 1
ATOM 2626 C CA . ARG A 1 336 ? -8.195 14.205 31.217 1.00 71.50 336 ARG A CA 1
ATOM 2627 C C . ARG A 1 336 ? -7.511 13.730 29.943 1.00 71.50 336 ARG A C 1
ATOM 2629 O O . ARG A 1 336 ? -8.161 13.496 28.922 1.00 71.50 336 ARG A O 1
ATOM 2636 N N . VAL A 1 337 ? -6.197 13.521 30.024 1.00 75.75 337 VAL A N 1
ATOM 2637 C CA . VAL A 1 337 ? -5.390 12.971 28.918 1.00 75.75 337 VAL A CA 1
ATOM 2638 C C . VAL A 1 337 ? -5.926 11.5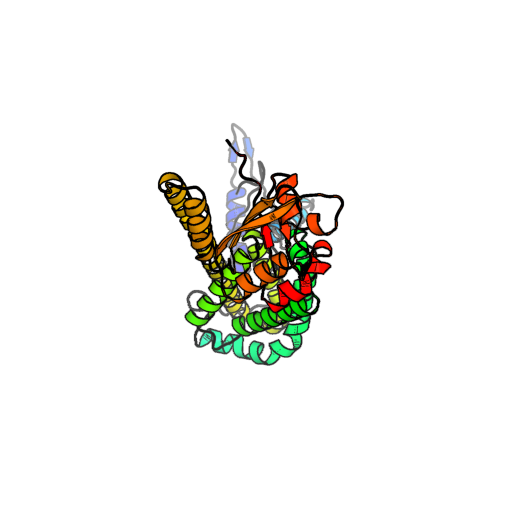89 28.509 1.00 75.75 337 VAL A C 1
ATOM 2640 O O . VAL A 1 337 ? -5.996 11.263 27.327 1.00 75.75 337 VAL A O 1
ATOM 2643 N N . GLU A 1 338 ? -6.422 10.834 29.487 1.00 78.12 338 GLU A N 1
ATOM 2644 C CA . GLU A 1 338 ? -7.035 9.507 29.397 1.00 78.12 338 GLU A CA 1
ATOM 2645 C C . GLU A 1 338 ? -8.311 9.435 28.564 1.00 78.12 338 GLU A C 1
ATOM 2647 O O . GLU A 1 338 ? -8.609 8.377 28.009 1.00 78.12 338 GLU A O 1
ATOM 2652 N N . GLY A 1 339 ? -9.052 10.534 28.425 1.00 75.12 339 GLY A N 1
ATOM 2653 C CA . GLY A 1 339 ? -10.159 10.599 27.473 1.00 75.12 339 GLY A CA 1
ATOM 2654 C C . GLY A 1 339 ? -9.822 11.344 26.191 1.00 75.12 339 GLY A C 1
ATOM 2655 O O . GLY A 1 339 ? -10.681 11.476 25.314 1.00 75.12 339 GLY A O 1
ATOM 2656 N N . GLY A 1 340 ? -8.579 11.799 26.046 1.00 80.31 340 GLY A N 1
ATOM 2657 C CA . GLY A 1 340 ? -8.047 12.341 24.806 1.00 80.31 340 GLY A CA 1
ATOM 2658 C C . GLY A 1 340 ? -7.875 11.279 23.723 1.00 80.31 340 GLY A C 1
ATOM 2659 O O . GLY A 1 340 ? -7.984 11.632 22.555 1.00 80.31 340 GLY A O 1
ATOM 2660 N N . VAL A 1 341 ? -7.653 10.006 24.080 1.00 85.81 341 VAL A N 1
ATOM 2661 C CA . VAL A 1 341 ? -7.417 8.888 23.140 1.00 85.81 341 VAL A CA 1
ATOM 2662 C C . VAL A 1 341 ? -8.625 8.582 22.248 1.00 85.81 341 VAL A C 1
ATOM 2664 O O . VAL A 1 341 ? -9.755 8.971 22.551 1.00 85.81 341 VAL A O 1
ATOM 2667 N N . ALA A 1 342 ? -8.396 7.855 21.145 1.00 87.25 342 ALA A N 1
ATOM 2668 C CA . ALA A 1 342 ? -9.410 7.570 20.123 1.00 87.25 342 ALA A CA 1
ATOM 2669 C C . ALA A 1 342 ? -10.731 7.037 20.707 1.00 87.25 342 ALA A C 1
ATOM 2671 O O . ALA A 1 342 ? -11.798 7.484 20.297 1.00 87.25 342 ALA A O 1
ATOM 2672 N N . MET A 1 343 ? -10.663 6.162 21.714 1.00 87.19 343 MET A N 1
ATOM 2673 C CA . MET A 1 343 ? -11.836 5.601 22.393 1.00 87.19 343 MET A CA 1
ATOM 2674 C C . MET A 1 343 ? -12.677 6.651 23.132 1.00 87.19 343 MET A C 1
ATOM 2676 O O . MET A 1 343 ? -13.886 6.738 22.912 1.00 87.19 343 MET A O 1
ATOM 2680 N N . GLY A 1 344 ? -12.048 7.495 23.955 1.00 87.44 344 GLY A N 1
ATOM 2681 C CA . GLY A 1 344 ? -12.744 8.574 24.660 1.00 87.44 344 GLY A CA 1
ATOM 2682 C C . GLY A 1 344 ? -13.352 9.589 23.689 1.00 87.44 344 GLY A C 1
ATOM 2683 O O . GLY A 1 344 ? -14.502 10.002 23.853 1.00 87.44 344 GLY A O 1
ATOM 2684 N N . ARG A 1 345 ? -12.622 9.940 22.620 1.00 88.44 345 ARG A N 1
ATOM 2685 C CA . ARG A 1 345 ? -13.136 10.822 21.559 1.00 88.44 345 ARG A CA 1
ATOM 2686 C C . ARG A 1 345 ? -14.335 10.207 20.837 1.00 88.44 345 ARG A C 1
ATOM 2688 O O . ARG A 1 345 ? -15.343 10.892 20.709 1.00 88.44 345 ARG A O 1
ATOM 2695 N N . ALA A 1 346 ? -14.255 8.937 20.432 1.00 89.44 346 ALA A N 1
ATOM 2696 C CA . ALA A 1 346 ? -15.311 8.252 19.682 1.00 89.44 346 ALA A CA 1
ATOM 2697 C C . ALA A 1 346 ? -16.603 8.141 20.495 1.00 89.44 346 ALA A C 1
ATOM 2699 O O . ALA A 1 346 ? -17.702 8.324 19.968 1.00 89.44 346 ALA A O 1
ATOM 2700 N N . TRP A 1 347 ? -16.474 7.896 21.801 1.00 88.38 347 TRP A N 1
ATOM 2701 C CA . TRP A 1 347 ? -17.613 7.856 22.712 1.00 88.38 347 TRP A CA 1
ATOM 2702 C C . TRP A 1 347 ? -18.332 9.201 22.827 1.00 88.38 347 TRP A C 1
ATOM 2704 O O . TRP A 1 347 ? -19.563 9.237 22.844 1.00 88.38 347 TRP A O 1
ATOM 2714 N N . ARG A 1 348 ? -17.578 10.306 22.887 1.00 87.88 348 ARG A N 1
ATOM 2715 C CA . ARG A 1 348 ? -18.146 11.656 23.006 1.00 87.88 348 ARG A CA 1
ATOM 2716 C C . ARG A 1 348 ? -18.692 12.196 21.691 1.00 87.88 348 ARG A C 1
ATOM 2718 O O . ARG A 1 348 ? -19.736 12.840 21.708 1.00 87.88 348 ARG A O 1
ATOM 2725 N N . SER A 1 349 ? -17.986 11.981 20.581 1.00 88.69 349 SER A N 1
ATOM 2726 C CA . SER A 1 349 ? -18.373 12.540 19.282 1.00 88.69 349 SER A CA 1
ATOM 2727 C C . SER A 1 349 ? -19.443 11.717 18.575 1.00 88.69 349 SER A C 1
ATOM 2729 O O . SER A 1 349 ? -20.201 12.268 17.785 1.00 88.69 349 SER A O 1
ATOM 2731 N N . GLY A 1 350 ? -19.517 10.407 18.833 1.00 86.06 350 GLY A N 1
ATOM 2732 C CA . GLY A 1 350 ? -20.337 9.516 18.014 1.00 86.06 350 GLY A CA 1
ATOM 2733 C C . GLY A 1 350 ? -19.775 9.322 16.600 1.00 86.06 350 GLY A C 1
ATOM 2734 O O . GLY A 1 350 ? -20.479 8.814 15.730 1.00 86.06 350 GLY A O 1
ATOM 2735 N N . GLU A 1 351 ? -18.506 9.666 16.374 1.00 87.62 351 GLU A N 1
ATOM 2736 C CA . GLU A 1 351 ? -17.802 9.486 15.103 1.00 87.62 351 GLU A CA 1
ATOM 2737 C C . GLU A 1 351 ? -16.692 8.439 15.228 1.00 87.62 351 GLU A C 1
ATOM 2739 O O . GLU A 1 351 ? -16.152 8.207 16.311 1.00 87.62 351 GLU A O 1
ATOM 2744 N N . ILE A 1 352 ? -16.318 7.827 14.102 1.00 88.19 352 ILE A N 1
ATOM 2745 C CA . ILE A 1 352 ? -15.162 6.928 14.042 1.00 88.19 352 ILE A CA 1
ATOM 2746 C C . ILE A 1 352 ? -13.895 7.743 14.313 1.00 88.19 352 ILE A C 1
ATOM 2748 O O . ILE A 1 352 ? -13.660 8.772 13.681 1.00 88.19 352 ILE A O 1
ATOM 2752 N N . GLN A 1 353 ? -13.059 7.268 15.230 1.00 89.75 353 GLN A N 1
ATOM 2753 C CA . GLN A 1 353 ? -11.780 7.891 15.565 1.00 89.75 353 GLN A CA 1
ATOM 2754 C C . GLN A 1 353 ? -10.631 6.943 15.259 1.00 89.75 353 GLN A C 1
ATOM 2756 O O . GLN A 1 353 ? -10.754 5.727 15.405 1.00 89.75 353 GLN A O 1
ATOM 2761 N N . ARG A 1 354 ? -9.493 7.501 14.849 1.00 87.25 354 ARG A N 1
ATOM 2762 C CA . ARG A 1 354 ? -8.302 6.732 14.486 1.00 87.25 354 ARG A CA 1
ATOM 2763 C C . ARG A 1 354 ? -7.073 7.289 15.193 1.00 87.25 354 ARG A C 1
ATOM 2765 O O . ARG A 1 354 ? -6.966 8.498 15.391 1.00 87.25 354 ARG A O 1
ATOM 2772 N N . THR A 1 355 ? -6.162 6.391 15.528 1.00 88.56 355 THR A N 1
ATOM 2773 C CA . THR A 1 355 ? -4.757 6.675 15.809 1.00 88.56 355 THR A CA 1
ATOM 2774 C C . THR A 1 355 ? -3.968 5.950 14.731 1.00 88.56 355 THR A C 1
ATOM 2776 O O . THR A 1 355 ? -3.985 4.720 14.687 1.00 88.56 355 THR A O 1
ATOM 2779 N N . LEU A 1 356 ? -3.337 6.722 13.842 1.00 84.44 356 LEU A N 1
ATOM 2780 C CA . LEU A 1 356 ? -2.621 6.194 12.676 1.00 84.44 356 LEU A CA 1
ATOM 2781 C C . LEU A 1 356 ? -1.314 5.501 13.059 1.00 84.44 356 LEU A C 1
ATOM 2783 O O . LEU A 1 356 ? -0.933 4.544 12.400 1.00 84.44 356 LEU A O 1
ATOM 2787 N N . ASN A 1 357 ? -0.647 5.969 14.115 1.00 88.56 357 ASN A N 1
ATOM 2788 C CA . ASN A 1 357 ? 0.558 5.343 14.638 1.00 88.56 357 ASN A CA 1
ATOM 2789 C C . ASN A 1 357 ? 0.746 5.694 16.122 1.00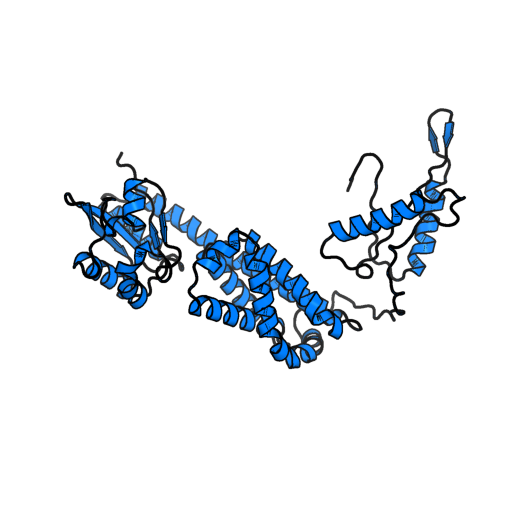 88.56 357 ASN A C 1
ATOM 2791 O O . ASN A 1 357 ? 0.923 6.856 16.482 1.00 88.56 357 ASN A O 1
ATOM 2795 N N . TYR A 1 358 ? 0.742 4.689 16.996 1.00 87.31 358 TYR A N 1
ATOM 2796 C CA . TYR A 1 358 ? 0.963 4.867 18.434 1.00 87.31 358 TYR A CA 1
ATOM 2797 C C . TYR A 1 358 ? 2.334 5.456 18.776 1.00 87.31 358 TYR A C 1
ATOM 2799 O O . TYR A 1 358 ? 2.479 6.102 19.820 1.00 87.31 358 TYR A O 1
ATOM 2807 N N . ALA A 1 359 ? 3.342 5.212 17.937 1.00 87.62 359 ALA A N 1
ATOM 2808 C CA . ALA A 1 359 ? 4.702 5.672 18.169 1.00 87.62 359 ALA A CA 1
ATOM 2809 C C . ALA A 1 359 ? 4.846 7.191 17.989 1.00 87.62 359 ALA A C 1
ATOM 2811 O O . ALA A 1 359 ? 5.663 7.807 18.678 1.00 87.62 359 ALA A O 1
ATOM 2812 N N . THR A 1 360 ? 4.042 7.802 17.116 1.00 89.19 360 THR A N 1
ATOM 2813 C CA . THR A 1 360 ? 4.141 9.227 16.761 1.00 89.19 360 THR A CA 1
ATOM 2814 C C . THR A 1 360 ? 2.954 10.058 17.241 1.00 89.19 360 THR A C 1
ATOM 2816 O O . THR A 1 360 ? 3.131 11.251 17.488 1.00 89.19 360 THR A O 1
ATOM 2819 N N . ASP A 1 361 ? 1.779 9.457 17.463 1.00 88.25 361 ASP A N 1
ATOM 2820 C CA . ASP A 1 361 ? 0.606 10.173 17.974 1.00 88.25 361 ASP A CA 1
ATOM 2821 C C . ASP A 1 361 ? 0.903 10.725 19.390 1.00 88.25 361 ASP A C 1
ATOM 2823 O O . ASP A 1 361 ? 1.270 9.970 20.305 1.00 88.25 361 ASP A O 1
ATOM 2827 N N . PRO A 1 362 ? 0.810 12.053 19.605 1.00 86.12 362 PRO A N 1
ATOM 2828 C CA . PRO A 1 362 ? 1.083 12.658 20.906 1.00 86.12 362 PRO A CA 1
ATOM 2829 C C . PRO A 1 362 ? 0.040 12.270 21.960 1.00 86.12 3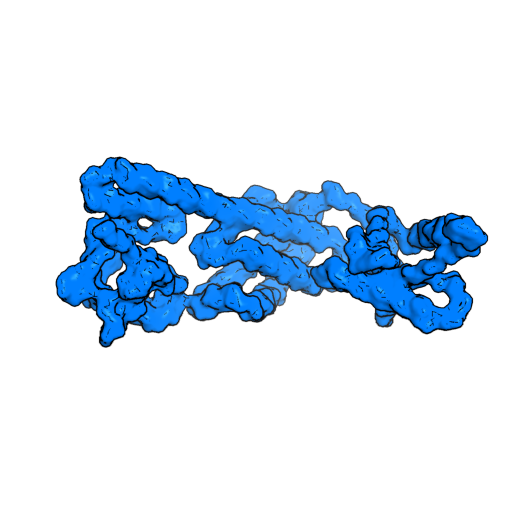62 PRO A C 1
ATOM 2831 O O . PRO A 1 362 ? 0.343 12.267 23.152 1.00 86.12 362 PRO A O 1
ATOM 2834 N N . VAL A 1 363 ? -1.176 11.913 21.542 1.00 85.44 363 VAL A N 1
ATOM 2835 C CA . VAL A 1 363 ? -2.278 11.567 22.446 1.00 85.44 363 VAL A CA 1
ATOM 2836 C C . VAL A 1 363 ? -2.069 10.193 23.086 1.00 85.44 363 VAL A C 1
ATOM 2838 O O . VAL A 1 363 ? -2.535 9.946 24.197 1.00 85.44 363 VAL A O 1
ATOM 2841 N N . THR A 1 364 ? -1.339 9.296 22.424 1.00 85.62 364 THR A N 1
ATOM 2842 C CA . THR A 1 364 ? -1.090 7.937 22.919 1.00 85.62 364 THR A CA 1
ATOM 2843 C C . THR A 1 364 ? 0.180 7.807 23.749 1.00 85.62 364 THR A C 1
ATOM 2845 O O . THR A 1 364 ? 0.503 6.694 24.158 1.00 85.62 364 THR A O 1
ATOM 2848 N N . ILE A 1 365 ? 0.893 8.904 24.040 1.00 85.38 365 ILE A N 1
ATOM 2849 C CA . ILE A 1 365 ? 2.206 8.876 24.709 1.00 85.38 365 ILE A CA 1
ATOM 2850 C C . ILE A 1 365 ? 2.212 8.034 25.994 1.00 85.38 365 ILE A C 1
ATOM 2852 O O . ILE A 1 365 ? 3.146 7.273 26.226 1.00 85.38 365 ILE A O 1
ATOM 2856 N N . THR A 1 366 ? 1.131 8.099 26.772 1.00 84.75 366 THR A N 1
ATOM 2857 C CA . THR A 1 366 ? 0.948 7.355 28.024 1.00 84.75 366 THR A CA 1
ATOM 2858 C C . THR A 1 366 ? 0.795 5.841 27.815 1.00 84.75 366 THR A C 1
ATOM 2860 O O . THR A 1 366 ? 1.216 5.065 28.667 1.00 84.75 366 THR A O 1
ATOM 2863 N N . TRP A 1 367 ? 0.217 5.404 26.690 1.00 86.69 367 TRP A N 1
ATOM 2864 C CA . TRP A 1 367 ? -0.006 3.985 26.360 1.00 86.69 367 TRP A CA 1
ATOM 2865 C C . TRP A 1 367 ? 1.061 3.411 25.424 1.00 86.69 367 TRP A C 1
ATOM 2867 O O . TRP A 1 367 ? 1.122 2.197 25.247 1.00 86.69 367 TRP A O 1
ATOM 2877 N N . ARG A 1 368 ? 1.899 4.267 24.827 1.00 87.19 368 ARG A N 1
ATOM 2878 C CA . ARG A 1 368 ? 2.816 3.934 23.732 1.00 87.19 368 ARG A CA 1
ATOM 2879 C C . ARG A 1 368 ? 3.702 2.728 24.025 1.00 87.19 368 ARG A C 1
ATOM 2881 O O . ARG A 1 368 ? 3.727 1.800 23.229 1.00 87.19 368 ARG A O 1
ATOM 2888 N N . GLU A 1 369 ? 4.417 2.723 25.146 1.00 85.31 369 GLU A N 1
ATOM 2889 C CA . GLU A 1 369 ? 5.370 1.651 25.473 1.00 85.31 369 GLU A CA 1
ATOM 2890 C C . GLU A 1 369 ? 4.676 0.284 25.616 1.00 85.31 369 GLU A C 1
ATOM 2892 O O . GLU A 1 369 ? 5.124 -0.724 25.064 1.00 85.31 369 GLU A O 1
ATOM 2897 N N . VAL A 1 370 ? 3.527 0.257 26.294 1.00 84.12 370 VAL A N 1
ATOM 2898 C CA . VAL A 1 370 ? 2.771 -0.980 26.534 1.00 84.12 370 VAL A CA 1
ATOM 2899 C C . VAL A 1 370 ? 2.060 -1.450 25.260 1.00 84.12 370 VAL A C 1
ATOM 2901 O O . VAL A 1 370 ? 2.038 -2.646 24.968 1.00 84.12 370 VAL A O 1
ATOM 2904 N N . ALA A 1 371 ? 1.548 -0.520 24.450 1.00 82.88 371 ALA A N 1
ATOM 2905 C CA . ALA A 1 371 ? 0.961 -0.818 23.146 1.00 82.88 371 ALA A CA 1
ATOM 2906 C C . ALA A 1 371 ? 2.000 -1.434 22.192 1.00 82.88 371 ALA A C 1
ATOM 2908 O O . ALA A 1 371 ? 1.781 -2.536 21.679 1.00 82.88 371 ALA A O 1
ATOM 2909 N N . LEU A 1 372 ? 3.157 -0.781 22.024 1.00 84.12 372 LEU A N 1
ATOM 2910 C CA . LEU A 1 372 ? 4.215 -1.216 21.105 1.00 84.12 372 LEU A CA 1
ATOM 2911 C C . LEU A 1 372 ? 4.862 -2.540 21.528 1.00 84.12 372 LEU A C 1
ATOM 2913 O O . LEU A 1 372 ? 5.094 -3.395 20.676 1.00 84.12 372 LEU A O 1
ATOM 2917 N N . SER A 1 373 ? 5.101 -2.758 22.826 1.00 81.06 373 SER A N 1
ATOM 2918 C CA . SER A 1 373 ? 5.635 -4.041 23.326 1.00 81.06 373 SER A CA 1
ATOM 2919 C C . SER A 1 373 ? 4.683 -5.221 23.103 1.00 81.06 373 SER A C 1
ATOM 2921 O O . SER A 1 373 ? 5.124 -6.366 23.044 1.00 81.06 373 SER A O 1
ATOM 2923 N N . SER A 1 374 ? 3.395 -4.934 22.906 1.00 74.69 374 SER A N 1
ATOM 2924 C CA . SER A 1 374 ? 2.353 -5.917 22.608 1.00 74.69 374 SER A CA 1
ATOM 2925 C C . SER A 1 374 ? 2.023 -6.013 21.107 1.00 74.69 374 SER A C 1
ATOM 2927 O O . SER A 1 374 ? 1.081 -6.707 20.736 1.00 74.69 374 SER A O 1
ATOM 2929 N N . GLY A 1 375 ? 2.768 -5.313 20.239 1.00 71.88 375 GLY A N 1
ATOM 2930 C CA . GLY A 1 375 ? 2.569 -5.318 18.784 1.00 71.88 375 GLY A CA 1
ATOM 2931 C C . GLY A 1 375 ? 1.448 -4.403 18.266 1.00 71.88 375 GLY A C 1
ATOM 2932 O O . GLY A 1 375 ? 1.087 -4.500 17.095 1.00 71.88 375 GLY A O 1
ATOM 2933 N N . HIS A 1 376 ? 0.902 -3.507 19.097 1.00 73.19 376 HIS A N 1
ATOM 2934 C CA . HIS A 1 376 ? -0.148 -2.562 18.700 1.00 73.19 376 HIS A CA 1
ATOM 2935 C C . HIS A 1 376 ? 0.465 -1.280 18.148 1.00 73.19 376 HIS A C 1
ATOM 2937 O O . HIS A 1 376 ? 1.028 -0.477 18.892 1.00 73.19 376 HIS A O 1
ATOM 2943 N N . SER A 1 377 ? 0.327 -1.079 16.840 1.00 70.50 377 SER A N 1
ATOM 2944 C CA . SER A 1 377 ? 0.817 0.114 16.144 1.00 70.50 377 SER A CA 1
ATOM 2945 C C . SER A 1 377 ? -0.298 1.081 15.742 1.00 70.50 377 SER A C 1
ATOM 2947 O O . SER A 1 377 ? -0.062 2.284 15.714 1.00 70.50 377 SER A O 1
ATOM 2949 N N . VAL A 1 378 ? -1.519 0.597 15.490 1.00 66.00 378 VAL A N 1
ATOM 2950 C CA . VAL A 1 378 ? -2.650 1.388 14.965 1.00 66.00 378 VAL A CA 1
ATOM 2951 C C . VAL A 1 378 ? -3.923 1.066 15.748 1.00 66.00 378 VAL A C 1
ATOM 2953 O O . VAL A 1 378 ? -4.130 -0.074 16.159 1.00 66.00 378 VAL A O 1
ATOM 2956 N N . GLN A 1 379 ? -4.806 2.052 15.934 1.00 75.75 379 GLN A N 1
ATOM 2957 C CA . GLN A 1 379 ? -6.147 1.833 16.489 1.00 75.75 379 GLN A CA 1
ATOM 2958 C C . GLN A 1 379 ? -7.210 2.535 15.643 1.00 75.75 379 GLN A C 1
ATOM 2960 O O . GLN A 1 379 ? -7.107 3.722 15.337 1.00 75.75 379 GLN A O 1
ATOM 2965 N N . CYS A 1 380 ? -8.292 1.818 15.343 1.00 70.44 380 CYS A N 1
ATOM 2966 C CA . CYS A 1 380 ? -9.539 2.380 14.839 1.00 70.44 380 CYS A CA 1
ATOM 2967 C C . CYS A 1 380 ? -10.632 2.108 15.872 1.00 70.44 380 CYS A C 1
ATOM 2969 O O . CYS A 1 380 ? -10.820 0.965 16.284 1.00 70.44 380 CYS A O 1
ATOM 2971 N N . THR A 1 381 ? -11.334 3.151 16.311 1.00 69.81 381 THR A N 1
ATOM 2972 C CA . THR A 1 381 ? -12.440 3.019 17.260 1.00 69.81 381 THR A CA 1
ATOM 2973 C C . THR A 1 381 ? -13.736 3.475 16.605 1.00 69.81 381 THR A C 1
ATOM 2975 O O . THR A 1 381 ? -13.877 4.672 16.328 1.00 69.81 381 THR A O 1
ATOM 2978 N N . PRO A 1 382 ? -14.672 2.552 16.321 1.00 60.75 382 PRO A N 1
ATOM 2979 C CA . PRO A 1 382 ? -15.980 2.919 15.809 1.00 60.75 382 PRO A CA 1
ATOM 2980 C C . PRO A 1 382 ? -16.794 3.658 16.876 1.00 60.75 382 PRO A C 1
ATOM 2982 O O . PRO A 1 382 ? -16.521 3.572 18.074 1.00 60.75 382 PRO A O 1
ATOM 2985 N N . SER A 1 383 ? -17.783 4.419 16.422 1.00 56.94 383 SER A N 1
ATOM 2986 C CA . SER A 1 383 ? -18.614 5.246 17.286 1.00 56.94 383 SER A CA 1
ATOM 2987 C C . SER A 1 383 ? -19.535 4.442 18.204 1.00 56.94 383 SER A C 1
ATOM 2989 O O . SER A 1 383 ? -19.773 3.246 18.020 1.00 56.94 383 SER A O 1
ATOM 2991 N N . ARG A 1 384 ? -20.111 5.142 19.189 1.00 52.91 384 ARG A N 1
ATOM 2992 C CA . ARG A 1 384 ? -21.233 4.651 19.992 1.00 52.91 384 ARG A CA 1
ATOM 2993 C C . ARG A 1 384 ? -22.347 4.144 19.064 1.00 52.91 384 ARG A C 1
ATOM 2995 O O . ARG A 1 384 ? -22.917 4.925 18.307 1.00 52.91 384 ARG A O 1
ATOM 3002 N N . CYS A 1 385 ? -22.723 2.869 19.183 1.00 45.34 385 CYS A N 1
ATOM 3003 C CA . CYS A 1 385 ? -24.040 2.439 18.717 1.00 45.34 385 CYS A CA 1
ATOM 3004 C C . CYS A 1 385 ? -25.069 3.220 19.535 1.00 45.34 385 CYS A C 1
ATOM 3006 O O . CYS A 1 385 ? -25.113 3.083 20.762 1.00 45.34 385 CYS A O 1
ATOM 3008 N N . ALA A 1 386 ? -25.836 4.095 18.879 1.00 34.78 386 ALA A N 1
ATOM 3009 C CA . ALA A 1 386 ? -26.979 4.732 19.512 1.00 34.78 386 ALA A CA 1
ATOM 3010 C C . ALA A 1 386 ? -27.825 3.620 20.146 1.00 34.78 386 ALA A C 1
ATOM 3012 O O . ALA A 1 386 ? -28.209 2.667 19.468 1.00 34.78 386 ALA A O 1
ATOM 3013 N N . SER A 1 387 ? -28.032 3.690 21.462 1.00 30.20 387 SER A N 1
ATOM 3014 C CA . SER A 1 387 ? -29.042 2.845 22.091 1.00 30.20 387 SER A CA 1
ATOM 3015 C C . SER A 1 387 ? -30.382 3.159 21.410 1.00 30.20 387 SER A C 1
ATOM 3017 O O . SER A 1 387 ? -30.621 4.344 21.159 1.00 30.20 387 SER A O 1
ATOM 3019 N N . PRO A 1 388 ? -31.201 2.149 21.065 1.00 33.12 388 PRO A N 1
ATOM 3020 C CA . PRO A 1 388 ? -32.550 2.388 20.561 1.00 33.12 388 PRO A CA 1
ATOM 3021 C C . PRO A 1 388 ? -33.394 3.212 21.537 1.00 33.12 388 PRO A C 1
ATOM 3023 O O . PRO A 1 388 ? -33.135 3.135 22.765 1.00 33.12 388 PRO A O 1
#

Foldseek 3Di:
DDPDDPDDDDDDPPPPDPVSVVVVVVVVQVVQQQFDDDPPDTDGHAAAWFDDDPPVPPDLDPVVSVVQGVVQRVVLVPDPDDPPDRYGYRDDPDDDDDAPDPPDPVVPLALADDVLLVLLVVVLVCVVVCLLVLLVVLVVVLCVDPPSVVLLVLDDPVRNVVVSVVSSVLVSQLSHRHRDPVNLLVSLLVQLLVCLLLPNDLVSLVVSLSSSLVSVCVVCVVVPVNPCSNNSSSVNSSVSSSVSSVVSNVVLVVLVVVLVVVLVVLVVPPPDPLSSVQSNQQSVCPRPSDQKDFDWDADPVFFTDTSYIDHDPLVVVLVVCLVVVNPHTAGLDPVDLSLVDQQNCQAVVQAKGKDSFLVRDPSNPSSSVSCVVSVHTMDIDHHDPPDD

Radius of gyration: 30.3 Å; chains: 1; bounding box: 58×51×92 Å

Organism: NCBI:txid410659

InterPro domains:
  IPR000160 GGDEF domain [PF00990] (1-80)
  IPR000160 GGDEF domain [PS50887] (1-91)
  IPR000160 GGDEF domain [TIGR00254] (1-80)
  IPR009050 Globin-like superfamily [SSF46458] (117-225)
  IPR012292 Globin/Protoglobin [G3DSA:1.10.490.10] (108-288)
  IPR029787 Nucleotide cyclase [SSF55073] (1-84)
  IPR043128 Reverse transcriptase/Diguanylate cyclase domain [G3DSA:3.30.70.270] (1-93)
  IPR044398 Globin-sensor domain [PF11563] (128-220)
  IPR052163 Diguanylate Cyclase/Regulatory Protein [PTHR46663] (1-80)

Secondary structure (DSSP, 8-state):
-B-SSS-B---------HHHHHHHHHHHHHHHTSPEEETTEEE-----EE---TTTS--SSHHHHHHHHHHHHHHHHT--S--S--EEPPPPSSPPPPPP-----TTT--SSSHHHHHHHHHHHHHGGGTHHHHHHHHHHHHTTSHHHHHHHHTS-HHHHHHHHHHHHHHHHHHH-TT--HHHHHHHHHHHHHHHHHHT--HHHHHHHHHHHHHHHHHHHHHHHTT-THHHHHHHHHHHHHHHHHHHHHHHHHHHHHHHHHHHHHHHHH-SSHHHHHHHHHHHHTTSTT-SEEEEEEE-TTSBEEEEEEEE-HHHHHHHHHHHTTSS---BS-TTSGGGTSHHHHHHHHSS-EEES-TTT-GGGTTTHHHHHHTT---EEEPPP----

Sequence (388 aa):
ARLGGDEFVVVLEDVASLDDLTPLLERMRARLAEPMVISTYSTGLHASLGIVVYPLHEGADTGHLLRLADQAMYRIKSQKLPRAQWWSFPVSEQPPAALSPVEVDISELLPYGPLAQRLLGPIQSIHHEWAESFVDAFYARLAEHAGPAQILDALTTQEFEHLKAKQREHLTLLLDPALGEDGHRQAATRAGRIHAMTGIEDAWVAESVALLRAQLDEQLAPLTRRDRRTLLVMHRRLALDYQWQLEGSRAVQLARDGILVRISTIAWSADRYLELIQRVADTLLTLDEVAGCAIGRPDASGRFQFEAVAGGEAFVDYLRAVERGVPPDIRAEADRVEGGVAMGRAWRSGEIQRTLNYATDPVTITWREVALSSGHSVQCTPSRCASP